Protein AF-0000000072253767 (afdb_homodimer)

Sequence (688 aa):
MPQKPRLGKHSSRTRRFRGLLLLLAVACAGLCGRLLWPWPKAEHWDALCHHRPSVLLEPYAFANLAICIVTCTSDNRHYCDDPKRHVALVESQLRTWAADALRFGANVLIASDAPWPAWATPLPASVDYQWFSVPKPSCLRLGFERGRPREGVFRPESNRTRQVLGYAWKELPSTIQFFLKIDDDAYLRPHRIFPLLQHLDPARPLYLGSVRTFWGALDPVHAEAANASQDRRAAPSILEYAMGGAGYVLSRALVATLVSRFQSCRLYNGEDKDLAACVRACPDAEILNVAGFWYGPPETAPPQQRDSMISFHKLNRAADMVRIHKSFGMHANCARVDSGGDFVMPQKPRLGKHSSRTRRFRGLLLLLAVACAGLCGRLLWPWPKAEHWDALCHHRPSVLLEPYAFANLAICIVTCTSDNRHYCDDPKRHVALVESQLRTWAADALRFGANVLIASDAPWPAWATPLPASVDYQWFSVPKPSCLRLGFERGRPREGVFRPESNRTRQVLGYAWKELPSTIQFFLKIDDDAYLRPHRIFPLLQHLDPARPLYLGSVRTFWGALDPVHAEAANASQDRRAAPSILEYAMGGAGYVLSRALVATLVSRFQSCRLYNGEDKDLAACVRACPDAEILNVAGFWYGPPETAPPQQRDSMISFHKLNRAADMVRIHKSFGMHANCARVDSGGDFV

InterPro domains:
  IPR003378 Fringe-like, glycosyltransferase domain [PF02434] (174-330)
  IPR026050 C1GALT1/C1GALT1-specific chaperone 1 [PTHR23033] (156-316)

Foldseek 3Di:
DDPPDDPDPPDPPDDPPPPPPVPPPVPPVPPPDPPVPPPPDPPVLCVLPVPPLPDPQDALLQQQEEEEEEFEQDPPCLQHVDNVLLLLLLVLQCVFQVVVSVRSNYAYEYEYQDPDDPPGDDDDPSYHYYYHHDPDPPQCRCPPPDPPPPGRNDRCRLVRVLVVLLVCLVPPDPSHWKYKYAYSQKHFACVLCSVVVVVDDLLAWEKEAAKDKDWFFFQFNPDPCVVPPDDNGDPTDIFIWHQHHLIIMTTSNNSVQLNVCVVVQTATPDNGRRSRSSLVVRPRHDYYHDNQSEEAALVVDALQCSLSHRMHGPNSHSVSSVVVSCCRNPSCSVPPSVRPDPPD/DDDDDPPDDPPPPDPPDPPPPVPPPVPPVPPPDPPVPPPPDPPVLCVLVVPPLPDPQDALLQQQEEEEEEFEQDPPCLQHVDNVLLLLLQVLQCVFQVVVSVRSNYAYEYEYQDPDDPPGDDDDPSYHYDHHHDDDPPQCRCPPPDPPDPGRNDNCRLVRVLVVLLVCLVPPDPSHWKYKYAYSQKHFACVLCSVVVVVDDLLAWEKEAAKDKDWFFFAFRDDCVVVPPDDNGDPTDIFIWHQHHLIIMTTSNNSVQLNVCVVVQTATPDNGRSSRSSLVVRPRHDYYHDNQSEEAALVVDALQCSLSHRMHGPNSGSVSSVVVSCCRNPSCSSPPPPGPDPPD

Organism: Cyanidioschyzon merolae (strain NIES-3377 / 10D) (NCBI:txid280699)

Solvent-accessible surface area (backbone atoms only — not comparable to full-atom values): 38003 Å² total; per-residue (Å²): 131,86,76,78,80,81,81,76,87,71,88,73,76,79,78,69,72,75,68,66,68,68,64,64,66,68,64,66,71,73,68,64,83,68,74,69,73,73,68,79,72,76,66,70,63,51,66,76,47,63,63,74,59,89,72,72,73,51,87,41,67,34,47,34,33,33,38,37,34,45,54,37,45,26,88,48,60,56,76,14,85,50,27,70,58,41,48,43,20,43,53,34,36,54,70,33,48,49,39,54,40,44,70,24,36,27,39,43,34,38,31,26,42,30,68,82,59,85,90,48,82,81,75,60,89,80,48,46,78,45,56,46,72,70,71,84,57,89,37,44,36,48,75,79,53,86,87,56,75,78,78,51,44,25,49,67,58,30,56,45,54,53,51,44,52,41,47,46,66,73,71,47,62,85,66,43,34,34,39,32,43,30,32,42,37,36,49,59,32,63,83,46,47,49,65,46,56,74,52,46,61,35,79,43,25,34,41,36,13,20,30,36,56,43,69,41,53,59,47,62,48,65,71,79,49,80,82,46,83,56,82,73,51,48,71,71,37,83,42,66,27,36,45,41,53,29,13,34,37,32,16,38,39,29,50,56,54,43,56,76,36,54,86,75,37,77,57,27,38,52,40,30,55,22,52,27,55,46,46,68,69,38,88,72,51,42,75,29,54,37,32,17,34,26,73,38,44,70,85,76,41,54,59,70,50,41,69,27,40,26,15,27,6,76,43,88,45,38,66,51,49,56,57,47,37,62,58,62,29,85,79,14,77,62,44,74,63,56,46,55,54,81,79,118,135,85,80,79,78,79,82,75,81,81,80,75,72,81,76,70,72,75,68,67,68,67,64,65,68,67,65,69,70,72,69,64,79,70,72,67,71,74,68,79,73,76,63,70,62,50,66,78,42,64,65,73,56,88,72,72,72,51,85,40,67,34,47,34,33,34,37,37,32,45,56,35,45,26,89,48,60,58,76,15,85,48,26,69,57,42,48,42,20,44,53,36,36,53,71,35,47,50,40,55,39,45,71,24,36,27,40,41,33,37,30,26,41,30,68,84,60,86,90,48,83,81,75,61,88,81,48,47,77,43,56,46,73,69,74,82,62,86,33,43,32,48,73,80,55,87,86,56,77,82,75,49,43,22,46,66,59,29,55,46,55,54,50,44,52,41,48,47,66,72,69,48,62,85,66,44,34,34,40,33,42,28,31,43,37,35,48,60,34,63,82,46,46,47,65,45,56,74,52,45,62,36,79,43,25,35,40,35,14,18,29,33,53,42,69,42,54,62,48,62,42,69,64,78,60,79,80,48,82,57,82,76,54,49,69,72,37,83,40,69,26,34,46,40,54,30,13,34,38,31,17,37,37,29,49,56,54,42,56,76,36,54,86,78,38,76,57,26,37,51,40,31,54,23,52,28,54,46,46,68,70,38,88,72,52,40,76,30,53,37,30,17,33,25,76,38,44,70,86,75,40,55,55,70,50,44,69,26,39,26,18,26,6,75,41,88,44,38,67,52,50,56,58,47,36,65,64,62,28,85,76,14,76,59,47,76,68,52,48,45,56,78,78,117

Secondary structure (DSSP, 8-state):
------------GGGGGGGGGGGGGGSGGGGS---------TTHHHHH--S--SS-PPTTTTTTEEEEEE----S-TTT-S-HHHHHHHHHHHHHTHHHHHHHTT-EEEEEESSPPPTTSPPPPTTEEEEE-----STTB-----TTS--TTB--HHHHHHHHHHHHHHHHS-TT--EEEEEETT-EE-GGGTHHHHTTS-TTS-EEEESEEEEEE---B-SSS-TTTTS-SS---EEEEEE-SSS-EEEEHHHHHHHHHHTTTSPPBSSHHHHHHHHHHTSTT-EEEE-TTB-SS-GGGS-HHHHTT-SEE----SHHHHHHHHHHHSTTGGGS---------/----------TTGGGGGGGGGGGGGGSGGGGTT--------THHHHHH--S--SS-PPTTTTTTEEEEEE----S-TTT-S-HHHHHHHHHHHHHTHHHHHHHTT-EEEEEESSPPPTTSPPPPTTEEEEE-----STT------TTS---S---HHHHHHHHHHHHHHHHS-TT--EEEEEETT-EE-GGGTHHHHTTS-TTS-EEEESEEEEEE---B--S--TTTTS--S---EEEEEE-STT-EEEEHHHHHHHHHHTTTSPPBSSHHHHHHHHHHTSTT-EEEE-TTB-SS-GGGS-HHHHTT-SEE----SHHHHHHHHHHHSTTGGGS----SS---

Structure (mmCIF, N/CA/C/O backbone):
data_AF-0000000072253767-model_v1
#
loop_
_entity.id
_entity.type
_entity.pdbx_description
1 polymer 'N-acetylgalactosaminide beta-1,3-galactosyltransferase'
#
loop_
_atom_site.group_PDB
_atom_site.id
_atom_site.type_symbol
_atom_site.label_atom_id
_atom_site.label_alt_id
_atom_site.label_comp_id
_atom_site.label_asym_id
_atom_site.label_entity_id
_atom_site.label_seq_id
_atom_site.pdbx_PDB_ins_code
_atom_site.Cartn_x
_atom_site.Cartn_y
_atom_site.Cartn_z
_atom_site.occupancy
_atom_site.B_iso_or_equiv
_atom_site.auth_seq_id
_atom_site.auth_comp_id
_atom_site.auth_asym_id
_atom_site.auth_atom_id
_atom_site.pdbx_PDB_model_num
ATOM 1 N N . MET A 1 1 ? 52 -90.875 -47.719 1 23.22 1 MET A N 1
ATOM 2 C CA . MET A 1 1 ? 52.406 -91 -46.344 1 23.22 1 MET A CA 1
ATOM 3 C C . MET A 1 1 ? 52.344 -89.625 -45.625 1 23.22 1 MET A C 1
ATOM 5 O O . MET A 1 1 ? 52.25 -89.562 -44.406 1 23.22 1 MET A O 1
ATOM 9 N N . PRO A 1 2 ? 52.781 -88.562 -46.344 1 26.22 2 PRO A N 1
ATOM 10 C CA . PRO A 1 2 ? 53.438 -87.375 -45.719 1 26.22 2 PRO A CA 1
ATOM 11 C C . PRO A 1 2 ? 52.469 -86.562 -44.938 1 26.22 2 PRO A C 1
ATOM 13 O O . PRO A 1 2 ? 51.375 -86.25 -45.406 1 26.22 2 PRO A O 1
ATOM 16 N N . GLN A 1 3 ? 52.5 -86.625 -43.625 1 21.28 3 GLN A N 1
ATOM 17 C CA . GLN A 1 3 ? 51.656 -86.312 -42.469 1 21.28 3 GLN A CA 1
ATOM 18 C C . GLN A 1 3 ? 51.656 -84.812 -42.188 1 21.28 3 GLN A C 1
ATOM 20 O O . GLN A 1 3 ? 52.688 -84.25 -41.75 1 21.28 3 GLN A O 1
ATOM 25 N N . LYS A 1 4 ? 51.219 -83.938 -43.125 1 27.7 4 LYS A N 1
ATOM 26 C CA . LYS A 1 4 ? 51.469 -82.5 -43.125 1 27.7 4 LYS A CA 1
ATOM 27 C C . LYS A 1 4 ? 51.125 -81.875 -41.781 1 27.7 4 LYS A C 1
ATOM 29 O O . LYS A 1 4 ? 50.062 -82.188 -41.219 1 27.7 4 LYS A O 1
ATOM 34 N N . PRO A 1 5 ? 52.031 -81.188 -41.062 1 26.45 5 PRO A N 1
ATOM 35 C CA . PRO A 1 5 ? 52.094 -80.812 -39.688 1 26.45 5 PRO A CA 1
ATOM 36 C C . PRO A 1 5 ? 51 -79.812 -39.312 1 26.45 5 PRO A C 1
ATOM 38 O O . PRO A 1 5 ? 50.5 -79.062 -40.188 1 26.45 5 PRO A O 1
ATOM 41 N N . ARG A 1 6 ? 50.25 -79.938 -38.156 1 26.41 6 ARG A N 1
ATOM 42 C CA . ARG A 1 6 ? 49.062 -79.438 -37.469 1 26.41 6 ARG A CA 1
ATOM 43 C C . ARG A 1 6 ? 49.281 -78.062 -36.906 1 26.41 6 ARG A C 1
ATOM 45 O O . ARG A 1 6 ? 50.156 -77.875 -36.031 1 26.41 6 ARG A O 1
ATOM 52 N N . LEU A 1 7 ? 49.406 -77.062 -37.781 1 27.11 7 LEU A N 1
ATOM 53 C CA . LEU A 1 7 ? 49.812 -75.688 -37.469 1 27.11 7 LEU A CA 1
ATOM 54 C C . LEU A 1 7 ? 48.969 -75.125 -36.312 1 27.11 7 LEU A C 1
ATOM 56 O O . LEU A 1 7 ? 47.75 -75.125 -36.375 1 27.11 7 LEU A O 1
ATOM 60 N N . GLY A 1 8 ? 49.438 -75.062 -35.062 1 23.23 8 GLY A N 1
ATOM 61 C CA . GLY A 1 8 ? 49 -74.812 -33.719 1 23.23 8 GLY A CA 1
ATOM 62 C C . GLY A 1 8 ? 48.375 -73.375 -33.562 1 23.23 8 GLY A C 1
ATOM 63 O O . GLY A 1 8 ? 48.719 -72.5 -34.312 1 23.23 8 GLY A O 1
ATOM 64 N N . LYS A 1 9 ? 47.188 -73.188 -32.875 1 28.05 9 LYS A N 1
ATOM 65 C CA . LYS A 1 9 ? 46.094 -72.25 -32.625 1 28.05 9 LYS A CA 1
ATOM 66 C C . LYS A 1 9 ? 46.531 -71.062 -31.734 1 28.05 9 LYS A C 1
ATOM 68 O O . LYS A 1 9 ? 46.344 -71.125 -30.516 1 28.05 9 LYS A O 1
ATOM 73 N N . HIS A 1 10 ? 47.719 -70.5 -31.828 1 23.22 10 HIS A N 1
ATOM 74 C CA . HIS A 1 10 ? 48.25 -69.75 -30.703 1 23.22 10 HIS A CA 1
ATOM 75 C C . HIS A 1 10 ? 47.438 -68.5 -30.438 1 23.22 10 HIS A C 1
ATOM 77 O O . HIS A 1 10 ? 47.688 -67.812 -29.453 1 23.22 10 HIS A O 1
ATOM 83 N N . SER A 1 11 ? 46.562 -67.812 -31.281 1 24.38 11 SER A N 1
ATOM 84 C CA . SER A 1 11 ? 46.625 -66.375 -31.375 1 24.38 11 SER A CA 1
ATOM 85 C C . SER A 1 11 ? 45.875 -65.688 -30.219 1 24.38 11 SER A C 1
ATOM 87 O O . SER A 1 11 ? 44.781 -65.25 -30.391 1 24.38 11 SER A O 1
ATOM 89 N N . SER A 1 12 ? 45.688 -66.188 -28.953 1 23.44 12 SER A N 1
ATOM 90 C CA . SER A 1 12 ? 44.656 -65.812 -28 1 23.44 12 SER A CA 1
ATOM 91 C C . SER A 1 12 ? 44.969 -64.438 -27.406 1 23.44 12 SER A C 1
ATOM 93 O O . SER A 1 12 ? 44.188 -63.875 -26.609 1 23.44 12 SER A O 1
ATOM 95 N N . ARG A 1 13 ? 46.156 -63.844 -27.266 1 23.92 13 ARG A N 1
ATOM 96 C CA . ARG A 1 13 ? 46.594 -63.125 -26.078 1 23.92 13 ARG A CA 1
ATOM 97 C C . ARG A 1 13 ? 46.062 -61.688 -26.078 1 23.92 13 ARG A C 1
ATOM 99 O O . ARG A 1 13 ? 46.281 -60.938 -25.125 1 23.92 13 ARG A O 1
ATOM 106 N N . THR A 1 14 ? 45.75 -60.969 -27.156 1 25.81 14 THR A N 1
ATOM 107 C CA . THR A 1 14 ? 46.062 -59.562 -27.188 1 25.81 14 THR A CA 1
ATOM 108 C C . THR A 1 14 ? 45.031 -58.75 -26.391 1 25.81 14 THR A C 1
ATOM 110 O O . THR A 1 14 ? 45.094 -57.531 -26.359 1 25.81 14 THR A O 1
ATOM 113 N N . ARG A 1 15 ? 43.938 -59.281 -25.844 1 24.98 15 ARG A N 1
ATOM 114 C CA . ARG A 1 15 ? 42.781 -58.438 -25.625 1 24.98 15 ARG A CA 1
ATOM 115 C C . ARG A 1 15 ? 43 -57.562 -24.391 1 24.98 15 ARG A C 1
ATOM 117 O O . ARG A 1 15 ? 42.094 -56.812 -23.984 1 24.98 15 ARG A O 1
ATOM 124 N N . ARG A 1 16 ? 44.031 -57.812 -23.547 1 25.22 16 ARG A N 1
ATOM 125 C CA . ARG A 1 16 ? 43.906 -57.375 -22.156 1 25.22 16 ARG A CA 1
ATOM 126 C C . ARG A 1 16 ? 44.125 -55.875 -22.031 1 25.22 16 ARG A C 1
ATOM 128 O O . ARG A 1 16 ? 43.906 -55.312 -20.953 1 25.22 16 ARG A O 1
ATOM 135 N N . PHE A 1 17 ? 44.906 -55.219 -22.844 1 26.73 17 PHE A N 1
ATOM 136 C CA . PHE A 1 17 ? 45.594 -54.031 -22.375 1 26.73 17 PHE A CA 1
ATOM 137 C C . PHE A 1 17 ? 44.656 -52.844 -22.25 1 26.73 17 PHE A C 1
ATOM 139 O O . PHE A 1 17 ? 45.062 -51.719 -21.891 1 26.73 17 PHE A O 1
ATOM 146 N N . ARG A 1 18 ? 43.469 -52.875 -22.844 1 27.19 18 ARG A N 1
ATOM 147 C CA . ARG A 1 18 ? 42.875 -51.562 -23.109 1 27.19 18 ARG A CA 1
ATOM 148 C C . ARG A 1 18 ? 42.344 -50.938 -21.812 1 27.19 18 ARG A C 1
ATOM 150 O O . ARG A 1 18 ? 41.688 -49.875 -21.844 1 27.19 18 ARG A O 1
ATOM 157 N N . GLY A 1 19 ? 42.344 -51.688 -20.672 1 25.66 19 GLY A N 1
ATOM 158 C CA . GLY A 1 19 ? 41.562 -51.188 -19.562 1 25.66 19 GLY A CA 1
ATOM 159 C C . GLY A 1 19 ? 42.188 -49.938 -18.922 1 25.66 19 GLY A C 1
ATOM 160 O O . GLY A 1 19 ? 41.469 -49.188 -18.219 1 25.66 19 GLY A O 1
ATOM 161 N N . LEU A 1 20 ? 43.5 -49.969 -18.828 1 28.55 20 LEU A N 1
ATOM 162 C CA . LEU A 1 20 ? 44.156 -49.125 -17.844 1 28.55 20 LEU A CA 1
ATOM 163 C C . LEU A 1 20 ? 44.031 -47.656 -18.234 1 28.55 20 LEU A C 1
ATOM 165 O O . LEU A 1 20 ? 44.031 -46.781 -17.359 1 28.55 20 LEU A O 1
ATOM 169 N N . LEU A 1 21 ? 44.031 -47.406 -19.547 1 27.11 21 LEU A N 1
ATOM 170 C CA . LEU A 1 21 ? 44.312 -46.031 -19.875 1 27.11 21 LEU A CA 1
ATOM 171 C C . LEU A 1 21 ? 43.156 -45.125 -19.469 1 27.11 21 LEU A C 1
ATOM 173 O O . LEU A 1 21 ? 43.312 -43.875 -19.469 1 27.11 21 LEU A O 1
ATOM 177 N N . LEU A 1 22 ? 41.969 -45.719 -19.344 1 27.58 22 LEU A N 1
ATOM 178 C CA . LEU A 1 22 ? 40.875 -44.75 -19.297 1 27.58 22 LEU A CA 1
ATOM 179 C C . LEU A 1 22 ? 40.875 -44.031 -17.953 1 27.58 22 LEU A C 1
ATOM 181 O O . LEU A 1 22 ? 40.094 -43.094 -17.766 1 27.58 22 LEU A O 1
ATOM 185 N N . LEU A 1 23 ? 41.625 -44.594 -16.969 1 28.14 23 LEU A N 1
ATOM 186 C CA . LEU A 1 23 ? 41.469 -44.031 -15.633 1 28.14 23 LEU A CA 1
ATOM 187 C C . LEU A 1 23 ? 42.094 -42.625 -15.586 1 28.14 23 LEU A C 1
ATOM 189 O O . LEU A 1 23 ? 41.75 -41.812 -14.727 1 28.14 23 LEU A O 1
ATOM 193 N N . LEU A 1 24 ? 43.25 -42.531 -16.281 1 28.3 24 LEU A N 1
ATOM 194 C CA . LEU A 1 24 ? 44.031 -41.344 -15.969 1 28.3 24 LEU A CA 1
ATOM 195 C C . LEU A 1 24 ? 43.312 -40.062 -16.438 1 28.3 24 LEU A C 1
ATOM 197 O O . LEU A 1 24 ? 43.656 -38.969 -16.016 1 28.3 24 LEU A O 1
ATOM 201 N N . ALA A 1 25 ? 42.594 -40.188 -17.547 1 26.98 25 ALA A N 1
ATOM 202 C CA . ALA A 1 25 ? 42.25 -38.906 -18.156 1 26.98 25 ALA A CA 1
ATOM 203 C C . ALA A 1 25 ? 41.281 -38.125 -17.266 1 26.98 25 ALA A C 1
ATOM 205 O O . ALA A 1 25 ? 41.062 -36.938 -17.484 1 26.98 25 ALA A O 1
ATOM 206 N N . VAL A 1 26 ? 40.594 -38.844 -16.375 1 27.97 26 VAL A N 1
ATOM 207 C CA . VAL A 1 26 ? 39.5 -38.062 -15.75 1 27.97 26 VAL A CA 1
ATOM 208 C C . VAL A 1 26 ? 40.094 -37.062 -14.766 1 27.97 26 VAL A C 1
ATOM 210 O O . VAL A 1 26 ? 39.344 -36.25 -14.211 1 27.97 26 VAL A O 1
ATOM 213 N N . ALA A 1 27 ? 41.312 -37.25 -14.297 1 26.48 27 ALA A 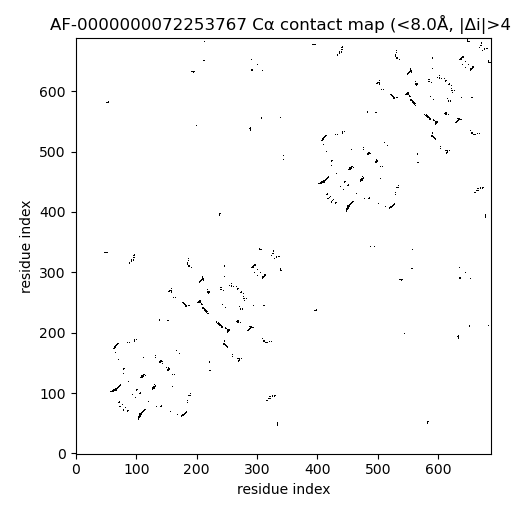N 1
ATOM 214 C CA . ALA A 1 27 ? 41.781 -36.438 -13.172 1 26.48 27 ALA A CA 1
ATOM 215 C C . ALA A 1 27 ? 41.812 -34.969 -13.562 1 26.48 27 ALA A C 1
ATOM 217 O O . ALA A 1 27 ? 41.562 -34.094 -12.742 1 26.48 27 ALA A O 1
ATOM 218 N N . CYS A 1 28 ? 42.438 -34.656 -14.688 1 25.25 28 CYS A N 1
ATOM 219 C CA . CYS A 1 28 ? 42.906 -33.312 -14.875 1 25.25 28 CYS A CA 1
ATOM 220 C C . CYS A 1 28 ? 41.75 -32.312 -15.016 1 25.25 28 CYS A C 1
ATOM 222 O O . CYS A 1 28 ? 41.969 -31.109 -15.102 1 25.25 28 CYS A O 1
ATOM 224 N N . ALA A 1 29 ? 40.688 -32.781 -15.57 1 26.69 29 ALA A N 1
ATOM 225 C CA . ALA A 1 29 ? 39.844 -31.703 -16.047 1 26.69 29 ALA A CA 1
ATOM 226 C C . ALA A 1 29 ? 39.281 -30.875 -14.883 1 26.69 29 ALA A C 1
ATOM 228 O O . ALA A 1 29 ? 38.5 -29.938 -15.094 1 26.69 29 ALA A O 1
ATOM 229 N N . GLY A 1 30 ? 39.5 -31.281 -13.625 1 25.75 30 GLY A N 1
ATOM 230 C CA . GLY A 1 30 ? 38.875 -30.547 -12.539 1 25.75 30 GLY A CA 1
ATOM 231 C C . GLY A 1 30 ? 39.375 -29.125 -12.406 1 25.75 30 GLY A C 1
ATOM 232 O O . GLY A 1 30 ? 38.969 -28.391 -11.516 1 25.75 30 GLY A O 1
ATOM 233 N N . LEU A 1 31 ? 40.594 -28.875 -12.836 1 27.17 31 LEU A N 1
ATOM 234 C CA . LEU A 1 31 ? 41.219 -27.625 -12.391 1 27.17 31 LEU A CA 1
ATOM 235 C C . LEU A 1 31 ? 40.5 -26.422 -13 1 27.17 31 LEU A C 1
ATOM 237 O O . LEU A 1 31 ? 40.906 -25.281 -12.781 1 27.17 31 LEU A O 1
ATOM 241 N N . CYS A 1 32 ? 39.938 -26.578 -14.18 1 22.97 32 CYS A N 1
ATOM 242 C CA . CYS A 1 32 ? 39.812 -25.297 -14.867 1 22.97 32 CYS A CA 1
ATOM 243 C C . CYS A 1 32 ? 39.094 -24.281 -14.008 1 22.97 32 CYS A C 1
ATOM 245 O O . CYS A 1 32 ? 39.562 -23.156 -13.836 1 22.97 32 CYS A O 1
ATOM 247 N N . GLY A 1 33 ? 37.719 -24.172 -14.188 1 23.38 33 GLY A N 1
ATOM 248 C CA . GLY A 1 33 ? 37 -22.922 -14.422 1 23.38 33 GLY A CA 1
ATOM 249 C C . GLY A 1 33 ? 36.688 -22.172 -13.141 1 23.38 33 GLY A C 1
ATOM 250 O O . GLY A 1 33 ? 35.594 -22.266 -12.602 1 23.38 33 GLY A O 1
ATOM 251 N N . ARG A 1 34 ? 37.5 -22.375 -12.109 1 23.72 34 ARG A N 1
ATOM 252 C CA . ARG A 1 34 ? 37.094 -21.547 -10.969 1 23.72 34 ARG A CA 1
ATOM 253 C C . ARG A 1 34 ? 37.188 -20.062 -11.32 1 23.72 34 ARG A C 1
ATOM 255 O O . ARG A 1 34 ? 38.125 -19.375 -10.906 1 23.72 34 ARG A O 1
ATOM 262 N N . LEU A 1 35 ? 37.281 -19.656 -12.531 1 25.58 35 LEU A N 1
ATOM 263 C CA . LEU A 1 35 ? 37.406 -18.203 -12.523 1 25.58 35 LEU A CA 1
ATOM 264 C C . LEU A 1 35 ? 36.281 -17.594 -11.68 1 25.58 35 LEU A C 1
ATOM 266 O O . LEU A 1 35 ? 35.094 -17.672 -12.039 1 25.58 35 LEU A O 1
ATOM 270 N N . LEU A 1 36 ? 36.531 -17.594 -10.422 1 25.2 36 LEU A N 1
ATOM 271 C CA . LEU A 1 36 ? 35.781 -16.781 -9.461 1 25.2 36 LEU A CA 1
ATOM 272 C C . LEU A 1 36 ? 35.625 -15.352 -9.953 1 25.2 36 LEU A C 1
ATOM 274 O O . LEU A 1 36 ? 36.625 -14.664 -10.195 1 25.2 36 LEU A O 1
ATOM 278 N N . TRP A 1 37 ? 34.906 -15.086 -10.906 1 23.64 37 TRP A N 1
ATOM 279 C CA . TRP A 1 37 ? 34.625 -13.672 -11.133 1 23.64 37 TRP A CA 1
ATOM 280 C C . TRP A 1 37 ? 34.5 -12.922 -9.812 1 23.64 37 TRP A C 1
ATOM 282 O O . TRP A 1 37 ? 33.688 -13.312 -8.953 1 23.64 37 TRP A O 1
ATOM 292 N N . PRO A 1 38 ? 35.562 -12.289 -9.312 1 28.77 38 PRO A N 1
ATOM 293 C CA . PRO A 1 38 ? 35.469 -11.531 -8.062 1 28.77 38 PRO A CA 1
ATOM 294 C C . PRO A 1 38 ? 34.25 -10.625 -8 1 28.77 38 PRO A C 1
ATOM 296 O O . PRO A 1 38 ? 33.938 -9.922 -8.969 1 28.77 38 PRO A O 1
ATOM 299 N N . TRP A 1 39 ? 33.312 -11.023 -7.398 1 25.98 39 TRP A N 1
ATOM 300 C CA . TRP A 1 39 ? 32.25 -10.086 -7.043 1 25.98 39 TRP A CA 1
ATOM 301 C C . TRP A 1 39 ? 32.844 -8.781 -6.512 1 25.98 39 TRP A C 1
ATOM 303 O O . TRP A 1 39 ? 33.75 -8.797 -5.688 1 25.98 39 TRP A O 1
ATOM 313 N N . PRO A 1 40 ? 33 -7.785 -7.348 1 27.88 40 PRO A N 1
ATOM 314 C CA . PRO A 1 40 ? 33.594 -6.574 -6.77 1 27.88 40 PRO A CA 1
ATOM 315 C C . PRO A 1 40 ? 33.219 -6.375 -5.305 1 27.88 40 PRO A C 1
ATOM 317 O O . PRO A 1 40 ? 32.125 -6.754 -4.887 1 27.88 40 PRO A O 1
ATOM 320 N N . LYS A 1 41 ? 34.125 -6.23 -4.387 1 28.08 41 LYS A N 1
ATOM 321 C CA . LYS A 1 41 ? 34.094 -5.98 -2.949 1 28.08 41 LYS A CA 1
ATOM 322 C C . LYS A 1 41 ? 33.125 -4.84 -2.623 1 28.08 41 LYS A C 1
ATOM 324 O O . LYS A 1 41 ? 33.062 -3.857 -3.363 1 28.08 41 LYS A O 1
ATOM 329 N N . ALA A 1 42 ? 32.25 -4.879 -1.66 1 30.28 42 ALA A N 1
ATOM 330 C CA . ALA A 1 42 ? 31.312 -4.012 -0.941 1 30.28 42 ALA A CA 1
ATOM 331 C C . ALA A 1 42 ? 31.984 -2.703 -0.532 1 30.28 42 ALA A C 1
ATOM 333 O O . ALA A 1 42 ? 31.359 -1.856 0.115 1 30.28 42 ALA A O 1
ATOM 334 N N . GLU A 1 43 ? 33.25 -2.467 -0.792 1 29.53 43 GLU A N 1
ATOM 335 C CA . GLU A 1 43 ? 34 -1.38 -0.146 1 29.53 43 GLU A CA 1
ATOM 336 C C . GLU A 1 43 ? 33.531 -0.021 -0.659 1 29.53 43 GLU A C 1
ATOM 338 O O . GLU A 1 43 ? 33.531 0.966 0.08 1 29.53 43 GLU A O 1
ATOM 343 N N . HIS A 1 44 ? 33.375 0.057 -1.913 1 29.19 44 HIS A N 1
ATOM 344 C CA . HIS A 1 44 ? 33.188 1.423 -2.391 1 29.19 44 HIS A CA 1
ATOM 345 C C . HIS A 1 44 ? 31.766 1.901 -2.15 1 29.19 44 HIS A C 1
ATOM 347 O O . HIS A 1 44 ? 31.438 3.049 -2.453 1 29.19 44 HIS A O 1
ATOM 353 N N . TRP A 1 45 ? 30.938 0.961 -1.906 1 30.09 45 TRP A N 1
ATOM 354 C CA . TRP A 1 45 ? 29.562 1.383 -1.632 1 30.09 45 TRP A CA 1
ATOM 355 C C . TRP A 1 45 ? 29.484 2.166 -0.326 1 30.09 45 TRP A C 1
ATOM 357 O O . TRP A 1 45 ? 28.531 2.898 -0.09 1 30.09 45 TRP A O 1
ATOM 367 N N . ASP A 1 46 ? 30.516 2.006 0.504 1 31.33 46 ASP A N 1
ATOM 368 C CA . ASP A 1 46 ? 30.5 2.627 1.824 1 31.33 46 ASP A CA 1
ATOM 369 C C . ASP A 1 46 ? 30.656 4.141 1.722 1 31.33 46 ASP A C 1
ATOM 371 O O . ASP A 1 46 ? 30.094 4.891 2.523 1 31.33 46 ASP A O 1
ATOM 375 N N . ALA A 1 47 ? 31.5 4.57 0.81 1 30.61 47 ALA A N 1
ATOM 376 C CA . ALA A 1 47 ? 31.891 5.977 0.88 1 30.61 47 ALA A CA 1
ATOM 377 C C . ALA A 1 47 ? 30.75 6.895 0.476 1 30.61 47 ALA A C 1
ATOM 379 O O . ALA A 1 47 ? 30.609 8 1 1 30.61 47 ALA A O 1
ATOM 380 N N . LEU A 1 48 ? 30.094 6.539 -0.595 1 31.64 48 LEU A N 1
ATOM 381 C CA . LEU A 1 48 ? 29.125 7.539 -1.014 1 31.64 48 LEU A CA 1
ATOM 382 C C . LEU A 1 48 ? 27.922 7.547 -0.079 1 31.64 48 LEU A C 1
ATOM 384 O O . LEU A 1 48 ? 27.172 8.523 -0.034 1 31.64 48 LEU A O 1
ATOM 388 N N . CYS A 1 49 ? 27.484 6.332 0.353 1 35.25 49 CYS A N 1
ATOM 389 C CA . CYS A 1 49 ? 26.344 6.289 1.259 1 35.25 49 CYS A CA 1
ATOM 390 C C . CYS A 1 49 ? 26.734 6.793 2.645 1 35.25 49 CYS A C 1
ATOM 392 O O . CYS A 1 49 ? 26.703 6.035 3.615 1 35.25 49 CYS A O 1
ATOM 394 N N . HIS A 1 50 ? 27.562 7.559 2.785 1 32.09 50 HIS A N 1
ATOM 395 C CA . HIS A 1 50 ? 27.859 8.008 4.141 1 32.09 50 HIS A CA 1
ATOM 396 C C . HIS A 1 50 ? 26.578 8.398 4.879 1 32.09 50 HIS A C 1
ATOM 398 O O . HIS A 1 50 ? 26.625 8.742 6.062 1 32.09 50 HIS A O 1
ATOM 404 N N . HIS A 1 51 ? 25.562 8.852 4.148 1 33.75 51 HIS A N 1
ATOM 405 C CA . HIS A 1 51 ? 24.438 9.242 4.988 1 33.75 51 HIS A CA 1
ATOM 406 C C . HIS A 1 51 ? 23.578 8.031 5.363 1 33.75 51 HIS A C 1
ATOM 408 O O . HIS A 1 51 ? 23.359 7.141 4.539 1 33.75 51 HIS A O 1
ATOM 414 N N . ARG A 1 52 ? 23.438 7.656 6.629 1 36.03 52 ARG A N 1
ATOM 415 C CA . ARG A 1 52 ? 22.766 6.539 7.277 1 36.03 52 ARG A CA 1
ATOM 416 C C . ARG A 1 52 ? 21.422 6.234 6.598 1 36.03 52 ARG A C 1
ATOM 418 O O . ARG A 1 52 ? 20.562 7.109 6.496 1 36.03 52 ARG A O 1
ATOM 425 N N . PRO A 1 53 ? 21.359 5.32 5.727 1 40.28 53 PRO A N 1
ATOM 426 C CA . PRO A 1 53 ? 20 4.945 5.309 1 40.28 53 PRO A CA 1
ATOM 427 C C . PRO A 1 53 ? 19.016 4.867 6.477 1 40.28 53 PRO A C 1
ATOM 429 O O . PRO A 1 53 ? 19.422 4.578 7.605 1 40.28 53 PRO A O 1
ATOM 432 N N . SER A 1 54 ? 18.031 5.727 6.48 1 40.38 54 SER A N 1
ATOM 433 C CA . SER A 1 54 ? 17.062 5.699 7.57 1 40.38 54 SER A CA 1
ATOM 434 C C . SER A 1 54 ? 16.891 4.289 8.125 1 40.38 54 SER A C 1
ATOM 436 O O . SER A 1 54 ? 16.703 4.109 9.328 1 40.38 54 SER A O 1
ATOM 438 N N . VAL A 1 55 ? 16.672 3.234 7.195 1 46.75 55 VAL A N 1
ATOM 439 C CA . VAL A 1 55 ? 16.422 1.953 7.844 1 46.75 55 VAL A CA 1
ATOM 440 C C . VAL A 1 55 ? 17.672 1.09 7.801 1 46.75 55 VAL A C 1
ATOM 442 O O . VAL A 1 55 ? 18.094 0.645 6.727 1 46.75 55 VAL A O 1
ATOM 445 N N . LEU A 1 56 ? 18.594 1.329 8.57 1 56.22 56 LEU A N 1
ATOM 446 C CA . LEU A 1 56 ? 19.672 0.345 8.703 1 56.22 56 LEU A CA 1
ATOM 447 C C . LEU A 1 56 ? 19.094 -1.054 8.898 1 56.22 56 LEU A C 1
ATOM 449 O O . LEU A 1 56 ? 18.531 -1.355 9.961 1 56.22 56 LEU A O 1
ATOM 453 N N . LEU A 1 57 ? 18.969 -1.667 7.75 1 68.19 57 LEU A N 1
ATOM 454 C CA . LEU A 1 57 ? 18.5 -3.045 7.867 1 68.19 57 LEU A CA 1
ATOM 455 C C . LEU A 1 57 ? 19.547 -3.912 8.57 1 68.19 57 LEU A C 1
ATOM 457 O O . LEU A 1 57 ? 20.734 -3.807 8.281 1 68.19 57 LEU A O 1
ATOM 461 N N . GLU A 1 58 ? 19.141 -4.492 9.562 1 74.62 58 GLU A N 1
ATOM 462 C CA . GLU A 1 58 ? 19.984 -5.469 10.242 1 74.62 58 GLU A CA 1
ATOM 463 C C . GLU A 1 58 ? 20.344 -6.625 9.32 1 74.62 58 GLU A C 1
ATOM 465 O O . GLU A 1 58 ? 19.594 -6.953 8.398 1 74.62 58 GLU A O 1
ATOM 470 N N . PRO A 1 59 ? 21.5 -7.082 9.648 1 75.06 59 PRO A N 1
ATOM 471 C CA . PRO A 1 59 ? 21.812 -8.312 8.922 1 75.06 59 PRO A CA 1
ATOM 472 C C . PRO A 1 59 ? 20.719 -9.375 9.07 1 75.06 59 PRO A C 1
ATOM 474 O O . PRO A 1 59 ? 20.125 -9.516 10.141 1 75.06 59 PRO A O 1
ATOM 477 N N . TYR A 1 60 ? 20.266 -10.031 8.062 1 79.31 60 TYR A N 1
ATOM 478 C CA . TYR A 1 60 ? 19.281 -11.109 7.988 1 79.31 60 TYR A CA 1
ATOM 479 C C . TYR A 1 60 ? 17.875 -10.586 8.273 1 79.31 60 TYR A C 1
ATOM 481 O O . TYR A 1 60 ? 17.031 -11.312 8.797 1 79.31 60 TYR A O 1
ATOM 489 N N . ALA A 1 61 ? 17.734 -9.32 7.98 1 84.06 61 ALA A N 1
ATOM 490 C CA . ALA A 1 61 ? 16.438 -8.695 8.195 1 84.06 61 ALA A CA 1
ATOM 491 C C . ALA A 1 61 ? 15.328 -9.484 7.496 1 84.06 61 ALA A C 1
ATOM 493 O O . ALA A 1 61 ? 14.195 -9.547 7.988 1 84.06 61 ALA A O 1
ATOM 494 N N . PHE A 1 62 ? 15.719 -10.148 6.434 1 91.5 62 PHE A N 1
ATOM 495 C CA . PHE A 1 62 ? 14.703 -10.805 5.625 1 91.5 62 PHE A CA 1
ATOM 496 C C . PHE A 1 62 ? 14.719 -12.312 5.859 1 91.5 62 PHE A C 1
ATOM 498 O O . PHE A 1 62 ? 14.195 -13.078 5.047 1 91.5 62 PHE A O 1
ATOM 505 N N . ALA A 1 63 ? 15.273 -12.812 6.965 1 93.19 63 ALA A N 1
ATOM 506 C CA . ALA A 1 63 ? 15.547 -14.234 7.176 1 93.19 63 ALA A CA 1
ATOM 507 C C . ALA A 1 63 ? 14.25 -15.031 7.27 1 93.19 63 ALA A C 1
ATOM 509 O O . ALA A 1 63 ? 14.242 -16.25 7.047 1 93.19 63 ALA A O 1
ATOM 510 N N . ASN A 1 64 ? 13.164 -14.398 7.59 1 96.81 64 ASN A N 1
ATOM 511 C CA . ASN A 1 64 ? 11.914 -15.133 7.738 1 96.81 64 ASN A CA 1
ATOM 512 C C . ASN A 1 64 ? 11.047 -15.016 6.488 1 96.81 64 ASN A C 1
ATOM 514 O O . ASN A 1 64 ? 9.852 -15.328 6.523 1 96.81 64 ASN A O 1
ATOM 518 N N . LEU A 1 65 ? 11.578 -14.539 5.426 1 97.69 65 LEU A N 1
ATOM 519 C CA . LEU A 1 65 ? 10.867 -14.336 4.168 1 97.69 65 LEU A CA 1
ATOM 520 C C . LEU A 1 65 ? 11.367 -15.312 3.105 1 97.69 65 LEU A C 1
ATOM 522 O O . LEU A 1 65 ? 12.578 -15.414 2.865 1 97.69 65 LEU A O 1
ATOM 526 N N . ALA A 1 66 ? 10.539 -16.094 2.516 1 98.5 66 ALA A N 1
ATOM 527 C CA . ALA A 1 66 ? 10.82 -16.859 1.309 1 98.5 66 ALA A CA 1
ATOM 528 C C . ALA A 1 66 ? 10.219 -16.188 0.076 1 98.5 66 ALA A C 1
ATOM 530 O O . ALA A 1 66 ? 9.023 -15.883 0.045 1 98.5 66 ALA A O 1
ATOM 531 N N . ILE A 1 67 ? 11.031 -15.898 -0.875 1 98.62 67 ILE A N 1
ATOM 532 C CA . ILE A 1 67 ? 10.594 -15.312 -2.139 1 98.62 67 ILE A CA 1
ATOM 533 C C . ILE A 1 67 ? 10.562 -16.391 -3.221 1 98.62 67 ILE A C 1
ATOM 535 O O . ILE A 1 67 ? 11.586 -17 -3.521 1 98.62 67 ILE A O 1
ATOM 539 N N . CYS A 1 68 ? 9.391 -16.594 -3.773 1 97.94 68 CYS A N 1
ATOM 540 C CA . CYS A 1 68 ? 9.164 -17.625 -4.785 1 97.94 68 CYS A CA 1
ATOM 541 C C . CYS A 1 68 ? 8.992 -17 -6.164 1 97.94 68 CYS A C 1
ATOM 543 O O . CYS A 1 68 ? 7.938 -16.438 -6.469 1 97.94 68 CYS A O 1
ATOM 545 N N . ILE A 1 69 ? 10.008 -17.156 -6.969 1 98.19 69 ILE A N 1
ATOM 546 C CA . ILE A 1 69 ? 9.961 -16.703 -8.352 1 98.19 69 ILE A CA 1
ATOM 547 C C . ILE A 1 69 ? 9.352 -17.781 -9.242 1 98.19 69 ILE A C 1
ATOM 549 O O . ILE A 1 69 ? 9.812 -18.922 -9.242 1 98.19 69 ILE A O 1
ATOM 553 N N . VAL A 1 70 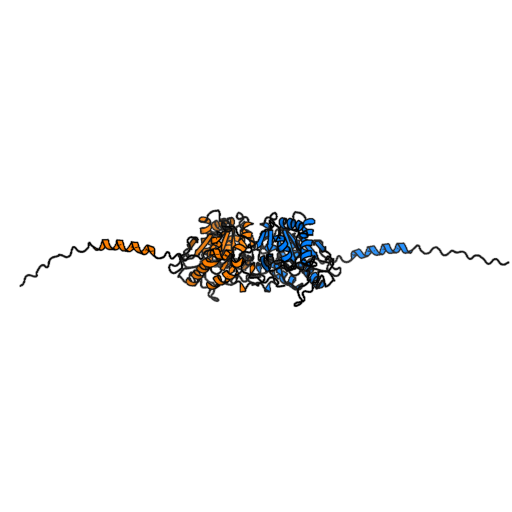? 8.312 -17.453 -9.977 1 95.94 70 VAL A N 1
ATOM 554 C CA . VAL A 1 70 ? 7.68 -18.391 -10.898 1 95.94 70 VAL A CA 1
ATOM 555 C C . VAL A 1 70 ? 8.086 -18.062 -12.328 1 95.94 70 VAL A C 1
ATOM 557 O O . VAL A 1 70 ? 7.934 -16.922 -12.781 1 95.94 70 VAL A O 1
ATOM 560 N N . THR A 1 71 ? 8.633 -19.031 -13.023 1 95.12 71 THR A N 1
ATOM 561 C CA . THR A 1 71 ? 9.133 -18.859 -14.383 1 95.12 71 THR A CA 1
ATOM 562 C C . THR A 1 71 ? 8.891 -20.125 -15.211 1 95.12 71 THR A C 1
ATOM 564 O O . THR A 1 71 ? 8.078 -20.969 -14.836 1 95.12 71 THR A O 1
ATOM 567 N N . CYS A 1 72 ? 9.336 -20.156 -16.453 1 92.19 72 CYS A N 1
ATOM 568 C CA . CYS A 1 72 ? 9.336 -21.344 -17.297 1 92.19 72 CYS A CA 1
ATOM 569 C C . CYS A 1 72 ? 10.633 -21.438 -18.094 1 92.19 72 CYS A C 1
ATOM 571 O O . CYS A 1 72 ? 11.227 -20.422 -18.453 1 92.19 72 CYS A O 1
ATOM 573 N N . THR A 1 73 ? 11.117 -22.688 -18.281 1 93.38 73 THR A N 1
ATOM 574 C CA . THR A 1 73 ? 12.383 -22.875 -18.969 1 93.38 73 THR A CA 1
ATOM 575 C C . THR A 1 73 ? 12.289 -24.031 -19.969 1 93.38 73 THR A C 1
ATOM 577 O O . THR A 1 73 ? 13.289 -24.391 -20.594 1 93.38 73 THR A O 1
ATOM 580 N N . SER A 1 74 ? 11.117 -24.547 -20.141 1 87.94 74 SER A N 1
ATOM 581 C CA . SER A 1 74 ? 10.922 -25.672 -21.047 1 87.94 74 SER A CA 1
ATOM 582 C C . SER A 1 74 ? 11.141 -25.266 -22.5 1 87.94 74 SER A C 1
ATOM 584 O O . SER A 1 74 ? 10.734 -24.172 -22.906 1 87.94 74 SER A O 1
ATOM 586 N N . ASP A 1 75 ? 11.711 -26.188 -23.328 1 86.38 75 ASP A N 1
ATOM 587 C CA . ASP A 1 75 ? 11.875 -25.953 -24.75 1 86.38 75 ASP A CA 1
ATOM 588 C C . ASP A 1 75 ? 10.578 -26.234 -25.5 1 86.38 75 ASP A C 1
ATOM 590 O O . ASP A 1 75 ? 10.477 -25.953 -26.703 1 86.38 75 ASP A O 1
ATOM 594 N N . ASN A 1 76 ? 9.68 -26.812 -24.797 1 78 76 ASN A N 1
ATOM 595 C CA . ASN A 1 76 ? 8.367 -27.016 -25.391 1 78 76 ASN A CA 1
ATOM 596 C C . ASN A 1 76 ? 7.566 -25.719 -25.422 1 78 76 ASN A C 1
ATOM 598 O O . ASN A 1 76 ? 7.156 -25.203 -24.391 1 78 76 ASN A O 1
ATOM 602 N N . ARG A 1 77 ? 7.32 -25.172 -26.578 1 76.75 77 ARG A N 1
ATOM 603 C CA . ARG A 1 77 ? 6.699 -23.875 -26.797 1 76.75 77 ARG A CA 1
ATOM 604 C C . ARG A 1 77 ? 5.277 -23.844 -26.234 1 76.75 77 ARG A C 1
ATOM 606 O O . ARG A 1 77 ? 4.719 -22.781 -26 1 76.75 77 ARG A O 1
ATOM 613 N N . HIS A 1 78 ? 4.75 -25.062 -26.031 1 69.38 78 HIS A N 1
ATOM 614 C CA . HIS A 1 78 ? 3.408 -25.141 -25.453 1 69.38 78 HIS A CA 1
ATOM 615 C C . HIS A 1 78 ? 3.432 -24.828 -23.969 1 69.38 78 HIS A C 1
ATOM 617 O O . HIS A 1 78 ? 2.41 -24.438 -23.391 1 69.38 78 HIS A O 1
ATOM 623 N N . TYR A 1 79 ? 4.605 -24.969 -23.359 1 74.06 79 TYR A N 1
ATOM 624 C CA . TYR A 1 79 ? 4.707 -24.797 -21.922 1 74.06 79 TYR A CA 1
ATOM 625 C C . TYR A 1 79 ? 5.414 -23.5 -21.578 1 74.06 79 TYR A C 1
ATOM 627 O O . TYR A 1 79 ? 5.156 -22.906 -20.531 1 74.06 79 TYR A O 1
ATOM 635 N N . CYS A 1 80 ? 6.23 -23.109 -22.484 1 84.44 80 CYS A N 1
ATOM 636 C CA . CYS A 1 80 ? 7.012 -21.891 -22.281 1 84.44 80 CYS A CA 1
ATOM 637 C C . CYS A 1 80 ? 7.203 -21.156 -23.594 1 84.44 80 CYS A C 1
ATOM 639 O O . CYS A 1 80 ? 7.75 -21.703 -24.562 1 84.44 80 CYS A O 1
ATOM 641 N N . ASP A 1 81 ? 6.73 -19.938 -23.594 1 82.94 81 ASP A N 1
ATOM 642 C CA . ASP A 1 81 ? 6.695 -19.188 -24.844 1 82.94 81 ASP A CA 1
ATOM 643 C C . ASP A 1 81 ? 8.102 -18.844 -25.312 1 82.94 81 ASP A C 1
ATOM 645 O O . ASP A 1 81 ? 8.398 -18.891 -26.5 1 82.94 81 ASP A O 1
ATOM 649 N N . ASP A 1 82 ? 9 -18.453 -24.469 1 90.31 82 ASP A N 1
ATOM 650 C CA . ASP A 1 82 ? 10.359 -18.031 -24.812 1 90.31 82 ASP A CA 1
ATOM 651 C C . ASP A 1 82 ? 11.328 -18.344 -23.672 1 90.31 82 ASP A C 1
ATOM 653 O O . ASP A 1 82 ? 11.688 -17.453 -22.891 1 90.31 82 ASP A O 1
ATOM 657 N N . PRO A 1 83 ? 11.781 -19.609 -23.641 1 92.56 83 PRO A N 1
ATOM 658 C CA . PRO A 1 83 ? 12.633 -20.016 -22.516 1 92.56 83 PRO A CA 1
ATOM 659 C C . PRO A 1 83 ? 13.898 -19.156 -22.406 1 92.56 83 PRO A C 1
ATOM 661 O O . PRO A 1 83 ? 14.383 -18.906 -21.297 1 92.56 83 PRO A O 1
ATOM 664 N N . LYS A 1 84 ? 14.516 -18.719 -23.516 1 95.56 84 LYS A N 1
ATOM 665 C CA . LYS A 1 84 ? 15.711 -17.875 -23.469 1 95.56 84 LYS A CA 1
ATOM 666 C C . LYS A 1 84 ? 15.422 -16.547 -22.781 1 95.56 84 LYS A C 1
ATOM 668 O O . LYS A 1 84 ? 16.234 -16.078 -21.969 1 95.56 84 LYS A O 1
ATOM 673 N N . ARG A 1 85 ? 14.281 -16.016 -23.094 1 95.69 85 ARG A N 1
ATOM 674 C CA . ARG A 1 85 ? 13.883 -14.766 -22.453 1 95.69 85 ARG A CA 1
ATOM 675 C C . ARG A 1 85 ? 13.664 -14.961 -20.953 1 95.69 85 ARG A C 1
ATOM 677 O O . ARG A 1 85 ? 14.148 -14.164 -20.141 1 95.69 85 ARG A O 1
ATOM 684 N N . HIS A 1 86 ? 12.992 -15.984 -20.594 1 95.94 86 HIS A N 1
ATOM 685 C CA . HIS A 1 86 ? 12.68 -16.234 -19.203 1 95.94 86 HIS A CA 1
ATOM 686 C C . HIS A 1 86 ? 13.945 -16.5 -18.391 1 95.94 86 HIS A C 1
ATOM 688 O O . HIS A 1 86 ? 14.086 -16 -17.266 1 95.94 86 HIS A O 1
ATOM 694 N N . VAL A 1 87 ? 14.812 -17.219 -18.953 1 97.62 87 VAL A N 1
ATOM 695 C CA . VAL A 1 87 ? 16.094 -17.484 -18.281 1 97.62 87 VAL A CA 1
ATOM 696 C C . VAL A 1 87 ? 16.844 -16.188 -18.078 1 97.62 87 VAL A C 1
ATOM 698 O O . VAL A 1 87 ? 17.375 -15.922 -16.984 1 97.62 87 VAL A O 1
ATOM 701 N N . ALA A 1 88 ? 16.875 -15.375 -19.078 1 97.94 88 ALA A N 1
ATOM 702 C CA . ALA A 1 88 ? 17.562 -14.094 -18.969 1 97.94 88 ALA A CA 1
ATOM 703 C C . ALA A 1 88 ? 16.953 -13.219 -17.875 1 97.94 88 ALA A C 1
ATOM 705 O O . ALA A 1 88 ? 17.672 -12.508 -17.172 1 97.94 88 ALA A O 1
ATOM 706 N N . LEU A 1 89 ? 15.672 -13.25 -17.781 1 98.19 89 LEU A N 1
ATOM 707 C CA . LEU A 1 89 ? 14.969 -12.477 -16.766 1 98.19 89 LEU A CA 1
ATOM 708 C C . LEU A 1 89 ? 15.336 -12.953 -15.367 1 98.19 89 LEU A C 1
ATOM 710 O O . LEU A 1 89 ? 15.664 -12.148 -14.492 1 98.19 89 LEU A O 1
ATOM 714 N N . VAL A 1 90 ? 15.312 -14.227 -15.164 1 98.38 90 VAL A N 1
ATOM 715 C CA . VAL A 1 90 ? 15.656 -14.789 -13.859 1 98.38 90 VAL A CA 1
ATOM 716 C C . VAL A 1 90 ? 17.109 -14.445 -13.516 1 98.38 90 VAL A C 1
ATOM 718 O O . VAL A 1 90 ? 17.406 -14.039 -12.391 1 98.38 90 VAL A O 1
ATOM 721 N N . GLU A 1 91 ? 17.969 -14.57 -14.5 1 98.06 91 GLU A N 1
ATOM 722 C CA . GLU A 1 91 ? 19.359 -14.219 -14.273 1 98.06 91 GLU A CA 1
ATOM 723 C C . GLU A 1 91 ? 19.5 -12.758 -13.867 1 98.06 91 GLU A C 1
ATOM 725 O O . GLU A 1 91 ? 20.297 -12.43 -12.984 1 98.06 91 GLU A O 1
ATOM 730 N N . SER A 1 92 ? 18.797 -11.938 -14.531 1 97.62 92 SER A N 1
ATOM 731 C CA . SER A 1 92 ? 18.828 -10.523 -14.188 1 97.62 92 SER A CA 1
ATOM 732 C C . SER A 1 92 ? 18.312 -10.273 -12.781 1 97.62 92 SER A C 1
ATOM 734 O O . SER A 1 92 ? 18.859 -9.461 -12.039 1 97.62 92 SER A O 1
ATOM 736 N N . GLN A 1 93 ? 17.203 -10.93 -12.367 1 97.81 93 GLN A N 1
ATOM 737 C CA . GLN A 1 93 ? 16.703 -10.828 -11 1 97.81 93 GLN A CA 1
ATOM 738 C C . GLN A 1 93 ? 17.766 -11.227 -9.984 1 97.81 93 GLN A C 1
ATOM 740 O O . GLN A 1 93 ? 17.969 -10.539 -8.984 1 97.81 93 GLN A O 1
ATOM 745 N N . LEU A 1 94 ? 18.469 -12.297 -10.305 1 97.25 94 LEU A N 1
ATOM 746 C CA . LEU A 1 94 ? 19.469 -12.844 -9.391 1 97.25 94 LEU A CA 1
ATOM 747 C C . LEU A 1 94 ? 20.672 -11.906 -9.281 1 97.25 94 LEU A C 1
ATOM 749 O O . LEU A 1 94 ? 21.422 -11.961 -8.297 1 97.25 94 LEU A O 1
ATOM 753 N N . ARG A 1 95 ? 20.828 -11.016 -10.242 1 94.56 95 ARG A N 1
ATOM 754 C CA . ARG A 1 95 ? 21.938 -10.07 -10.219 1 94.56 95 ARG A CA 1
ATOM 755 C C . ARG A 1 95 ? 21.516 -8.734 -9.625 1 94.56 95 ARG A C 1
ATOM 757 O O . ARG A 1 95 ? 22.344 -7.852 -9.406 1 94.56 95 ARG A O 1
ATOM 764 N N . THR A 1 96 ? 20.281 -8.562 -9.398 1 94.12 96 THR A N 1
ATOM 765 C CA . THR A 1 96 ? 19.766 -7.277 -8.938 1 94.12 96 THR A CA 1
ATOM 766 C C . THR A 1 96 ? 19.047 -7.426 -7.602 1 94.12 96 THR A C 1
ATOM 768 O O . THR A 1 96 ? 19.688 -7.621 -6.566 1 94.12 96 THR A O 1
ATOM 771 N N . TRP A 1 97 ? 17.719 -7.371 -7.609 1 94.88 97 TRP A N 1
ATOM 772 C CA . TRP A 1 97 ? 17 -7.281 -6.348 1 94.88 97 TRP A CA 1
ATOM 773 C C . TRP A 1 97 ? 17.109 -8.578 -5.559 1 94.88 97 TRP A C 1
ATOM 775 O O . TRP A 1 97 ? 17.094 -8.57 -4.324 1 94.88 97 TRP A O 1
ATOM 785 N N . ALA A 1 98 ? 17.156 -9.75 -6.254 1 96.38 98 ALA A N 1
ATOM 786 C CA . ALA A 1 98 ? 17.25 -11.016 -5.539 1 96.38 98 ALA A CA 1
ATOM 787 C C . ALA A 1 98 ? 18.609 -11.141 -4.844 1 96.38 98 ALA A C 1
ATOM 789 O O . ALA A 1 98 ? 18.703 -11.758 -3.779 1 96.38 98 ALA A O 1
ATOM 790 N N . ALA A 1 99 ? 19.641 -10.562 -5.449 1 92.38 99 ALA A N 1
ATOM 791 C CA . ALA A 1 99 ? 20.938 -10.523 -4.781 1 92.38 99 ALA A CA 1
ATOM 792 C C . ALA A 1 99 ? 20.859 -9.742 -3.477 1 92.38 99 ALA A C 1
ATOM 794 O O . ALA A 1 99 ? 21.406 -10.172 -2.453 1 92.38 99 ALA A O 1
ATOM 795 N N . ASP A 1 100 ? 20.203 -8.609 -3.539 1 86.69 100 ASP A N 1
ATOM 796 C CA . ASP A 1 100 ? 20 -7.797 -2.344 1 86.69 100 ASP A CA 1
ATOM 797 C C . ASP A 1 100 ? 19.234 -8.57 -1.276 1 86.69 100 ASP A C 1
ATOM 799 O O . ASP A 1 100 ? 19.594 -8.555 -0.1 1 86.69 100 ASP A O 1
ATOM 803 N N . ALA A 1 101 ? 18.172 -9.234 -1.686 1 93.19 101 ALA A N 1
ATOM 804 C CA . ALA A 1 101 ? 17.344 -10 -0.755 1 93.19 101 ALA A CA 1
ATOM 805 C C . ALA A 1 101 ? 18.156 -11.109 -0.085 1 93.19 101 ALA A C 1
ATOM 807 O O . ALA A 1 101 ? 18.062 -11.305 1.129 1 93.19 101 ALA A O 1
ATOM 808 N N . LEU A 1 102 ? 18.953 -11.805 -0.884 1 93.12 102 LEU A N 1
ATOM 809 C CA . LEU A 1 102 ? 19.797 -12.883 -0.371 1 93.12 102 LEU A CA 1
ATOM 810 C C . LEU A 1 102 ? 20.828 -12.344 0.623 1 93.12 102 LEU A C 1
ATOM 812 O O . LEU A 1 102 ? 21.094 -12.969 1.651 1 93.12 102 LEU A O 1
ATOM 816 N N . ARG A 1 103 ? 21.344 -11.195 0.35 1 88 103 ARG A N 1
ATOM 817 C CA . ARG A 1 103 ? 22.328 -10.578 1.22 1 88 103 ARG A CA 1
ATOM 818 C C . ARG A 1 103 ? 21.75 -10.297 2.604 1 88 103 ARG A C 1
ATOM 820 O O . ARG A 1 103 ? 22.453 -10.375 3.607 1 88 103 ARG A O 1
ATOM 827 N N . PHE A 1 104 ? 20.516 -10.039 2.588 1 90.5 104 PHE A N 1
ATOM 828 C CA . PHE A 1 104 ? 19.891 -9.719 3.865 1 90.5 104 PHE A CA 1
ATOM 829 C C . PHE A 1 104 ? 19.141 -10.93 4.418 1 90.5 104 PHE A C 1
ATOM 831 O O . PHE A 1 104 ? 18.266 -10.781 5.277 1 90.5 104 PHE A O 1
ATOM 838 N N . GLY A 1 105 ? 19.406 -12.125 3.824 1 91.5 105 GLY A N 1
ATOM 839 C CA . GLY A 1 105 ? 19.031 -13.375 4.473 1 91.5 105 GLY A CA 1
ATOM 840 C C . GLY A 1 105 ? 17.734 -13.969 3.949 1 91.5 105 GLY A C 1
ATOM 841 O O . GLY A 1 105 ? 17.25 -14.961 4.477 1 91.5 105 GLY A O 1
ATOM 842 N N . ALA A 1 106 ? 17.156 -13.375 2.93 1 95.81 106 ALA A N 1
ATOM 843 C CA . ALA A 1 106 ? 15.938 -13.953 2.379 1 95.81 106 ALA A CA 1
ATOM 844 C C . ALA A 1 106 ? 16.219 -15.305 1.723 1 95.81 106 ALA A C 1
ATOM 846 O O . ALA A 1 106 ? 17.344 -15.578 1.324 1 95.81 106 ALA A O 1
ATOM 847 N N . ASN A 1 107 ? 15.242 -16.172 1.719 1 97 107 ASN A N 1
ATOM 848 C CA . ASN A 1 107 ? 15.273 -17.391 0.925 1 97 107 ASN A CA 1
ATOM 849 C C . ASN A 1 107 ? 14.656 -17.188 -0.453 1 97 107 ASN A C 1
ATOM 851 O O . ASN A 1 107 ? 13.531 -16.688 -0.564 1 97 107 ASN A O 1
ATOM 855 N N . VAL A 1 108 ? 15.414 -17.516 -1.445 1 98.19 108 VAL A N 1
ATOM 856 C CA . VAL A 1 108 ? 14.922 -17.344 -2.807 1 98.19 108 VAL A CA 1
ATOM 857 C C . VAL A 1 108 ? 14.727 -18.703 -3.467 1 98.19 108 VAL A C 1
ATOM 859 O O . VAL A 1 108 ? 15.664 -19.5 -3.562 1 98.19 108 VAL A O 1
ATOM 862 N N . LEU A 1 109 ? 13.531 -18.953 -3.846 1 97.81 109 LEU A N 1
ATOM 863 C CA . LEU A 1 109 ? 13.141 -20.141 -4.598 1 97.81 109 LEU A CA 1
ATOM 864 C C . LEU A 1 109 ? 12.734 -19.781 -6.023 1 97.81 109 LEU A C 1
ATOM 866 O O . LEU A 1 109 ? 12.07 -18.766 -6.242 1 97.81 109 LEU A O 1
ATOM 870 N N . ILE A 1 110 ? 13.125 -20.609 -6.938 1 97.75 110 ILE A N 1
ATOM 871 C CA . ILE A 1 110 ? 12.695 -20.469 -8.328 1 97.75 110 ILE A CA 1
ATOM 872 C C . ILE A 1 110 ? 11.945 -21.719 -8.758 1 97.75 110 ILE A C 1
ATOM 874 O O . ILE A 1 110 ? 12.438 -22.844 -8.594 1 97.75 110 ILE A O 1
ATOM 878 N N . ALA A 1 111 ? 10.773 -21.531 -9.219 1 94.62 111 ALA A N 1
ATOM 879 C CA . ALA A 1 111 ? 9.953 -22.641 -9.711 1 94.62 111 ALA A CA 1
ATOM 880 C C . ALA A 1 111 ? 9.805 -22.562 -11.234 1 94.62 111 ALA A C 1
ATOM 882 O O . ALA A 1 111 ? 9.414 -21.531 -11.773 1 94.62 111 ALA A O 1
ATOM 883 N N . SER A 1 112 ? 10.07 -23.641 -11.875 1 94.06 112 SER A N 1
ATOM 884 C CA . SER A 1 112 ? 10 -23.703 -13.336 1 94.06 112 SER A CA 1
ATOM 885 C C . SER A 1 112 ? 9.352 -25.016 -13.797 1 94.06 112 SER A C 1
ATOM 887 O O . SER A 1 112 ? 8.836 -25.781 -12.984 1 94.06 112 SER A O 1
ATOM 889 N N . ASP A 1 113 ? 9.172 -25.141 -15.094 1 88.94 113 ASP A N 1
ATOM 890 C CA . ASP A 1 113 ? 8.516 -26.312 -15.664 1 88.94 113 ASP A CA 1
ATOM 891 C C . ASP A 1 113 ? 9.539 -27.297 -16.219 1 88.94 113 ASP A C 1
ATOM 893 O O . ASP A 1 113 ? 9.172 -28.375 -16.703 1 88.94 113 ASP A O 1
ATOM 897 N N . ALA A 1 114 ? 10.758 -27 -16.188 1 91.25 114 ALA A N 1
ATOM 898 C CA . ALA A 1 114 ? 11.828 -27.844 -16.703 1 91.25 114 ALA A CA 1
ATOM 899 C C . ALA A 1 114 ? 13.133 -27.578 -15.961 1 91.25 114 ALA A C 1
ATOM 901 O O . ALA A 1 114 ? 13.258 -26.594 -15.242 1 91.25 114 ALA A O 1
ATOM 902 N N . PRO A 1 115 ? 14.086 -28.531 -16.047 1 94.19 115 PRO A N 1
ATOM 903 C CA . PRO A 1 115 ? 15.383 -28.281 -15.406 1 94.19 115 PRO A CA 1
ATOM 904 C C . PRO A 1 115 ? 16.031 -26.984 -15.906 1 94.19 115 PRO A C 1
ATOM 906 O O . PRO A 1 115 ? 15.805 -26.578 -17.047 1 94.19 115 PRO A O 1
ATOM 909 N N . TRP A 1 116 ? 16.797 -26.344 -15.039 1 96.88 116 TRP A N 1
ATOM 910 C CA . TRP A 1 116 ? 17.562 -25.172 -15.461 1 96.88 116 TRP A CA 1
ATOM 911 C C . TRP A 1 116 ? 18.469 -25.531 -16.641 1 96.88 116 TRP A C 1
ATOM 913 O O . TRP A 1 116 ? 19.188 -26.516 -16.609 1 96.88 116 TRP A O 1
ATOM 923 N N . PRO A 1 117 ? 18.391 -24.75 -17.734 1 96.62 117 PRO A N 1
ATOM 924 C CA . PRO A 1 117 ? 19.125 -25.141 -18.938 1 96.62 117 PRO A CA 1
ATOM 925 C C . PRO A 1 117 ? 20.641 -25.156 -18.75 1 96.62 117 PRO A C 1
ATOM 927 O O . PRO A 1 117 ? 21.188 -24.281 -18.078 1 96.62 117 PRO A O 1
ATOM 930 N N . ALA A 1 118 ? 21.312 -26.094 -19.375 1 95.81 118 ALA A N 1
ATOM 931 C CA . ALA A 1 118 ? 22.766 -26.234 -19.266 1 95.81 118 ALA A CA 1
ATOM 932 C C . ALA A 1 118 ? 23.484 -25.031 -19.891 1 95.81 118 ALA A C 1
ATOM 934 O O . ALA A 1 118 ? 24.594 -24.703 -19.484 1 95.81 118 ALA A O 1
ATOM 935 N N . TRP A 1 119 ? 22.828 -24.406 -20.906 1 96.06 119 TRP A N 1
ATOM 936 C CA . TRP A 1 119 ? 23.438 -23.281 -21.609 1 96.06 119 TRP A CA 1
ATOM 937 C C . TRP A 1 119 ? 23.406 -22.016 -20.766 1 96.06 119 TRP A C 1
ATOM 939 O O . TRP A 1 119 ? 24.094 -21.031 -21.078 1 96.06 119 TRP A O 1
ATOM 949 N N . ALA A 1 120 ? 22.578 -22 -19.766 1 97.12 120 ALA A N 1
ATOM 950 C CA . ALA A 1 120 ? 22.406 -20.812 -18.938 1 97.12 120 ALA A CA 1
ATOM 951 C C . ALA A 1 120 ? 23.516 -20.703 -17.891 1 97.12 120 ALA A C 1
ATOM 953 O O . ALA A 1 120 ? 24.234 -21.688 -17.641 1 97.12 120 ALA A O 1
ATOM 954 N N . THR A 1 121 ? 23.656 -19.469 -17.312 1 96.12 121 THR A N 1
ATOM 955 C CA . THR A 1 121 ? 24.562 -19.297 -16.188 1 96.12 121 THR A CA 1
ATOM 956 C C . THR A 1 121 ? 24.156 -20.172 -15.008 1 96.12 121 THR A C 1
ATOM 958 O O . THR A 1 121 ? 22.984 -20.219 -14.633 1 96.12 121 THR A O 1
ATOM 961 N N . PRO A 1 122 ? 25.109 -20.938 -14.453 1 96.12 122 PRO A N 1
ATOM 962 C CA . PRO A 1 122 ? 24.75 -21.766 -13.297 1 96.12 122 PRO A CA 1
ATOM 963 C C . PRO A 1 122 ? 24.125 -20.953 -12.164 1 96.12 122 PRO A C 1
ATOM 965 O O . PRO A 1 122 ? 24.562 -19.828 -11.898 1 96.12 122 PRO A O 1
ATOM 968 N N . LEU A 1 123 ? 23.172 -21.469 -11.5 1 96.56 123 LEU A N 1
ATOM 969 C CA . LEU A 1 123 ? 22.5 -20.797 -10.391 1 96.56 123 LEU A CA 1
ATOM 970 C C . LEU A 1 123 ? 23.391 -20.781 -9.156 1 96.56 123 LEU A C 1
ATOM 972 O O . LEU A 1 123 ? 24.125 -21.734 -8.891 1 96.56 123 LEU A O 1
ATOM 976 N N . PRO A 1 124 ? 23.312 -19.672 -8.43 1 94.5 124 PRO A N 1
ATOM 977 C CA . PRO A 1 124 ? 24.031 -19.672 -7.156 1 94.5 124 PRO A CA 1
ATOM 978 C C . PRO A 1 124 ? 23.531 -20.75 -6.195 1 94.5 124 PRO A C 1
ATOM 980 O O . PRO A 1 124 ? 22.344 -21.094 -6.207 1 94.5 124 PRO A O 1
ATOM 983 N N . ALA A 1 125 ? 24.406 -21.234 -5.297 1 93.31 125 ALA A N 1
ATOM 984 C CA . ALA A 1 125 ? 24.078 -22.281 -4.336 1 93.31 125 ALA A CA 1
ATOM 985 C C . ALA A 1 125 ? 23 -21.797 -3.354 1 93.31 125 ALA A C 1
ATOM 987 O O . ALA A 1 125 ? 22.281 -22.609 -2.779 1 93.31 125 ALA A O 1
ATOM 988 N N . SER A 1 126 ? 22.906 -20.484 -3.191 1 94.25 126 SER A N 1
ATOM 989 C CA . SER A 1 126 ? 21.984 -19.906 -2.215 1 94.25 126 SER A CA 1
ATOM 990 C C . SER A 1 126 ? 20.547 -19.891 -2.736 1 94.25 126 SER A C 1
ATOM 992 O O . SER A 1 126 ? 19.625 -19.562 -2 1 94.25 126 SER A O 1
ATOM 994 N N . VAL A 1 127 ? 20.406 -20.25 -3.973 1 97.06 127 VAL A N 1
ATOM 995 C CA . VAL A 1 127 ? 19.078 -20.234 -4.594 1 97.06 127 VAL A CA 1
ATOM 996 C C . VAL A 1 127 ? 18.547 -21.672 -4.703 1 97.06 127 VAL A C 1
ATOM 998 O O . VAL A 1 127 ? 19.281 -22.578 -5.066 1 97.06 127 VAL A O 1
ATOM 1001 N N . ASP A 1 128 ? 17.359 -21.859 -4.336 1 96.94 128 ASP A N 1
ATOM 1002 C CA . ASP A 1 128 ? 16.688 -23.156 -4.48 1 96.94 128 ASP A CA 1
ATOM 1003 C C . ASP A 1 128 ? 15.859 -23.203 -5.766 1 96.94 128 ASP A C 1
ATOM 1005 O O . ASP A 1 128 ? 14.867 -22.484 -5.902 1 96.94 128 ASP A O 1
ATOM 1009 N N . TYR A 1 129 ? 16.297 -23.984 -6.703 1 97.12 129 TYR A N 1
ATOM 1010 C CA . TYR A 1 129 ? 15.609 -24.156 -7.973 1 97.12 129 TYR A CA 1
ATOM 1011 C C . TYR A 1 129 ? 14.852 -25.484 -8.008 1 97.12 129 TYR A C 1
ATOM 1013 O O . TYR A 1 129 ? 15.438 -26.547 -7.785 1 97.12 129 TYR A O 1
ATOM 1021 N N . GLN A 1 130 ? 13.562 -25.328 -8.234 1 92.94 130 GLN A N 1
ATOM 1022 C CA . GLN A 1 130 ? 12.695 -26.484 -8.375 1 92.94 130 GLN A CA 1
ATOM 1023 C C . GLN A 1 130 ? 11.945 -26.469 -9.703 1 92.94 130 GLN A C 1
ATOM 1025 O O . GLN A 1 130 ? 11.484 -25.406 -10.141 1 92.94 130 GLN A O 1
ATOM 1030 N N . TRP A 1 131 ? 11.945 -27.625 -10.305 1 91.25 131 TRP A N 1
ATOM 1031 C CA . TRP A 1 131 ? 11.133 -27.703 -11.508 1 91.25 131 TRP A CA 1
ATOM 1032 C C . TRP A 1 131 ? 10.102 -28.828 -11.391 1 91.25 131 TRP A C 1
ATOM 1034 O O . TRP A 1 131 ? 10.359 -29.844 -10.742 1 91.25 131 TRP A O 1
ATOM 1044 N N . PHE A 1 132 ? 8.938 -28.516 -11.898 1 81.25 132 PHE A N 1
ATOM 1045 C CA . PHE A 1 132 ? 7.793 -29.422 -11.844 1 81.25 132 PHE A CA 1
ATOM 1046 C C . PHE A 1 132 ? 7.277 -29.719 -13.25 1 81.25 132 PHE A C 1
ATOM 1048 O O . PHE A 1 132 ? 6.977 -28.797 -14.016 1 81.25 132 PHE A O 1
ATOM 1055 N N . SER A 1 133 ? 7.379 -30.969 -13.609 1 69.62 133 SER A N 1
ATOM 1056 C CA . SER A 1 133 ? 6.895 -31.344 -14.938 1 69.62 133 SER A CA 1
ATOM 1057 C C . SER A 1 133 ? 5.414 -31.016 -15.094 1 69.62 133 SER A C 1
ATOM 1059 O O . SER A 1 133 ? 4.645 -31.109 -14.141 1 69.62 133 SER A O 1
ATOM 1061 N N . VAL A 1 134 ? 5.199 -30.25 -16.25 1 60.22 134 VAL A N 1
ATOM 1062 C CA . VAL A 1 134 ? 3.801 -29.953 -16.547 1 60.22 134 VAL A CA 1
ATOM 1063 C C . VAL A 1 134 ? 3.02 -31.25 -16.719 1 60.22 134 VAL A C 1
ATOM 1065 O O . VAL A 1 134 ? 3.469 -32.156 -17.422 1 60.22 134 VAL A O 1
ATOM 1068 N N . PRO A 1 135 ? 2.195 -31.484 -15.789 1 53.56 135 PRO A N 1
ATOM 1069 C CA . PRO A 1 135 ? 1.45 -32.719 -16.062 1 53.56 135 PRO A CA 1
ATOM 1070 C C . PRO A 1 135 ? 0.943 -32.812 -17.5 1 53.56 135 PRO A C 1
ATOM 1072 O O . PRO A 1 135 ? 0.775 -31.766 -18.156 1 53.56 135 PRO A O 1
ATOM 1075 N N . LYS A 1 136 ? 0.963 -33.906 -18.266 1 43.97 136 LYS A N 1
ATOM 1076 C CA . LYS A 1 136 ? 0.514 -34.219 -19.625 1 43.97 136 LYS A CA 1
ATOM 1077 C C . LYS A 1 136 ? -0.589 -33.25 -20.047 1 43.97 136 LYS A C 1
ATOM 1079 O O . LYS A 1 136 ? -1.372 -32.781 -19.219 1 43.97 136 LYS A O 1
ATOM 1084 N N . PRO A 1 137 ? -0.307 -32.656 -21.391 1 41.28 137 PRO A N 1
ATOM 1085 C CA . PRO A 1 137 ? -0.851 -31.594 -22.219 1 41.28 137 PRO A CA 1
ATOM 1086 C C . PRO A 1 137 ? -2.377 -31.531 -22.188 1 41.28 137 PRO A C 1
ATOM 1088 O O . PRO A 1 137 ? -2.98 -30.703 -22.875 1 41.28 137 PRO A O 1
ATOM 1091 N N . SER A 1 138 ? -3.113 -32.5 -22.016 1 36.72 138 SER A N 1
ATOM 1092 C CA . SER A 1 138 ? -4.281 -32.156 -22.828 1 36.72 138 SER A CA 1
ATOM 1093 C C . SER A 1 138 ? -4.625 -30.688 -22.766 1 36.72 138 SER A C 1
ATOM 1095 O O . SER A 1 138 ? -5.285 -30.156 -23.656 1 36.72 138 SER A O 1
ATOM 1097 N N . CYS A 1 139 ? -4.664 -30.031 -21.719 1 36.06 139 CYS A N 1
ATOM 1098 C CA . CYS A 1 139 ? -5.352 -28.75 -21.672 1 36.06 139 CYS A CA 1
ATOM 1099 C C . CYS A 1 139 ? -4.352 -27.594 -21.703 1 36.06 139 CYS A C 1
ATOM 1101 O O . CYS A 1 139 ? -4.707 -26.453 -21.422 1 36.06 139 CYS A O 1
ATOM 1103 N N . LEU A 1 140 ? -3.051 -27.812 -21.984 1 36.81 140 LEU A N 1
ATOM 1104 C CA . LEU A 1 140 ? -2.127 -26.688 -21.812 1 36.81 140 LEU A CA 1
ATOM 1105 C C . LEU A 1 140 ? -2.092 -25.812 -23.062 1 36.81 140 LEU A C 1
ATOM 1107 O O . LEU A 1 140 ? -1.594 -26.25 -24.109 1 36.81 140 LEU A O 1
ATOM 1111 N N . ARG A 1 141 ? -3.078 -25.312 -23.719 1 35.69 141 ARG A N 1
ATOM 1112 C CA . ARG A 1 141 ? -2.797 -24.438 -24.844 1 35.69 141 ARG A CA 1
ATOM 1113 C C . ARG A 1 141 ? -2.279 -23.094 -24.375 1 35.69 141 ARG A C 1
ATOM 1115 O O . ARG A 1 141 ? -2.998 -22.344 -23.703 1 35.69 141 ARG A O 1
ATOM 1122 N N . LEU A 1 142 ? -1.106 -22.875 -24.219 1 33.62 142 LEU A N 1
ATOM 1123 C CA . LEU A 1 142 ? -0.465 -21.625 -23.844 1 33.62 142 LEU A CA 1
ATOM 1124 C C . LEU A 1 142 ? -0.784 -20.531 -24.859 1 33.62 142 LEU A C 1
ATOM 1126 O O . LEU A 1 142 ? -0.286 -19.406 -24.734 1 33.62 142 LEU A O 1
ATOM 1130 N N . GLY A 1 143 ? -1.206 -20.844 -26.156 1 31.81 143 GLY A N 1
ATOM 1131 C CA . GLY A 1 143 ? -1.035 -19.781 -27.125 1 31.81 143 GLY A CA 1
ATOM 1132 C C . GLY A 1 143 ? -1.943 -18.594 -26.891 1 31.81 143 GLY A C 1
ATOM 1133 O O . GLY A 1 143 ? -3.164 -18.75 -26.797 1 31.81 143 GLY A O 1
ATOM 1134 N N . PHE A 1 144 ? -1.54 -17.609 -26.109 1 32.62 144 PHE A N 1
ATOM 1135 C CA . PHE A 1 144 ? -2.242 -16.328 -26.016 1 32.62 144 PHE A CA 1
ATOM 1136 C C . PHE A 1 144 ? -2.512 -15.758 -27.391 1 32.62 144 PHE A C 1
ATOM 1138 O O . PHE A 1 144 ? -1.7 -14.992 -27.922 1 32.62 144 PHE A O 1
ATOM 1145 N N . GLU A 1 145 ? -2.824 -16.547 -28.453 1 32.03 145 GLU A N 1
ATOM 1146 C CA . GLU A 1 145 ? -3.15 -15.742 -29.625 1 32.03 145 GLU A CA 1
ATOM 1147 C C . GLU A 1 145 ? -4.359 -14.852 -29.375 1 32.03 145 GLU A C 1
ATOM 1149 O O . GLU A 1 145 ? -5.395 -15.32 -28.906 1 32.03 145 GLU A O 1
ATOM 1154 N N . ARG A 1 146 ? -4.227 -13.625 -29.344 1 32.66 146 ARG A N 1
ATOM 1155 C CA . ARG A 1 146 ? -5.254 -12.602 -29.484 1 32.66 146 ARG A CA 1
ATOM 1156 C C . ARG A 1 146 ? -6.262 -12.969 -30.562 1 32.66 146 ARG A C 1
ATOM 1158 O O . ARG A 1 146 ? -5.879 -13.305 -31.688 1 32.66 146 ARG A O 1
ATOM 1165 N N . GLY A 1 147 ? -7.617 -13.148 -30.25 1 36.72 147 GLY A N 1
ATOM 1166 C CA . GLY A 1 147 ? -8.719 -13.398 -31.156 1 36.72 147 GLY A CA 1
ATOM 1167 C C . GLY A 1 147 ? -9.227 -14.828 -31.094 1 36.72 147 GLY A C 1
ATOM 1168 O O . GLY A 1 147 ? -10.219 -15.164 -31.75 1 36.72 147 GLY A O 1
ATOM 1169 N N . ARG A 1 148 ? -8.344 -15.797 -30.906 1 37.34 148 ARG A N 1
ATOM 1170 C CA . ARG A 1 148 ? -8.93 -17.125 -30.875 1 37.34 148 ARG A CA 1
ATOM 1171 C C . ARG A 1 148 ? -9.547 -17.422 -29.516 1 37.34 148 ARG A C 1
ATOM 1173 O O . ARG A 1 148 ? -9.117 -16.859 -28.5 1 37.34 148 ARG A O 1
ATOM 1180 N N . PRO A 1 149 ? -10.773 -17.984 -29.562 1 37.78 149 PRO A N 1
ATOM 1181 C CA . PRO A 1 149 ? -11.508 -18.328 -28.328 1 37.78 149 PRO A CA 1
ATOM 1182 C C . PRO A 1 149 ? -10.625 -18.984 -27.281 1 37.78 149 PRO A C 1
ATOM 1184 O O . PRO A 1 149 ? -9.703 -19.734 -27.625 1 37.78 149 PRO A O 1
ATOM 1187 N N . ARG A 1 150 ? -10.438 -18.312 -26.094 1 40.94 150 ARG A N 1
ATOM 1188 C CA . ARG A 1 150 ? -9.766 -18.766 -24.875 1 40.94 150 ARG A CA 1
ATOM 1189 C C . ARG A 1 150 ? -10.031 -20.25 -24.625 1 40.94 150 ARG A C 1
ATOM 1191 O O . ARG A 1 150 ? -9.836 -20.734 -23.5 1 40.94 150 ARG A O 1
ATOM 1198 N N . GLU A 1 151 ? -10.625 -20.984 -25.422 1 37.22 151 GLU A N 1
ATOM 1199 C CA . GLU A 1 151 ? -10.828 -22.422 -25.203 1 37.22 151 GLU A CA 1
ATOM 1200 C C . GLU A 1 151 ? -9.5 -23.156 -25.078 1 37.22 151 GLU A C 1
ATOM 1202 O O . GLU A 1 151 ? -8.609 -22.969 -25.906 1 37.22 151 GLU A O 1
ATOM 1207 N N . GLY A 1 152 ? -9.094 -23.781 -23.891 1 40.25 152 GLY A N 1
ATOM 1208 C CA . GLY A 1 152 ? -8.062 -24.75 -23.547 1 40.25 152 GLY A CA 1
ATOM 1209 C C . GLY A 1 152 ? -6.789 -24.109 -23.031 1 40.25 152 GLY A C 1
ATOM 1210 O O . GLY A 1 152 ? -5.711 -24.703 -23.094 1 40.25 152 GLY A O 1
ATOM 1211 N N . VAL A 1 153 ? -6.691 -22.766 -22.922 1 44.41 153 VAL A N 1
ATOM 1212 C CA . VAL A 1 153 ? -5.391 -22.219 -22.562 1 44.41 153 VAL A CA 1
ATOM 1213 C C . VAL A 1 153 ? -5.113 -22.484 -21.078 1 44.41 153 VAL A C 1
ATOM 1215 O O . VAL A 1 153 ? -5.793 -21.938 -20.203 1 44.41 153 VAL A O 1
ATOM 1218 N N . PHE A 1 154 ? -4.594 -23.688 -20.75 1 47.53 154 PHE A N 1
ATOM 1219 C CA . PHE A 1 154 ? -4.059 -23.938 -19.422 1 47.53 154 PHE A CA 1
ATOM 1220 C C . PHE A 1 154 ? -2.789 -23.125 -19.188 1 47.53 154 PHE A C 1
ATOM 1222 O O . PHE A 1 154 ? -1.864 -23.156 -20 1 47.53 154 PHE A O 1
ATOM 1229 N N . ARG A 1 155 ? -2.797 -22.109 -18.328 1 60.59 155 ARG A N 1
ATOM 1230 C CA . ARG A 1 155 ? -1.587 -21.422 -17.891 1 60.59 155 ARG A CA 1
ATOM 1231 C C . ARG A 1 155 ? -0.891 -22.203 -16.781 1 60.59 155 ARG A C 1
ATOM 1233 O O . ARG A 1 155 ? -1.382 -22.25 -15.648 1 60.59 155 ARG A O 1
ATOM 1240 N N . PRO A 1 156 ? 0.215 -22.906 -17.156 1 70.31 156 PRO A N 1
ATOM 1241 C CA . PRO A 1 156 ? 0.909 -23.75 -16.188 1 70.31 156 PRO A CA 1
ATOM 1242 C C . PRO A 1 156 ? 1.361 -22.969 -14.953 1 70.31 156 PRO A C 1
ATOM 1244 O O . PRO A 1 156 ? 1.729 -23.562 -13.938 1 70.31 156 PRO A O 1
ATOM 1247 N N . GLU A 1 157 ? 1.171 -21.609 -15.047 1 75.56 157 GLU A N 1
ATOM 1248 C CA . GLU A 1 157 ? 1.659 -20.766 -13.953 1 75.56 157 GLU A CA 1
ATOM 1249 C C . GLU A 1 157 ? 0.856 -21 -12.672 1 75.56 157 GLU A C 1
ATOM 1251 O O . GLU A 1 157 ? 1.406 -20.969 -11.57 1 75.56 157 GLU A O 1
ATOM 1256 N N . SER A 1 158 ? -0.471 -21.297 -12.867 1 76.38 158 SER A N 1
ATOM 1257 C CA . SER A 1 158 ? -1.304 -21.562 -11.695 1 76.38 158 SER A CA 1
ATOM 1258 C C . SER A 1 158 ? -0.837 -22.812 -10.961 1 76.38 158 SER A C 1
ATOM 1260 O O . SER A 1 158 ? -0.713 -22.797 -9.734 1 76.38 158 SER A O 1
ATOM 1262 N N . ASN A 1 159 ? -0.519 -23.781 -11.734 1 75.75 159 ASN A N 1
ATOM 1263 C CA . ASN A 1 159 ? -0.015 -25.016 -11.148 1 75.75 159 ASN A CA 1
ATOM 1264 C C . ASN A 1 159 ? 1.344 -24.812 -10.484 1 75.75 159 ASN A C 1
ATOM 1266 O O . ASN A 1 159 ? 1.581 -25.297 -9.383 1 75.75 159 ASN A O 1
ATOM 1270 N N . ARG A 1 160 ? 2.156 -24.109 -11.117 1 86.81 160 ARG A N 1
ATOM 1271 C CA . ARG A 1 160 ? 3.51 -23.891 -10.617 1 86.81 160 ARG A CA 1
ATOM 1272 C C . ARG A 1 160 ? 3.492 -23.125 -9.297 1 86.81 160 ARG A C 1
ATOM 1274 O O . ARG A 1 160 ? 4.285 -23.422 -8.398 1 86.81 160 ARG A O 1
ATOM 1281 N N . THR A 1 161 ? 2.621 -22.125 -9.18 1 91.5 161 THR A N 1
ATOM 1282 C CA . THR A 1 161 ? 2.479 -21.391 -7.934 1 91.5 161 THR A CA 1
ATOM 1283 C C . THR A 1 161 ? 2.066 -22.312 -6.793 1 91.5 161 THR A C 1
ATOM 1285 O O . THR A 1 161 ? 2.65 -22.266 -5.711 1 91.5 161 THR A O 1
ATOM 1288 N N . ARG A 1 162 ? 1.102 -23.219 -7.043 1 88.94 162 ARG A N 1
ATOM 1289 C CA . ARG A 1 162 ? 0.68 -24.172 -6.02 1 88.94 162 ARG A CA 1
ATOM 1290 C C . ARG A 1 162 ? 1.812 -25.125 -5.66 1 88.94 162 ARG A C 1
ATOM 1292 O O . ARG A 1 162 ? 2.031 -25.422 -4.484 1 88.94 162 ARG A O 1
ATOM 1299 N N . GLN A 1 163 ? 2.52 -25.562 -6.68 1 88.5 163 GLN A N 1
ATOM 1300 C CA . GLN A 1 163 ? 3.598 -26.516 -6.473 1 88.5 163 GLN A CA 1
ATOM 1301 C C . GLN A 1 163 ? 4.734 -25.906 -5.66 1 88.5 163 GLN A C 1
ATOM 1303 O O . GLN A 1 163 ? 5.254 -26.531 -4.738 1 88.5 163 GLN A O 1
ATOM 1308 N N . VAL A 1 164 ? 5.117 -24.688 -5.973 1 92.75 164 VAL A N 1
ATOM 1309 C CA . VAL A 1 164 ? 6.242 -24.078 -5.27 1 92.75 164 VAL A CA 1
ATOM 1310 C C . VAL A 1 164 ? 5.844 -23.75 -3.832 1 92.75 164 VAL A C 1
ATOM 1312 O O . VAL A 1 164 ? 6.664 -23.844 -2.916 1 92.75 164 VAL A O 1
ATOM 1315 N N . LEU A 1 165 ? 4.625 -23.312 -3.596 1 94 165 LEU A N 1
ATOM 1316 C CA . LEU A 1 165 ? 4.164 -23.078 -2.232 1 94 165 LEU A CA 1
ATOM 1317 C C . LEU A 1 165 ? 4.137 -24.375 -1.436 1 94 165 LEU A C 1
ATOM 1319 O O . LEU A 1 165 ? 4.512 -24.406 -0.26 1 94 165 LEU A O 1
ATOM 1323 N N . GLY A 1 166 ? 3.676 -25.469 -2.121 1 92.38 166 GLY A N 1
ATOM 1324 C CA . GLY A 1 166 ? 3.736 -26.781 -1.483 1 92.38 166 GLY A CA 1
ATOM 1325 C C . GLY A 1 166 ? 5.148 -27.203 -1.115 1 92.38 166 GLY A C 1
ATOM 1326 O O . GLY A 1 166 ? 5.395 -27.641 0.005 1 92.38 166 GLY A O 1
ATOM 1327 N N . TYR A 1 167 ? 6.027 -27.047 -2.033 1 91.56 167 TYR A N 1
ATOM 1328 C CA . TYR A 1 167 ? 7.43 -27.375 -1.794 1 91.56 167 TYR A CA 1
ATOM 1329 C C . TYR A 1 167 ? 7.992 -26.531 -0.65 1 91.56 167 TYR A C 1
ATOM 1331 O O . TYR A 1 167 ? 8.656 -27.062 0.246 1 91.56 167 TYR A O 1
ATOM 1339 N N . ALA A 1 168 ? 7.766 -25.172 -0.727 1 94.44 168 ALA A N 1
ATOM 1340 C CA . ALA A 1 168 ? 8.281 -24.25 0.286 1 94.44 168 ALA A CA 1
ATOM 1341 C C . ALA A 1 168 ? 7.785 -24.641 1.677 1 94.44 168 ALA A C 1
ATOM 1343 O O . ALA A 1 168 ? 8.562 -24.641 2.639 1 94.44 168 ALA A O 1
ATOM 1344 N N . TRP A 1 169 ? 6.547 -24.953 1.778 1 92.69 169 TRP A N 1
ATOM 1345 C CA . TRP A 1 169 ? 5.961 -25.359 3.051 1 92.69 169 TRP A CA 1
ATOM 1346 C C . TRP A 1 169 ? 6.633 -26.625 3.584 1 92.69 169 TRP A C 1
ATOM 1348 O O . TRP A 1 169 ? 6.953 -26.703 4.773 1 92.69 169 TRP A O 1
ATOM 1358 N N . LYS A 1 170 ? 6.867 -27.562 2.746 1 91.75 170 LYS A N 1
ATOM 1359 C CA . LYS A 1 170 ? 7.391 -28.875 3.137 1 91.75 170 LYS A CA 1
ATOM 1360 C C . LYS A 1 170 ? 8.883 -28.797 3.443 1 91.75 170 LYS A C 1
ATOM 1362 O O . LYS A 1 170 ? 9.359 -29.406 4.402 1 91.75 170 LYS A O 1
ATOM 1367 N N . GLU A 1 171 ? 9.664 -28.016 2.674 1 94 171 GLU A N 1
ATOM 1368 C CA . GLU A 1 171 ? 11.117 -28.156 2.672 1 94 171 GLU A CA 1
ATOM 1369 C C . GLU A 1 171 ? 11.781 -27.031 3.447 1 94 171 GLU A C 1
ATOM 1371 O O . GLU A 1 171 ? 12.898 -27.188 3.949 1 94 171 GLU A O 1
ATOM 1376 N N . LEU A 1 172 ? 11.195 -25.828 3.498 1 95.62 172 LEU A N 1
ATOM 1377 C CA . LEU A 1 172 ? 11.844 -24.703 4.176 1 95.62 172 LEU A CA 1
ATOM 1378 C C . LEU A 1 172 ? 11.648 -24.797 5.688 1 95.62 172 LEU A C 1
ATOM 1380 O O . LEU A 1 172 ? 10.672 -25.375 6.156 1 95.62 172 LEU A O 1
ATOM 1384 N N . PRO A 1 173 ? 12.586 -24.266 6.441 1 95.5 173 PRO A N 1
ATOM 1385 C CA . PRO A 1 173 ? 12.477 -24.344 7.902 1 95.5 173 PRO A CA 1
ATOM 1386 C C . PRO A 1 173 ? 11.281 -23.562 8.445 1 95.5 173 PRO A C 1
ATOM 1388 O O . PRO A 1 173 ? 10.742 -22.688 7.75 1 95.5 173 PRO A O 1
ATOM 1391 N N . SER A 1 174 ? 10.922 -23.828 9.656 1 95.94 174 SER A N 1
ATOM 1392 C CA . SER A 1 174 ? 9.773 -23.203 10.305 1 95.94 174 SER A CA 1
ATOM 1393 C C . SER A 1 174 ? 10.047 -21.734 10.625 1 95.94 174 SER A C 1
ATOM 1395 O O . SER A 1 174 ? 9.133 -21 10.977 1 95.94 174 SER A O 1
ATOM 1397 N N . THR A 1 175 ? 11.297 -21.297 10.453 1 96.69 175 THR A N 1
ATOM 1398 C CA . THR A 1 175 ? 11.641 -19.891 10.68 1 96.69 175 THR A CA 1
ATOM 1399 C C . THR A 1 175 ? 11.062 -19.016 9.578 1 96.69 175 THR A C 1
ATOM 1401 O O . THR A 1 175 ? 10.984 -17.797 9.734 1 96.69 175 THR A O 1
ATOM 1404 N N . ILE A 1 176 ? 10.727 -19.641 8.406 1 97.81 176 ILE A N 1
ATOM 1405 C CA . ILE A 1 176 ? 10.078 -18.875 7.336 1 97.81 176 ILE A CA 1
ATOM 1406 C C . ILE A 1 176 ? 8.641 -18.562 7.727 1 97.81 176 ILE A C 1
ATOM 1408 O O . ILE A 1 176 ? 7.84 -19.469 7.969 1 97.81 176 ILE A O 1
ATOM 1412 N N . GLN A 1 177 ? 8.344 -17.297 7.781 1 98.31 177 GLN A N 1
ATOM 1413 C CA . GLN A 1 177 ? 7.059 -16.859 8.32 1 98.31 177 GLN A CA 1
ATOM 1414 C C . GLN A 1 177 ? 6.184 -16.25 7.227 1 98.31 177 GLN A C 1
ATOM 1416 O O . GLN A 1 177 ? 4.965 -16.172 7.375 1 98.31 177 GLN A O 1
ATOM 1421 N N . PHE A 1 178 ? 6.789 -15.789 6.188 1 98.75 178 PHE A N 1
ATOM 1422 C CA . PHE A 1 178 ? 6.066 -15.195 5.066 1 98.75 178 PHE A CA 1
ATOM 1423 C C . PHE A 1 178 ? 6.613 -15.711 3.742 1 98.75 178 PHE A C 1
ATOM 1425 O O . PHE A 1 178 ? 7.809 -16 3.625 1 98.75 178 PHE A O 1
ATOM 1432 N N . PHE A 1 179 ? 5.75 -15.875 2.773 1 98.69 179 PHE A N 1
ATOM 1433 C CA . PHE A 1 179 ? 6.043 -16.328 1.416 1 98.69 179 PHE A CA 1
ATOM 1434 C C . PHE A 1 179 ? 5.598 -15.281 0.396 1 98.69 179 PHE A C 1
ATOM 1436 O O . PHE A 1 179 ? 4.438 -14.867 0.387 1 98.69 179 PHE A O 1
ATOM 1443 N N . LEU A 1 180 ? 6.52 -14.828 -0.347 1 98.69 180 LEU A N 1
ATOM 1444 C CA . LEU A 1 180 ? 6.215 -13.859 -1.396 1 98.69 180 LEU A CA 1
ATOM 1445 C C . LEU A 1 180 ? 6.324 -14.5 -2.775 1 98.69 180 LEU A C 1
ATOM 1447 O O . LEU A 1 180 ? 7.387 -15 -3.148 1 98.69 180 LEU A O 1
ATOM 1451 N N . LYS A 1 181 ? 5.223 -14.586 -3.494 1 98.12 181 LYS A N 1
ATOM 1452 C CA . LYS A 1 181 ? 5.219 -15.023 -4.887 1 98.12 181 LYS A CA 1
ATOM 1453 C C . LYS A 1 181 ? 5.445 -13.852 -5.836 1 98.12 181 LYS A C 1
ATOM 1455 O O . LYS A 1 181 ? 4.871 -12.773 -5.648 1 98.12 181 LYS A O 1
ATOM 1460 N N . ILE A 1 182 ? 6.258 -14.023 -6.852 1 98.19 182 ILE A N 1
ATOM 1461 C CA . ILE A 1 182 ? 6.512 -12.977 -7.836 1 98.19 182 ILE A CA 1
ATOM 1462 C C . ILE A 1 182 ? 6.895 -13.617 -9.172 1 98.19 182 ILE A C 1
ATOM 1464 O O . ILE A 1 182 ? 7.5 -14.688 -9.203 1 98.19 182 ILE A O 1
ATOM 1468 N N . ASP A 1 183 ? 6.547 -12.992 -10.32 1 96.75 183 ASP A N 1
ATOM 1469 C CA . ASP A 1 183 ? 6.883 -13.5 -11.648 1 96.75 183 ASP A CA 1
ATOM 1470 C C . ASP A 1 183 ? 8.312 -13.125 -12.039 1 96.75 183 ASP A C 1
ATOM 1472 O O . ASP A 1 183 ? 8.922 -12.266 -11.398 1 96.75 183 ASP A O 1
ATOM 1476 N N . ASP A 1 184 ? 8.805 -13.734 -13.078 1 97.31 184 ASP A N 1
ATOM 1477 C CA . ASP A 1 184 ? 10.188 -13.516 -13.492 1 97.31 184 ASP A CA 1
ATOM 1478 C C . ASP A 1 184 ? 10.336 -12.18 -14.227 1 97.31 184 ASP A C 1
ATOM 1480 O O . ASP A 1 184 ? 11.445 -11.695 -14.422 1 97.31 184 ASP A O 1
ATOM 1484 N N . ASP A 1 185 ? 9.25 -11.531 -14.648 1 97.19 185 ASP A N 1
ATOM 1485 C CA . ASP A 1 185 ? 9.336 -10.234 -15.32 1 97.19 185 ASP A CA 1
ATOM 1486 C C . ASP A 1 185 ? 8.984 -9.094 -14.367 1 97.19 185 ASP A C 1
ATOM 1488 O O . ASP A 1 185 ? 8.391 -8.102 -14.781 1 97.19 185 ASP A O 1
ATOM 1492 N N . ALA A 1 186 ? 9.32 -9.281 -13.094 1 97.56 186 ALA A N 1
ATOM 1493 C CA . ALA A 1 186 ? 9.031 -8.273 -12.078 1 97.56 186 ALA A CA 1
ATOM 1494 C C . ALA A 1 186 ? 10.289 -7.918 -11.289 1 97.56 186 ALA A C 1
ATOM 1496 O O . ALA A 1 186 ? 11.234 -8.711 -11.219 1 97.56 186 ALA A O 1
ATOM 1497 N N . TYR A 1 187 ? 10.406 -6.742 -10.773 1 97 187 TYR A N 1
ATOM 1498 C CA . TYR A 1 187 ? 11.461 -6.227 -9.906 1 97 187 TYR A CA 1
ATOM 1499 C C . TYR A 1 187 ? 10.93 -5.953 -8.508 1 97 187 TYR A C 1
ATOM 1501 O O . TYR A 1 187 ? 10.031 -5.125 -8.328 1 97 187 TYR A O 1
ATOM 1509 N N . LEU A 1 188 ? 11.492 -6.57 -7.527 1 96.69 188 LEU A N 1
ATOM 1510 C CA . LEU A 1 188 ? 11.023 -6.473 -6.148 1 96.69 188 LEU A CA 1
ATOM 1511 C C . LEU A 1 188 ? 11.922 -5.551 -5.336 1 96.69 188 LEU A C 1
ATOM 1513 O O . LEU A 1 188 ? 13.148 -5.594 -5.473 1 96.69 188 LEU A O 1
ATOM 1517 N N . ARG A 1 189 ? 11.336 -4.734 -4.551 1 93 189 ARG A N 1
ATOM 1518 C CA . ARG A 1 189 ? 12.008 -3.932 -3.529 1 93 189 ARG A CA 1
ATOM 1519 C C . ARG A 1 189 ? 11.633 -4.402 -2.129 1 93 189 ARG A C 1
ATOM 1521 O O . ARG A 1 189 ? 10.758 -3.816 -1.482 1 93 189 ARG A O 1
ATOM 1528 N N . PRO A 1 190 ? 12.305 -5.422 -1.635 1 91.75 190 PRO A N 1
ATOM 1529 C CA . PRO A 1 190 ? 11.867 -6.07 -0.396 1 91.75 190 PRO A CA 1
ATOM 1530 C C . PRO A 1 190 ? 11.867 -5.121 0.798 1 91.75 190 PRO A C 1
ATOM 1532 O O . PRO A 1 190 ? 11.047 -5.273 1.712 1 91.75 190 PRO A O 1
ATOM 1535 N N . HIS A 1 191 ? 12.703 -4.113 0.833 1 88.38 191 HIS A N 1
ATOM 1536 C CA . HIS A 1 191 ? 12.781 -3.182 1.953 1 88.38 191 HIS A CA 1
ATOM 1537 C C . HIS A 1 191 ? 11.516 -2.342 2.068 1 88.38 191 HIS A C 1
ATOM 1539 O O . HIS A 1 191 ? 11.273 -1.718 3.104 1 88.38 191 HIS A O 1
ATOM 1545 N N . ARG A 1 192 ? 10.719 -2.355 1.025 1 91.75 192 ARG A N 1
ATOM 1546 C CA . ARG A 1 192 ? 9.508 -1.547 1.027 1 91.75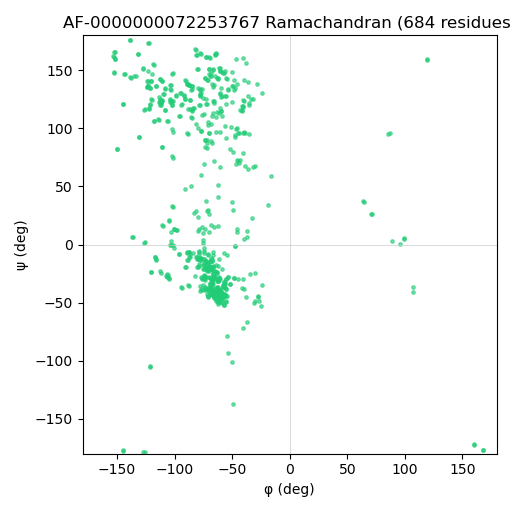 192 ARG A CA 1
ATOM 1547 C C . ARG A 1 192 ? 8.336 -2.318 1.627 1 91.75 192 ARG A C 1
ATOM 1549 O O . ARG A 1 192 ? 7.297 -1.734 1.946 1 91.75 192 ARG A O 1
ATOM 1556 N N . ILE A 1 193 ? 8.484 -3.617 1.796 1 94 193 ILE A N 1
ATOM 1557 C CA . ILE A 1 193 ? 7.348 -4.363 2.332 1 94 193 ILE A CA 1
ATOM 1558 C C . ILE A 1 193 ? 7.754 -5.051 3.635 1 94 193 ILE A C 1
ATOM 1560 O O . ILE A 1 193 ? 6.91 -5.301 4.5 1 94 193 ILE A O 1
ATOM 1564 N N . PHE A 1 194 ? 9 -5.301 3.848 1 92.38 194 PHE A N 1
ATOM 1565 C CA . PHE A 1 194 ? 9.461 -6.156 4.938 1 92.38 194 PHE A CA 1
ATOM 1566 C C . PHE A 1 194 ? 9.141 -5.531 6.289 1 92.38 194 PHE A C 1
ATOM 1568 O O . PHE A 1 194 ? 8.68 -6.219 7.203 1 92.38 194 PHE A O 1
ATOM 1575 N N . PRO A 1 195 ? 9.344 -4.184 6.512 1 92.94 195 PRO A N 1
ATOM 1576 C CA . PRO A 1 195 ? 9 -3.598 7.812 1 92.94 195 PRO A CA 1
ATOM 1577 C C . PRO A 1 195 ? 7.543 -3.836 8.195 1 92.94 195 PRO A C 1
ATOM 1579 O O . PRO A 1 195 ? 7.242 -4.066 9.367 1 92.94 195 PRO A O 1
ATOM 1582 N N . LEU A 1 196 ? 6.66 -3.797 7.227 1 96.81 196 LEU A N 1
ATOM 1583 C CA . LEU A 1 196 ? 5.25 -4.059 7.504 1 96.81 196 LEU A CA 1
ATOM 1584 C C . LEU A 1 196 ? 5.043 -5.508 7.938 1 96.81 196 LEU A C 1
ATOM 1586 O O . LEU A 1 196 ? 4.309 -5.77 8.891 1 96.81 196 LEU A O 1
ATOM 1590 N N . LEU A 1 197 ? 5.688 -6.441 7.281 1 97.25 197 LEU A N 1
ATOM 1591 C CA . LEU A 1 197 ? 5.523 -7.863 7.578 1 97.25 197 LEU A CA 1
ATOM 1592 C C . LEU A 1 197 ? 5.949 -8.172 9.008 1 97.25 197 LEU A C 1
ATOM 1594 O O . LEU A 1 197 ? 5.379 -9.055 9.656 1 97.25 197 LEU A O 1
ATOM 1598 N N . GLN A 1 198 ? 6.902 -7.406 9.523 1 94.75 198 GLN A N 1
ATOM 1599 C CA . GLN A 1 198 ? 7.406 -7.633 10.875 1 94.75 198 GLN A CA 1
ATOM 1600 C C . GLN A 1 198 ? 6.352 -7.289 11.922 1 94.75 198 GLN A C 1
ATOM 1602 O O . GLN A 1 198 ? 6.469 -7.688 13.078 1 94.75 198 GLN A O 1
ATOM 1607 N N . HIS A 1 199 ? 5.336 -6.602 11.5 1 97.19 199 HIS A N 1
ATOM 1608 C CA . HIS A 1 199 ? 4.297 -6.195 12.445 1 97.19 199 HIS A CA 1
ATOM 1609 C C . HIS A 1 199 ? 3.053 -7.066 12.297 1 97.19 199 HIS A C 1
ATOM 1611 O O . HIS A 1 199 ? 2.068 -6.875 13.016 1 97.19 199 HIS A O 1
ATOM 1617 N N . LEU A 1 200 ? 3.047 -8.008 11.391 1 98.12 200 LEU A N 1
ATOM 1618 C CA . LEU A 1 200 ? 1.912 -8.898 11.172 1 98.12 200 LEU A CA 1
ATOM 1619 C C . LEU A 1 200 ? 2.154 -10.258 11.812 1 98.12 200 LEU A C 1
ATOM 1621 O O . LEU A 1 200 ? 3.297 -10.719 11.898 1 98.12 200 LEU A O 1
ATOM 1625 N N . ASP A 1 201 ? 1.134 -10.867 12.266 1 98.19 201 ASP A N 1
ATOM 1626 C CA . ASP A 1 201 ? 1.201 -12.18 12.898 1 98.19 201 ASP A CA 1
ATOM 1627 C C . ASP A 1 201 ? 1.145 -13.289 11.859 1 98.19 201 ASP A C 1
ATOM 1629 O O . ASP A 1 201 ? 0.086 -13.562 11.289 1 98.19 201 ASP A O 1
ATOM 1633 N N . PRO A 1 202 ? 2.266 -13.977 11.664 1 98 202 PRO A N 1
ATOM 1634 C CA . PRO A 1 202 ? 2.283 -15.023 10.633 1 98 202 PRO A CA 1
ATOM 1635 C C . PRO A 1 202 ? 1.406 -16.219 10.992 1 98 202 PRO A C 1
ATOM 1637 O O . PRO A 1 202 ? 1.157 -17.078 10.148 1 98 202 PRO A O 1
ATOM 1640 N N . ALA A 1 203 ? 0.966 -16.281 12.219 1 98.06 203 ALA A N 1
ATOM 1641 C CA . ALA A 1 203 ? 0.086 -17.375 12.648 1 98.06 203 ALA A CA 1
ATOM 1642 C C . ALA A 1 203 ? -1.354 -17.109 12.219 1 98.06 203 ALA A C 1
ATOM 1644 O O . ALA A 1 203 ? -2.211 -17.984 12.328 1 98.06 203 ALA A O 1
ATOM 1645 N N . ARG A 1 204 ? -1.638 -15.922 11.797 1 97.62 204 ARG A N 1
ATOM 1646 C CA . ARG A 1 204 ? -2.918 -15.617 11.164 1 97.62 204 ARG A CA 1
ATOM 1647 C C . ARG A 1 204 ? -2.861 -15.875 9.656 1 97.62 204 ARG A C 1
ATOM 1649 O O . ARG A 1 204 ? -1.868 -15.547 9.008 1 97.62 204 ARG A O 1
ATOM 1656 N N . PRO A 1 205 ? -3.91 -16.484 9.062 1 98 205 PRO A N 1
ATOM 1657 C CA . PRO A 1 205 ? -3.908 -16.75 7.621 1 98 205 PRO A CA 1
ATOM 1658 C C . PRO A 1 205 ? -4.121 -15.484 6.793 1 98 205 PRO A C 1
ATOM 1660 O O . PRO A 1 205 ? -5.258 -15.141 6.453 1 98 205 PRO A O 1
ATOM 1663 N N . LEU A 1 206 ? -3.037 -14.805 6.445 1 98.44 206 LEU A N 1
ATOM 1664 C CA . LEU A 1 206 ? -3.068 -13.492 5.809 1 98.44 206 LEU A CA 1
ATOM 1665 C C . LEU A 1 206 ? -2.654 -13.586 4.344 1 98.44 206 LEU A C 1
ATOM 1667 O O . LEU A 1 206 ? -1.712 -14.305 4.008 1 98.44 206 LEU A O 1
ATOM 1671 N N . TYR A 1 207 ? -3.396 -12.945 3.477 1 98.06 207 TYR A N 1
ATOM 1672 C CA . TYR A 1 207 ? -3.164 -12.766 2.049 1 98.06 207 TYR A CA 1
ATOM 1673 C C . TYR A 1 207 ? -3.008 -11.289 1.708 1 98.06 207 TYR A C 1
ATOM 1675 O O . TYR A 1 207 ? -3.979 -10.523 1.753 1 98.06 207 TYR A O 1
ATOM 1683 N N . LEU A 1 208 ? -1.744 -10.883 1.419 1 98.25 208 LEU A N 1
ATOM 1684 C CA . LEU A 1 208 ? -1.449 -9.469 1.223 1 98.25 208 LEU A CA 1
ATOM 1685 C C . LEU A 1 208 ? -1.074 -9.188 -0.229 1 98.25 208 LEU A C 1
ATOM 1687 O O . LEU A 1 208 ? -0.346 -9.961 -0.848 1 98.25 208 LEU A O 1
ATOM 1691 N N . GLY A 1 209 ? -1.475 -8.086 -0.785 1 97.56 209 GLY A N 1
ATOM 1692 C CA . GLY A 1 209 ? -1.086 -7.605 -2.1 1 97.56 209 GLY A CA 1
ATOM 1693 C C . GLY A 1 209 ? -1.945 -6.453 -2.59 1 97.56 209 GLY A C 1
ATOM 1694 O O . GLY A 1 209 ? -2.672 -5.84 -1.808 1 97.56 209 GLY A O 1
ATOM 1695 N N . SER A 1 210 ? -1.678 -6.035 -3.795 1 95.94 210 SER A N 1
ATOM 1696 C CA . SER A 1 210 ? -2.561 -5.059 -4.422 1 95.94 210 SER A CA 1
ATOM 1697 C C . SER A 1 210 ? -3.908 -5.676 -4.781 1 95.94 210 SER A C 1
ATOM 1699 O O . SER A 1 210 ? -4.051 -6.297 -5.836 1 95.94 210 SER A O 1
ATOM 1701 N N . VAL A 1 211 ? -4.863 -5.484 -3.891 1 92.5 211 VAL A N 1
ATOM 1702 C CA . VAL A 1 211 ? -6.121 -6.223 -3.959 1 92.5 211 VAL A CA 1
ATOM 1703 C C . VAL A 1 211 ? -7.082 -5.52 -4.914 1 92.5 211 VAL A C 1
ATOM 1705 O O . VAL A 1 211 ? -7.23 -4.297 -4.863 1 92.5 211 VAL A O 1
ATOM 1708 N N . ARG A 1 212 ? -7.676 -6.352 -5.68 1 87 212 ARG A N 1
ATOM 1709 C CA . ARG A 1 212 ? -8.703 -5.938 -6.629 1 87 212 ARG A CA 1
ATOM 1710 C C . ARG A 1 212 ? -9.93 -6.836 -6.527 1 87 212 ARG A C 1
ATOM 1712 O O . ARG A 1 212 ? -9.867 -7.922 -5.949 1 87 212 ARG A O 1
ATOM 1719 N N . THR A 1 213 ? -10.961 -6.316 -7.102 1 81.94 213 THR A N 1
ATOM 1720 C CA . THR A 1 213 ? -12.195 -7.09 -7.125 1 81.94 213 THR A CA 1
ATOM 1721 C C . THR A 1 213 ? -12.531 -7.527 -8.547 1 81.94 213 THR A C 1
ATOM 1723 O O . THR A 1 213 ? -12.641 -6.695 -9.445 1 81.94 213 THR A O 1
ATOM 1726 N N . PHE A 1 214 ? -12.656 -8.797 -8.695 1 81.81 214 PHE A N 1
ATOM 1727 C CA . PHE A 1 214 ? -13.055 -9.398 -9.969 1 81.81 21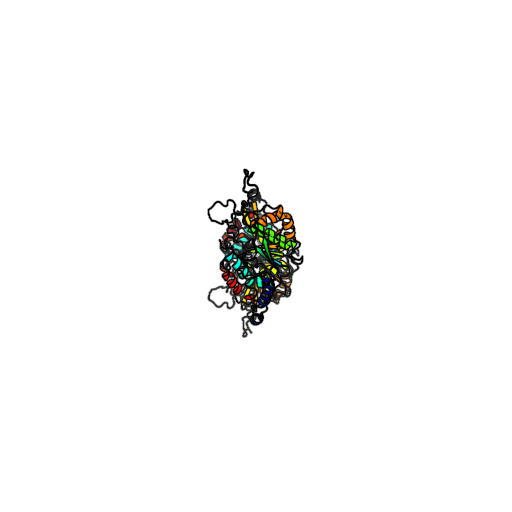4 PHE A CA 1
ATOM 1728 C C . PHE A 1 214 ? -14.539 -9.727 -9.969 1 81.81 214 PHE A C 1
ATOM 1730 O O . PHE A 1 214 ? -15.055 -10.297 -9.008 1 81.81 214 PHE A O 1
ATOM 1737 N N . TRP A 1 215 ? -15.172 -9.234 -11.031 1 76.5 215 TRP A N 1
ATOM 1738 C CA . TRP A 1 215 ? -16.562 -9.578 -11.281 1 76.5 215 TRP A CA 1
ATOM 1739 C C . TRP A 1 215 ? -16.703 -10.398 -12.562 1 76.5 215 TRP A C 1
ATOM 1741 O O . TRP A 1 215 ? -16.484 -9.875 -13.664 1 76.5 215 TRP A O 1
ATOM 1751 N N . GLY A 1 216 ? -16.984 -11.641 -12.391 1 75.44 216 GLY A N 1
ATOM 1752 C CA . GLY A 1 216 ? -17.125 -12.477 -13.57 1 75.44 216 GLY A CA 1
ATOM 1753 C C . GLY A 1 216 ? -16.969 -13.953 -13.281 1 75.44 216 GLY A C 1
ATOM 1754 O O . GLY A 1 216 ? -16.984 -14.367 -12.117 1 75.44 216 GLY A O 1
ATOM 1755 N N . ALA A 1 217 ? -16.938 -14.664 -14.328 1 75.62 217 ALA A N 1
ATOM 1756 C CA . ALA A 1 217 ? -16.766 -16.109 -14.203 1 75.62 217 ALA A CA 1
ATOM 1757 C C . ALA A 1 217 ? -15.297 -16.5 -14.344 1 75.62 217 ALA A C 1
ATOM 1759 O O . ALA A 1 217 ? -14.586 -15.977 -15.203 1 75.62 217 ALA A O 1
ATOM 1760 N N . LEU A 1 218 ? -14.875 -17.281 -13.406 1 79.5 218 LEU A N 1
ATOM 1761 C CA . LEU A 1 218 ? -13.531 -17.859 -13.523 1 79.5 218 LEU A CA 1
ATOM 1762 C C . LEU A 1 218 ? -13.477 -18.891 -14.633 1 79.5 218 LEU A C 1
ATOM 1764 O O . LEU A 1 218 ? -14.484 -19.531 -14.938 1 79.5 218 LEU A O 1
ATOM 1768 N N . ASP A 1 219 ? -12.297 -19.031 -15.227 1 76.19 219 ASP A N 1
ATOM 1769 C CA . ASP A 1 219 ? -12.07 -20 -16.297 1 76.19 219 ASP A CA 1
ATOM 1770 C C . ASP A 1 219 ? -11.344 -21.234 -15.789 1 76.19 219 ASP A C 1
ATOM 1772 O O . ASP A 1 219 ? -10.125 -21.234 -15.617 1 76.19 219 ASP A O 1
ATOM 1776 N N . PRO A 1 220 ? -12.117 -22.359 -15.516 1 75.62 220 PRO A N 1
ATOM 1777 C CA . PRO A 1 220 ? -11.469 -23.562 -14.977 1 75.62 220 PRO A CA 1
ATOM 1778 C C . PRO A 1 220 ? -10.531 -24.234 -15.984 1 75.62 220 PRO A C 1
ATOM 1780 O O . PRO A 1 220 ? -10.805 -24.203 -17.188 1 75.62 220 PRO A O 1
ATOM 1783 N N . VAL A 1 221 ? -9.367 -24.672 -15.484 1 68.38 221 VAL A N 1
ATOM 1784 C CA . VAL A 1 221 ? -8.445 -25.438 -16.312 1 68.38 221 VAL A CA 1
ATOM 1785 C C . VAL A 1 221 ? -9.047 -26.812 -16.625 1 68.38 221 VAL A C 1
ATOM 1787 O O . VAL A 1 221 ? -9.75 -27.391 -15.789 1 68.38 221 VAL A O 1
ATOM 1790 N N . HIS A 1 222 ? -9.664 -27.234 -17.922 1 53.5 222 HIS A N 1
ATOM 1791 C CA . HIS A 1 222 ? -10.359 -28.391 -18.484 1 53.5 222 HIS A CA 1
ATOM 1792 C C . HIS A 1 222 ? -10.102 -29.656 -17.656 1 53.5 222 HIS A C 1
ATOM 1794 O O . HIS A 1 222 ? -9.258 -30.469 -18.016 1 53.5 222 HIS A O 1
ATOM 1800 N N . ALA A 1 223 ? -9.953 -29.875 -16.641 1 46.72 223 ALA A N 1
ATOM 1801 C CA . ALA A 1 223 ? -10.094 -31.312 -16.469 1 46.72 223 ALA A CA 1
ATOM 1802 C C . ALA A 1 223 ? -11.383 -31.812 -17.109 1 46.72 223 ALA A C 1
ATOM 1804 O O . ALA A 1 223 ? -11.352 -32.5 -18.125 1 46.72 223 ALA A O 1
ATOM 1805 N N . GLU A 1 224 ? -12.578 -32.094 -16.156 1 42.03 224 GLU A N 1
ATOM 1806 C CA . GLU A 1 224 ? -13.758 -32.906 -16.453 1 42.03 224 GLU A CA 1
ATOM 1807 C C . GLU A 1 224 ? -14.664 -32.219 -17.469 1 42.03 224 GLU A C 1
ATOM 1809 O O . GLU A 1 224 ? -15.586 -31.5 -17.094 1 42.03 224 GLU A O 1
ATOM 1814 N N . ALA A 1 225 ? -14.359 -31.453 -18.266 1 38.38 225 ALA A N 1
ATOM 1815 C CA . ALA A 1 225 ? -15.289 -30.938 -19.281 1 38.38 225 ALA A CA 1
ATOM 1816 C C . ALA A 1 225 ? -16.109 -32.062 -19.891 1 38.38 225 ALA A C 1
ATOM 1818 O O . ALA A 1 225 ? -16.938 -31.828 -20.766 1 38.38 225 ALA A O 1
ATOM 1819 N N . ALA A 1 226 ? -15.586 -33.281 -19.969 1 37.62 226 ALA A N 1
ATOM 1820 C CA . ALA A 1 226 ? -16.5 -34.219 -20.609 1 37.62 226 ALA A CA 1
ATOM 1821 C C . ALA A 1 226 ? -17.953 -33.938 -20.203 1 37.62 226 ALA A C 1
ATOM 1823 O O . ALA A 1 226 ? -18.859 -34.031 -21.031 1 37.62 226 ALA A O 1
ATOM 1824 N N . ASN A 1 227 ? -18.359 -34.125 -18.953 1 37.25 227 ASN A N 1
ATOM 1825 C CA . ASN A 1 227 ? -19.781 -34 -18.672 1 37.25 227 ASN A CA 1
ATOM 1826 C C . ASN A 1 227 ? -20.219 -32.531 -18.641 1 37.25 227 ASN A C 1
ATOM 1828 O O . ASN A 1 227 ? -21.172 -32.156 -17.953 1 37.25 227 ASN A O 1
ATOM 1832 N N . ALA A 1 228 ? -19.469 -31.641 -19.109 1 37.56 228 ALA A N 1
ATOM 1833 C CA . ALA A 1 228 ? -19.75 -30.203 -19.031 1 37.56 228 ALA A CA 1
ATOM 1834 C C . ALA A 1 228 ? -20.906 -29.828 -19.938 1 37.56 228 ALA A C 1
ATOM 1836 O O . ALA A 1 228 ? -20.719 -29.172 -20.969 1 37.56 228 ALA A O 1
ATOM 1837 N N . SER A 1 229 ? -21.594 -30.547 -20.453 1 38.19 229 SER A N 1
ATOM 1838 C CA . SER A 1 229 ? -22.797 -29.969 -21.031 1 38.19 229 SER A CA 1
ATOM 1839 C C . SER A 1 229 ? -23.219 -28.703 -20.266 1 38.19 229 SER A C 1
ATOM 1841 O O . SER A 1 229 ? -24.016 -27.906 -20.766 1 38.19 229 SER A O 1
ATOM 1843 N N . GLN A 1 230 ? -23.203 -28.766 -18.891 1 36.34 230 GLN A N 1
ATOM 1844 C CA . GLN A 1 230 ? -23.844 -27.688 -18.125 1 36.34 230 GLN A CA 1
ATOM 1845 C C . GLN A 1 230 ? -22.953 -26.453 -18.078 1 36.34 230 GLN A C 1
ATOM 1847 O O . GLN A 1 230 ? -21.734 -26.547 -18.234 1 36.34 230 GLN A O 1
ATOM 1852 N N . ASP A 1 231 ? -23.328 -25.172 -17.719 1 42 231 ASP A N 1
ATOM 1853 C CA . ASP A 1 231 ? -22.922 -23.766 -17.672 1 42 231 ASP A CA 1
ATOM 1854 C C . ASP A 1 231 ? -21.484 -23.625 -17.188 1 42 231 ASP A C 1
ATOM 1856 O O . ASP A 1 231 ? -21.172 -23.875 -16.031 1 42 231 ASP A O 1
ATOM 1860 N N . ARG A 1 232 ? -20.359 -24.031 -18.109 1 45.28 232 ARG A N 1
ATOM 1861 C CA . ARG A 1 232 ? -18.906 -23.938 -18.047 1 45.28 232 ARG A CA 1
ATOM 1862 C C . ARG A 1 232 ? -18.453 -22.781 -17.172 1 45.28 232 ARG A C 1
ATOM 1864 O O . ARG A 1 232 ? -17.328 -22.781 -16.688 1 45.28 232 ARG A O 1
ATOM 1871 N N . ARG A 1 233 ? -18.969 -21.75 -17.375 1 51.16 233 ARG A N 1
ATOM 1872 C CA . ARG A 1 233 ? -18.672 -20.578 -16.547 1 51.16 233 ARG A CA 1
ATOM 1873 C C . ARG A 1 233 ? -19.266 -20.734 -15.148 1 51.16 233 ARG A C 1
ATOM 1875 O O . ARG A 1 233 ? -20.453 -21.016 -15 1 51.16 233 ARG A O 1
ATOM 1882 N N . ALA A 1 234 ? -18.25 -21.078 -14.242 1 52.28 234 ALA A N 1
ATOM 1883 C CA . ALA A 1 234 ? -18.781 -20.969 -12.883 1 52.28 234 ALA A CA 1
ATOM 1884 C C . ALA A 1 234 ? -19.688 -19.75 -12.742 1 52.28 234 ALA A C 1
ATOM 1886 O O . ALA A 1 234 ? -19.609 -18.812 -13.531 1 52.28 234 ALA A O 1
ATOM 1887 N N . ALA A 1 235 ? -20.734 -19.75 -12.07 1 52.28 235 ALA A N 1
ATOM 1888 C CA . ALA A 1 235 ? -21.609 -18.609 -11.75 1 52.28 235 ALA A CA 1
ATOM 1889 C C . ALA A 1 235 ? -20.781 -17.375 -11.422 1 52.28 235 ALA A C 1
ATOM 1891 O O . ALA A 1 235 ? -19.703 -17.469 -10.828 1 52.28 235 ALA A O 1
ATOM 1892 N N . PRO A 1 236 ? -21.047 -16.297 -12.164 1 57.72 236 PRO A N 1
ATOM 1893 C CA . PRO A 1 236 ? -20.375 -15.047 -11.812 1 57.72 236 PRO A CA 1
ATOM 1894 C C . PRO A 1 236 ? -20.188 -14.875 -10.305 1 57.72 236 PRO A C 1
ATOM 1896 O O . PRO A 1 236 ? -21.062 -15.266 -9.531 1 57.72 236 PRO A O 1
ATOM 1899 N N . SER A 1 237 ? -18.891 -14.742 -10.102 1 67.19 237 SER A N 1
ATOM 1900 C CA . SER A 1 237 ? -18.562 -14.539 -8.695 1 67.19 237 SER A CA 1
ATOM 1901 C C . SER A 1 237 ? -17.781 -13.242 -8.484 1 67.19 237 SER A C 1
ATOM 1903 O O . SER A 1 237 ? -17.281 -12.656 -9.445 1 67.19 237 SER A O 1
ATOM 1905 N N . ILE A 1 238 ? -18 -12.703 -7.32 1 77.56 238 ILE A N 1
ATOM 1906 C CA . ILE A 1 238 ? -17.172 -11.602 -6.844 1 77.56 238 ILE A CA 1
ATOM 1907 C C . ILE A 1 238 ? -15.953 -12.156 -6.113 1 77.56 238 ILE A C 1
ATOM 1909 O O . ILE A 1 238 ? -16.094 -12.953 -5.176 1 77.56 238 ILE A O 1
ATOM 1913 N N . LEU A 1 239 ? -14.773 -11.852 -6.719 1 85.56 239 LEU A N 1
ATOM 1914 C CA . LEU A 1 239 ? -13.547 -12.391 -6.152 1 85.56 239 LEU A CA 1
ATOM 1915 C C . LEU A 1 239 ? -12.539 -11.281 -5.879 1 85.56 239 LEU A C 1
ATOM 1917 O O . LEU A 1 239 ? -12.125 -10.57 -6.801 1 85.56 239 LEU A O 1
ATOM 1921 N N . GLU A 1 240 ? -12.227 -11.094 -4.598 1 87.94 240 GLU A N 1
ATOM 1922 C CA . GLU A 1 240 ? -11.062 -10.258 -4.289 1 87.94 240 GLU A CA 1
ATOM 1923 C C . GLU A 1 240 ? -9.766 -11.031 -4.5 1 87.94 240 GLU A C 1
ATOM 1925 O O . GLU A 1 240 ? -9.625 -12.172 -4.055 1 87.94 240 GLU A O 1
ATOM 1930 N N . TYR A 1 241 ? -8.914 -10.414 -5.25 1 91.94 241 TYR A N 1
ATOM 1931 C CA . TYR A 1 241 ? -7.648 -11.086 -5.52 1 91.94 241 TYR A CA 1
ATOM 1932 C C . TYR A 1 241 ? -6.504 -10.078 -5.578 1 91.94 241 TYR A C 1
ATOM 1934 O O . TYR A 1 241 ? -6.715 -8.906 -5.887 1 91.94 241 TYR A O 1
ATOM 1942 N N . ALA A 1 242 ? -5.312 -10.461 -5.148 1 93.88 242 ALA A N 1
ATOM 1943 C CA . ALA A 1 242 ? -4.098 -9.664 -5.297 1 93.88 242 ALA A CA 1
ATOM 1944 C C . ALA A 1 242 ? -3.445 -9.906 -6.652 1 93.88 242 ALA A C 1
ATOM 1946 O O . ALA A 1 242 ? -3.316 -11.047 -7.098 1 93.88 242 ALA A O 1
ATOM 1947 N N . MET A 1 243 ? -3.084 -8.82 -7.293 1 86.69 243 MET A N 1
ATOM 1948 C CA . MET A 1 243 ? -2.357 -8.961 -8.555 1 86.69 243 MET A CA 1
ATOM 1949 C C . MET A 1 243 ? -1.185 -9.922 -8.398 1 86.69 243 MET A C 1
ATOM 1951 O O . MET A 1 243 ? -0.403 -9.812 -7.453 1 86.69 243 MET A O 1
ATOM 1955 N N . GLY A 1 244 ? -1.055 -10.812 -9.43 1 87.44 244 GLY A N 1
ATOM 1956 C CA . GLY A 1 244 ? -0.115 -11.906 -9.25 1 87.44 244 GLY A CA 1
ATOM 1957 C C . GLY A 1 244 ? 1.263 -11.609 -9.812 1 87.44 244 GLY A C 1
ATOM 1958 O O . GLY A 1 244 ? 2.275 -11.93 -9.188 1 87.44 244 GLY A O 1
ATOM 1959 N N . GLY A 1 245 ? 1.301 -10.93 -10.906 1 92.5 245 GLY A N 1
ATOM 1960 C CA . GLY A 1 245 ? 2.568 -10.766 -11.602 1 92.5 245 GLY A CA 1
ATOM 1961 C C . GLY A 1 245 ? 3.574 -9.945 -10.828 1 92.5 245 GLY A C 1
ATOM 1962 O O . GLY A 1 245 ? 4.754 -10.297 -10.758 1 92.5 245 GLY A O 1
ATOM 1963 N N . ALA A 1 246 ? 3.088 -8.898 -10.195 1 95.62 246 ALA A N 1
ATOM 1964 C CA . ALA A 1 246 ? 3.957 -8.016 -9.422 1 95.62 246 ALA A CA 1
ATOM 1965 C C . ALA A 1 246 ? 4.254 -8.602 -8.047 1 95.62 246 ALA A C 1
ATOM 1967 O O . ALA A 1 246 ? 5.16 -8.141 -7.352 1 95.62 246 ALA A O 1
ATOM 1968 N N . GLY A 1 247 ? 3.391 -9.555 -7.645 1 97.25 247 GLY A N 1
ATOM 1969 C CA . GLY A 1 247 ? 3.668 -10.273 -6.414 1 97.25 247 GLY A CA 1
ATOM 1970 C C . GLY A 1 247 ? 2.582 -10.109 -5.367 1 97.25 247 GLY A C 1
ATOM 1971 O O . GLY A 1 247 ? 1.74 -9.219 -5.477 1 97.25 247 GLY A O 1
ATOM 1972 N N . TYR A 1 248 ? 2.535 -11 -4.469 1 98.25 248 TYR A N 1
ATOM 1973 C CA . TYR A 1 248 ? 1.729 -10.977 -3.254 1 98.25 248 TYR A CA 1
ATOM 1974 C C . TYR A 1 248 ? 2.391 -11.781 -2.143 1 98.25 248 TYR A C 1
ATOM 1976 O O . TYR A 1 248 ? 3.367 -12.5 -2.383 1 98.25 248 TYR A O 1
ATOM 1984 N N . VAL A 1 249 ? 1.922 -11.594 -0.93 1 98.75 249 VAL A N 1
ATOM 1985 C CA . VAL A 1 249 ? 2.539 -12.219 0.232 1 98.75 249 VAL A CA 1
ATOM 1986 C C . VAL A 1 249 ? 1.512 -13.086 0.962 1 98.75 249 VAL A C 1
ATOM 1988 O O . VAL A 1 249 ? 0.359 -12.68 1.127 1 98.75 249 VAL A O 1
ATOM 1991 N N . LEU A 1 250 ? 1.894 -14.258 1.324 1 98.62 250 LEU A N 1
ATOM 1992 C CA . LEU A 1 250 ? 1.104 -15.164 2.145 1 98.62 250 LEU A CA 1
ATOM 1993 C C . LEU A 1 250 ? 1.797 -15.438 3.477 1 98.62 250 LEU A C 1
ATOM 1995 O O . LEU A 1 250 ? 3.016 -15.617 3.521 1 98.62 250 LEU A O 1
ATOM 1999 N N . SER A 1 251 ? 1.051 -15.422 4.555 1 98.62 251 SER A N 1
ATOM 2000 C CA . SER A 1 251 ? 1.601 -15.82 5.848 1 98.62 251 SER A CA 1
ATOM 2001 C C . SER A 1 251 ? 1.804 -17.328 5.922 1 98.62 251 SER A C 1
ATOM 2003 O O . SER A 1 251 ? 1.245 -18.078 5.113 1 98.62 251 SER A O 1
ATOM 2005 N N . ARG A 1 252 ? 2.602 -17.703 6.84 1 98.19 252 ARG A N 1
ATOM 2006 C CA . ARG A 1 252 ? 2.871 -19.125 7.031 1 98.19 252 ARG A CA 1
ATOM 2007 C C . ARG A 1 252 ? 1.584 -19.891 7.305 1 98.19 252 ARG A C 1
ATOM 2009 O O . ARG A 1 252 ? 1.361 -20.969 6.738 1 98.19 252 ARG A O 1
ATOM 2016 N N . ALA A 1 253 ? 0.715 -19.406 8.172 1 97.94 253 ALA A N 1
ATOM 2017 C CA . ALA A 1 253 ? -0.544 -20.062 8.5 1 97.94 253 ALA A CA 1
ATOM 2018 C C . ALA A 1 253 ? -1.408 -20.25 7.254 1 97.94 253 ALA A C 1
ATOM 2020 O O . ALA A 1 253 ? -2.055 -21.281 7.082 1 97.94 253 ALA A O 1
ATOM 2021 N N . LEU A 1 254 ? -1.456 -19.234 6.379 1 98.12 254 LEU A N 1
ATOM 2022 C CA . LEU A 1 254 ? -2.264 -19.359 5.172 1 98.12 254 LEU A CA 1
ATOM 2023 C C . LEU A 1 254 ? -1.693 -20.422 4.238 1 98.12 254 LEU A C 1
ATOM 2025 O O . LEU A 1 254 ? -2.441 -21.219 3.678 1 98.12 254 LEU A O 1
ATOM 2029 N N . VAL A 1 255 ? -0.357 -20.422 4.062 1 96.94 255 VAL A N 1
ATOM 2030 C CA . VAL A 1 255 ? 0.272 -21.406 3.189 1 96.94 255 VAL A CA 1
ATOM 2031 C C . VAL A 1 255 ? -0.013 -22.812 3.709 1 96.94 255 VAL A C 1
ATOM 2033 O O . VAL A 1 255 ? -0.329 -23.719 2.932 1 96.94 255 VAL A O 1
ATOM 2036 N N . ALA A 1 256 ? 0.095 -22.984 4.965 1 95.31 256 ALA A N 1
ATOM 2037 C CA . ALA A 1 256 ? -0.212 -24.281 5.562 1 95.31 256 ALA A CA 1
ATOM 2038 C C . ALA A 1 256 ? -1.623 -24.734 5.199 1 95.31 256 ALA A C 1
ATOM 2040 O O . ALA A 1 256 ? -1.83 -25.875 4.797 1 95.31 256 ALA A O 1
ATOM 2041 N N . THR A 1 257 ? -2.553 -23.844 5.371 1 95.5 257 THR A N 1
ATOM 2042 C CA . THR A 1 257 ? -3.943 -24.156 5.062 1 95.5 257 THR A CA 1
ATOM 2043 C C . THR A 1 257 ? -4.121 -24.438 3.572 1 95.5 257 THR A C 1
ATOM 2045 O O . THR A 1 257 ? -4.805 -25.391 3.189 1 95.5 257 THR A O 1
ATOM 2048 N N . LEU A 1 258 ? -3.553 -23.656 2.736 1 94.12 258 LEU A N 1
ATOM 2049 C CA . LEU A 1 258 ? -3.682 -23.781 1.29 1 94.12 258 LEU A CA 1
ATOM 2050 C C . LEU A 1 258 ? -3.115 -25.125 0.815 1 94.12 258 LEU A C 1
ATOM 2052 O O . LEU A 1 258 ? -3.752 -25.828 0.027 1 94.12 258 LEU A O 1
ATOM 2056 N N . VAL A 1 259 ? -1.933 -25.406 1.268 1 91.44 259 VAL A N 1
ATOM 2057 C CA . VAL A 1 259 ? -1.254 -26.609 0.831 1 91.44 259 VAL A CA 1
ATOM 2058 C C . VAL A 1 259 ? -2.113 -27.828 1.162 1 91.44 259 VAL A C 1
ATOM 2060 O O . VAL A 1 259 ? -2.184 -28.781 0.377 1 91.44 259 VAL A O 1
ATOM 2063 N N . SER A 1 260 ? -2.781 -27.797 2.221 1 88.75 260 SER A N 1
ATOM 2064 C CA . SER A 1 260 ? -3.656 -28.906 2.611 1 88.75 260 SER A CA 1
ATOM 2065 C C . SER A 1 260 ? -4.902 -28.953 1.737 1 88.75 260 SER A C 1
ATOM 2067 O O . SER A 1 260 ? -5.574 -29.984 1.664 1 88.75 260 SER A O 1
ATOM 2069 N N . ARG A 1 261 ? -5.172 -27.891 0.991 1 87.69 261 ARG A N 1
ATOM 2070 C CA . ARG A 1 261 ? -6.434 -27.797 0.267 1 87.69 261 ARG A CA 1
ATOM 2071 C C . ARG A 1 261 ? -6.199 -27.75 -1.239 1 87.69 261 ARG A C 1
ATOM 2073 O O . ARG A 1 261 ? -7.148 -27.828 -2.023 1 87.69 261 ARG A O 1
ATOM 2080 N N . PHE A 1 262 ? -4.992 -27.578 -1.65 1 85.75 262 PHE A N 1
ATOM 2081 C CA . PHE A 1 262 ? -4.684 -27.359 -3.059 1 85.75 262 PHE A CA 1
ATOM 2082 C C . PHE A 1 262 ? -5.312 -28.438 -3.926 1 85.75 262 PHE A C 1
ATOM 2084 O O . PHE A 1 262 ? -5.785 -28.172 -5.031 1 85.75 262 PHE A O 1
ATOM 2091 N N . GLN A 1 263 ? -5.41 -29.672 -3.422 1 80.62 263 GLN A N 1
ATOM 2092 C CA . GLN A 1 263 ? -5.957 -30.781 -4.211 1 80.62 263 GLN A CA 1
ATOM 2093 C C . GLN A 1 263 ? -7.477 -30.656 -4.332 1 80.62 263 GLN A C 1
ATOM 2095 O O . GLN A 1 263 ? -8.062 -31.141 -5.309 1 80.62 263 GLN A O 1
ATOM 2100 N N . SER A 1 264 ? -8.094 -30.016 -3.373 1 82.06 264 SER A N 1
ATOM 2101 C CA . SER A 1 264 ? -9.547 -29.891 -3.383 1 82.06 264 SER A CA 1
ATOM 2102 C C . SER A 1 264 ? -9.984 -28.625 -4.094 1 82.06 264 SER A C 1
ATOM 2104 O O . SER A 1 264 ? -11.148 -28.484 -4.484 1 82.06 264 SER A O 1
ATOM 2106 N N . CYS A 1 265 ? -9.07 -27.688 -4.223 1 83.81 265 CYS A N 1
ATOM 2107 C CA . CYS A 1 265 ? -9.398 -26.453 -4.926 1 83.81 265 CYS A CA 1
ATOM 2108 C C . CYS A 1 265 ? -9.391 -26.672 -6.434 1 83.81 265 CYS A C 1
ATOM 2110 O O . CYS A 1 265 ? -8.445 -27.25 -6.977 1 83.81 265 CYS A O 1
ATOM 2112 N N . ARG A 1 266 ? -10.445 -26.234 -7.016 1 80.81 266 ARG A N 1
ATOM 2113 C CA . ARG A 1 266 ? -10.461 -26.25 -8.477 1 80.81 266 ARG A CA 1
ATOM 2114 C C . ARG A 1 266 ? -9.367 -25.359 -9.047 1 80.81 266 ARG A C 1
ATOM 2116 O O . ARG A 1 266 ? -9.086 -24.297 -8.508 1 80.81 266 ARG A O 1
ATOM 2123 N N . LEU A 1 267 ? -8.773 -25.812 -10.133 1 80.19 267 LEU A N 1
ATOM 2124 C CA . LEU A 1 267 ? -7.719 -25.047 -10.797 1 80.19 267 LEU A CA 1
ATOM 2125 C C . LEU A 1 267 ? -8.297 -24.141 -11.875 1 80.19 267 LEU A C 1
ATOM 2127 O O . LEU A 1 267 ? -9.117 -24.578 -12.68 1 80.19 267 LEU A O 1
ATOM 2131 N N . TYR A 1 268 ? -7.961 -22.844 -11.844 1 81.25 268 TYR A N 1
ATOM 2132 C CA . TYR A 1 268 ? -8.453 -21.875 -12.805 1 81.25 268 TYR A CA 1
ATOM 2133 C C . TYR A 1 268 ? -7.309 -21.266 -13.602 1 81.25 268 TYR A C 1
ATOM 2135 O O . TYR A 1 268 ? -6.16 -21.25 -13.148 1 81.25 268 TYR A O 1
ATOM 2143 N N . ASN A 1 269 ? -7.719 -20.812 -14.836 1 77.5 269 ASN A N 1
ATOM 2144 C CA . ASN A 1 269 ? -6.781 -19.984 -15.586 1 77.5 269 ASN A CA 1
ATOM 2145 C C . ASN A 1 269 ? -6.582 -18.625 -14.93 1 77.5 269 ASN A C 1
ATOM 2147 O O . ASN A 1 269 ? -7.5 -18.094 -14.297 1 77.5 269 ASN A O 1
ATOM 2151 N N . GLY A 1 270 ? -5.395 -18 -15.016 1 84.62 270 GLY A N 1
ATOM 2152 C CA . GLY A 1 270 ? -5.051 -16.797 -14.258 1 84.62 270 GLY A CA 1
ATOM 2153 C C . GLY A 1 270 ? -4.527 -17.094 -12.867 1 84.62 270 GLY A C 1
ATOM 2154 O O . GLY A 1 270 ? -5.309 -17.312 -11.938 1 84.62 270 GLY A O 1
ATOM 2155 N N . GLU A 1 271 ? -3.355 -17.141 -12.797 1 88.94 271 GLU A N 1
ATOM 2156 C CA . GLU A 1 271 ? -2.662 -17.625 -11.609 1 88.94 271 GLU A CA 1
ATOM 2157 C C . GLU A 1 271 ? -3.1 -16.875 -10.359 1 88.94 271 GLU A C 1
ATOM 2159 O O . GLU A 1 271 ? -3.305 -17.484 -9.305 1 88.94 271 GLU A O 1
ATOM 2164 N N . ASP A 1 272 ? -3.209 -15.531 -10.43 1 92.25 272 ASP A N 1
ATOM 2165 C CA . ASP A 1 272 ? -3.576 -14.727 -9.266 1 92.25 272 ASP A CA 1
ATOM 2166 C C . ASP A 1 272 ? -5.023 -14.984 -8.859 1 92.25 272 ASP A C 1
ATOM 2168 O O . ASP A 1 272 ? -5.316 -15.156 -7.672 1 92.25 272 ASP A O 1
ATOM 2172 N N . LYS A 1 273 ? -5.949 -15.164 -9.844 1 90 273 LYS A N 1
ATOM 2173 C CA . LYS A 1 273 ? -7.344 -15.469 -9.539 1 90 273 LYS A CA 1
ATOM 2174 C C . LYS A 1 273 ? -7.5 -16.906 -9.055 1 90 273 LYS A C 1
ATOM 2176 O O . LYS A 1 273 ? -8.336 -17.188 -8.195 1 90 273 LYS A O 1
ATOM 2181 N N . ASP A 1 274 ? -6.707 -17.812 -9.664 1 87.06 274 ASP A N 1
ATOM 2182 C CA . ASP A 1 274 ? -6.715 -19.203 -9.227 1 87.06 274 ASP A CA 1
ATOM 2183 C C . ASP A 1 274 ? -6.371 -19.312 -7.742 1 87.06 274 ASP A C 1
ATOM 2185 O O . ASP A 1 274 ? -7.102 -19.938 -6.973 1 87.06 274 ASP A O 1
ATOM 2189 N N . LEU A 1 275 ? -5.266 -18.703 -7.34 1 92.88 275 LEU A N 1
ATOM 2190 C CA . LEU A 1 275 ? -4.844 -18.734 -5.941 1 92.88 275 LEU A CA 1
ATOM 2191 C C . LEU A 1 275 ? -5.887 -18.078 -5.043 1 92.88 275 LEU A C 1
ATOM 2193 O O . LEU A 1 275 ? -6.219 -18.609 -3.982 1 92.88 275 LEU A O 1
ATOM 2197 N N . ALA A 1 276 ? -6.391 -16.906 -5.461 1 93.5 276 ALA A N 1
ATOM 2198 C CA . ALA A 1 276 ? -7.367 -16.172 -4.668 1 93.5 276 ALA A CA 1
ATOM 2199 C C . ALA A 1 276 ? -8.641 -16.984 -4.461 1 93.5 276 ALA A C 1
ATOM 2201 O O . ALA A 1 276 ? -9.25 -16.938 -3.391 1 93.5 276 ALA A O 1
ATOM 2202 N N . ALA A 1 277 ? -9.07 -17.719 -5.508 1 89.62 277 ALA A N 1
ATOM 2203 C CA . ALA A 1 277 ? -10.25 -18.562 -5.383 1 89.62 277 ALA A CA 1
ATOM 2204 C C . ALA A 1 277 ? -10.047 -19.609 -4.289 1 89.62 277 ALA A C 1
ATOM 2206 O O . ALA A 1 277 ? -10.961 -19.891 -3.504 1 89.62 277 ALA A O 1
ATOM 2207 N N . CYS A 1 278 ? -8.898 -20.172 -4.258 1 90.88 278 CYS A N 1
ATOM 2208 C CA . CYS A 1 278 ? -8.602 -21.156 -3.225 1 90.88 278 CYS A CA 1
ATOM 2209 C C . CYS A 1 278 ? -8.484 -20.5 -1.856 1 90.88 278 CYS A C 1
ATOM 2211 O O . CYS A 1 278 ? -8.914 -21.062 -0.85 1 90.88 278 CYS A O 1
ATOM 2213 N N . VAL A 1 279 ? -7.867 -19.266 -1.802 1 94.88 279 VAL A N 1
ATOM 2214 C CA . VAL A 1 279 ? -7.773 -18.5 -0.561 1 94.88 279 VAL A CA 1
ATOM 2215 C C . VAL A 1 279 ? -9.172 -18.25 0.002 1 94.88 279 VAL A C 1
ATOM 2217 O O . VAL A 1 279 ? -9.406 -18.438 1.2 1 94.88 279 VAL A O 1
ATOM 2220 N N . ARG A 1 280 ? -10.07 -17.875 -0.848 1 89.38 280 ARG A N 1
ATOM 2221 C CA . ARG A 1 280 ? -11.422 -17.547 -0.418 1 89.38 280 ARG A CA 1
ATOM 2222 C C . ARG A 1 280 ? -12.141 -18.781 0.113 1 89.38 280 ARG A C 1
ATOM 2224 O O . ARG A 1 280 ? -13.047 -18.672 0.943 1 89.38 280 ARG A O 1
ATOM 2231 N N . ALA A 1 281 ? -11.727 -19.906 -0.339 1 86.31 281 ALA A N 1
ATOM 2232 C CA . ALA A 1 281 ? -12.32 -21.156 0.134 1 86.31 281 ALA A CA 1
ATOM 2233 C C . ALA A 1 281 ? -11.781 -21.531 1.51 1 86.31 281 ALA A C 1
ATOM 2235 O O . ALA A 1 281 ? -12.305 -22.438 2.164 1 86.31 281 ALA A O 1
ATOM 2236 N N . CYS A 1 282 ? -10.758 -20.859 1.945 1 89.62 282 CYS A N 1
ATOM 2237 C CA . CYS A 1 282 ? -10.203 -21.062 3.281 1 89.62 282 CYS A CA 1
ATOM 2238 C C . CYS A 1 282 ? -10.961 -20.234 4.312 1 89.62 282 CYS A C 1
ATOM 2240 O O . CYS A 1 282 ? -11.008 -19 4.211 1 89.62 282 CYS A O 1
ATOM 2242 N N . PRO A 1 283 ? -11.656 -20.812 5.246 1 82.56 283 PRO A N 1
ATOM 2243 C CA . PRO A 1 283 ? -12.57 -20.109 6.152 1 82.56 283 PRO A CA 1
ATOM 2244 C C . PRO A 1 283 ? -11.891 -18.984 6.922 1 82.56 283 PRO A C 1
ATOM 2246 O O . PRO A 1 283 ? -12.492 -17.938 7.137 1 82.56 283 PRO A O 1
ATOM 2249 N N . ASP A 1 284 ? -10.641 -19.016 7.301 1 90.19 284 ASP A N 1
ATOM 2250 C CA . ASP A 1 284 ? -10.062 -18.031 8.211 1 90.19 284 ASP A CA 1
ATOM 2251 C C . ASP A 1 284 ? -9.078 -17.125 7.477 1 90.19 284 ASP A C 1
ATOM 2253 O O . ASP A 1 284 ? -8.367 -16.328 8.102 1 90.19 284 ASP A O 1
ATOM 2257 N N . ALA A 1 285 ? -9.188 -17.172 6.176 1 95.25 285 ALA A N 1
ATOM 2258 C CA . ALA A 1 285 ? -8.227 -16.375 5.434 1 95.25 285 ALA A CA 1
ATOM 2259 C C . ALA A 1 285 ? -8.617 -14.891 5.449 1 95.25 285 ALA A C 1
ATOM 2261 O O . ALA A 1 285 ? -9.797 -14.562 5.309 1 95.25 285 ALA A O 1
ATOM 2262 N N . GLU A 1 286 ? -7.762 -14.023 5.707 1 94.69 286 GLU A N 1
ATOM 2263 C CA . GLU A 1 286 ? -7.977 -12.586 5.699 1 94.69 286 GLU A CA 1
ATOM 2264 C C . GLU A 1 286 ? -7.188 -11.914 4.578 1 94.69 286 GLU A C 1
ATOM 2266 O O . GLU A 1 286 ? -5.98 -12.133 4.449 1 94.69 286 GLU A O 1
ATOM 2271 N N . ILE A 1 287 ? -7.875 -11.188 3.785 1 94 287 ILE A N 1
ATOM 2272 C CA . ILE A 1 287 ? -7.262 -10.469 2.668 1 94 287 ILE A CA 1
ATOM 2273 C C . ILE A 1 287 ? -6.91 -9.047 3.096 1 94 287 ILE A C 1
ATOM 2275 O O . ILE A 1 287 ? -7.777 -8.297 3.557 1 94 287 ILE A O 1
ATOM 2279 N N . LEU A 1 288 ? -5.668 -8.688 3.018 1 96.38 288 LEU A N 1
ATOM 2280 C CA . LEU A 1 288 ? -5.18 -7.371 3.393 1 96.38 288 LEU A CA 1
ATOM 2281 C C . LEU A 1 288 ? -4.672 -6.609 2.172 1 96.38 288 LEU A C 1
ATOM 2283 O O . LEU A 1 288 ? -3.777 -7.082 1.467 1 96.38 288 LEU A O 1
ATOM 2287 N N . ASN A 1 289 ? -5.238 -5.449 1.949 1 95.31 289 ASN A N 1
ATOM 2288 C CA . ASN A 1 289 ? -4.836 -4.613 0.822 1 95.31 289 ASN A CA 1
ATOM 2289 C C . ASN A 1 289 ? -3.533 -3.873 1.108 1 95.31 289 ASN A C 1
ATOM 2291 O O . ASN A 1 289 ? -3.455 -3.092 2.059 1 95.31 289 ASN A O 1
ATOM 2295 N N . VAL A 1 290 ? -2.518 -4.121 0.286 1 96.62 290 VAL A N 1
ATOM 2296 C CA . VAL A 1 290 ? -1.234 -3.43 0.242 1 96.62 290 VAL A CA 1
ATOM 2297 C C . VAL A 1 290 ? -0.908 -3.037 -1.197 1 96.62 290 VAL A C 1
ATOM 2299 O O . VAL A 1 290 ? -0.251 -3.791 -1.919 1 96.62 290 VAL A O 1
ATOM 2302 N N . ALA A 1 291 ? -1.219 -1.888 -1.716 1 94.31 291 ALA A N 1
ATOM 2303 C CA . ALA A 1 291 ? -1.354 -1.46 -3.105 1 94.31 291 ALA A CA 1
ATOM 2304 C C . ALA A 1 291 ? 0.012 -1.289 -3.764 1 94.31 291 ALA A C 1
ATOM 2306 O O . ALA A 1 291 ? 0.102 -1.025 -4.965 1 94.31 291 ALA A O 1
ATOM 2307 N N . GLY A 1 292 ? 1.092 -1.495 -3.236 1 94.56 292 GLY A N 1
ATOM 2308 C CA . GLY A 1 292 ? 2.41 -1.143 -3.738 1 94.56 292 GLY A CA 1
ATOM 2309 C C . GLY A 1 292 ? 2.971 -2.16 -4.711 1 94.56 292 GLY A C 1
ATOM 2310 O O . GLY A 1 292 ? 4 -1.921 -5.344 1 94.56 292 GLY A O 1
ATOM 2311 N N . PHE A 1 293 ? 2.326 -3.357 -4.926 1 97.12 293 PHE A N 1
ATOM 2312 C CA . PHE A 1 293 ? 2.688 -4.301 -5.98 1 97.12 293 PHE A CA 1
ATOM 2313 C C . PHE A 1 293 ? 2.176 -3.82 -7.332 1 97.12 293 PHE A C 1
ATOM 2315 O O . PHE A 1 293 ? 1.03 -4.09 -7.699 1 97.12 293 PHE A O 1
ATOM 2322 N N . TRP A 1 294 ? 3.055 -3.189 -8.07 1 94.56 294 TRP A N 1
ATOM 2323 C CA . TRP A 1 294 ? 2.678 -2.328 -9.188 1 94.56 294 TRP A CA 1
ATOM 2324 C C . TRP A 1 294 ? 2.611 -3.123 -10.492 1 94.56 294 TRP A C 1
ATOM 2326 O O . TRP A 1 294 ? 3.508 -3.916 -10.789 1 94.56 294 TRP A O 1
ATOM 2336 N N . TYR A 1 295 ? 1.654 -2.844 -11.328 1 90.56 295 TYR A N 1
ATOM 2337 C CA . TYR A 1 295 ? 1.328 -3.623 -12.523 1 90.56 295 TYR A CA 1
ATOM 2338 C C . TYR A 1 295 ? 2.363 -3.4 -13.617 1 90.56 295 TYR A C 1
ATOM 2340 O O . TYR A 1 295 ? 2.656 -4.312 -14.398 1 90.56 295 TYR A O 1
ATOM 2348 N N . GLY A 1 296 ? 2.947 -2.281 -13.688 1 91.56 296 GLY A N 1
ATOM 2349 C CA . GLY A 1 296 ? 3.787 -1.93 -14.82 1 91.56 296 GLY A CA 1
ATOM 2350 C C . GLY A 1 296 ? 5.18 -1.488 -14.414 1 91.56 296 GLY A C 1
ATOM 2351 O O . GLY A 1 296 ? 5.547 -1.575 -13.242 1 91.56 296 GLY A O 1
ATOM 2352 N N . PRO A 1 297 ? 5.965 -1.129 -15.477 1 92.88 297 PRO A N 1
ATOM 2353 C CA . PRO A 1 297 ? 7.297 -0.596 -15.172 1 92.88 297 PRO A CA 1
ATOM 2354 C C . PRO A 1 297 ? 7.242 0.723 -14.406 1 92.88 297 PRO A C 1
ATOM 2356 O O . PRO A 1 297 ? 6.176 1.33 -14.289 1 92.88 297 PRO A O 1
ATOM 2359 N N . PRO A 1 298 ? 8.391 1.121 -13.805 1 89.88 298 PRO A N 1
ATOM 2360 C CA . PRO A 1 298 ? 8.414 2.314 -12.953 1 89.88 298 PRO A CA 1
ATOM 2361 C C . PRO A 1 298 ? 7.895 3.559 -13.672 1 89.88 298 PRO A C 1
ATOM 2363 O O . PRO A 1 298 ? 7.281 4.426 -13.039 1 89.88 298 PRO A O 1
ATOM 2366 N N . GLU A 1 299 ? 8.055 3.658 -14.977 1 86.81 299 GLU A N 1
ATOM 2367 C CA . GLU A 1 299 ? 7.695 4.855 -15.734 1 86.81 299 GLU A CA 1
ATOM 2368 C C . GLU A 1 299 ? 6.18 5.031 -15.805 1 86.81 299 GLU A C 1
ATOM 2370 O O . GLU A 1 299 ? 5.691 6.113 -16.125 1 86.81 299 GLU A O 1
ATOM 2375 N N . THR A 1 300 ? 5.461 3.953 -15.523 1 87.62 300 THR A N 1
ATOM 2376 C CA . THR A 1 300 ? 4.008 4.031 -15.594 1 87.62 300 THR A CA 1
ATOM 2377 C C . THR A 1 300 ? 3.432 4.508 -14.258 1 87.62 300 THR A C 1
ATOM 2379 O O . THR A 1 300 ? 2.236 4.793 -14.156 1 87.62 300 THR A O 1
ATOM 2382 N N . ALA A 1 301 ? 4.207 4.57 -13.219 1 85.06 301 ALA A N 1
ATOM 2383 C CA . ALA A 1 301 ? 3.801 5.168 -11.953 1 85.06 301 ALA A CA 1
ATOM 2384 C C . ALA A 1 301 ? 4.121 6.66 -11.922 1 85.06 301 ALA A C 1
ATOM 2386 O O . ALA A 1 301 ? 5.18 7.082 -12.398 1 85.06 301 ALA A O 1
ATOM 2387 N N . PRO A 1 302 ? 3.203 7.445 -11.406 1 82.12 302 PRO A N 1
ATOM 2388 C CA . PRO A 1 302 ? 3.559 8.859 -11.258 1 82.12 302 PRO A CA 1
ATOM 2389 C C . PRO A 1 302 ? 4.793 9.062 -10.383 1 82.12 302 PRO A C 1
ATOM 2391 O O . PRO A 1 302 ? 4.992 8.336 -9.406 1 82.12 302 PRO A O 1
ATOM 2394 N N . PRO A 1 303 ? 5.527 10.094 -10.703 1 80.88 303 PRO A N 1
ATOM 2395 C CA . PRO A 1 303 ? 6.762 10.344 -9.953 1 80.88 303 PRO A CA 1
ATOM 2396 C C . PRO A 1 303 ? 6.523 10.484 -8.453 1 80.88 303 PRO A C 1
ATOM 2398 O O . PRO A 1 303 ? 7.348 10.039 -7.648 1 80.88 303 PRO A O 1
ATOM 2401 N N . GLN A 1 304 ? 5.336 11.023 -8.117 1 81.12 304 GLN A N 1
ATOM 2402 C CA . GLN A 1 304 ? 5.039 11.297 -6.715 1 81.12 304 GLN A CA 1
ATOM 2403 C C . GLN A 1 304 ? 4.742 10.008 -5.953 1 81.12 304 GLN A C 1
ATOM 2405 O O . GLN A 1 304 ? 4.738 9.992 -4.719 1 81.12 304 GLN A O 1
ATOM 2410 N N . GLN A 1 305 ? 4.539 8.883 -6.742 1 86.75 305 GLN A N 1
ATOM 2411 C CA . GLN A 1 305 ? 4.121 7.641 -6.105 1 86.75 305 GLN A CA 1
ATOM 2412 C C . GLN A 1 305 ? 5.184 6.555 -6.27 1 86.75 305 GLN A C 1
ATOM 2414 O O . GLN A 1 305 ? 5.148 5.539 -5.574 1 86.75 305 GLN A O 1
ATOM 2419 N N . ARG A 1 306 ? 6.07 6.766 -7.074 1 86.69 306 ARG A N 1
ATOM 2420 C CA . ARG A 1 306 ? 6.977 5.734 -7.566 1 86.69 306 ARG A CA 1
ATOM 2421 C C . ARG A 1 306 ? 7.816 5.156 -6.43 1 86.69 306 ARG A C 1
ATOM 2423 O O . ARG A 1 306 ? 8.023 3.943 -6.359 1 86.69 306 ARG A O 1
ATOM 2430 N N . ASP A 1 307 ? 8.25 5.996 -5.562 1 87.56 307 ASP A N 1
ATOM 2431 C CA . ASP A 1 307 ? 9.156 5.57 -4.504 1 87.56 307 ASP A CA 1
ATOM 2432 C C . ASP A 1 307 ? 8.445 4.66 -3.506 1 87.56 307 ASP A C 1
ATOM 2434 O O . ASP A 1 307 ? 9.086 3.904 -2.775 1 87.56 307 ASP A O 1
ATOM 2438 N N . SER A 1 308 ? 7.148 4.715 -3.457 1 92.31 308 SER A N 1
ATOM 2439 C CA . SER A 1 308 ? 6.406 3.912 -2.49 1 92.31 308 SER A CA 1
ATOM 2440 C C . SER A 1 308 ? 6.094 2.525 -3.045 1 92.31 308 SER A C 1
ATOM 2442 O O . SER A 1 308 ? 5.648 1.644 -2.309 1 92.31 308 SER A O 1
ATOM 2444 N N . MET A 1 309 ? 6.395 2.27 -4.301 1 94 309 MET A N 1
ATOM 2445 C CA . MET A 1 309 ? 6.039 0.991 -4.91 1 94 309 MET A CA 1
ATOM 2446 C C . MET A 1 309 ? 6.918 -0.132 -4.371 1 94 309 MET A C 1
ATOM 2448 O O . MET A 1 309 ? 8.117 0.064 -4.145 1 94 309 MET A O 1
ATOM 2452 N N . ILE A 1 310 ? 6.336 -1.254 -4.168 1 95.75 310 ILE A N 1
ATOM 2453 C CA . ILE A 1 310 ? 6.98 -2.436 -3.605 1 95.75 310 ILE A CA 1
ATOM 2454 C C . ILE A 1 310 ? 7.621 -3.256 -4.727 1 95.75 310 ILE A C 1
ATOM 2456 O O . ILE A 1 310 ? 8.656 -3.898 -4.52 1 95.75 310 ILE A O 1
ATOM 2460 N N . SER A 1 311 ? 7 -3.279 -5.832 1 96.69 311 SER A N 1
ATOM 2461 C CA . SER A 1 311 ? 7.52 -3.986 -7 1 96.69 311 SER A CA 1
ATOM 2462 C C . SER A 1 311 ? 7.043 -3.344 -8.297 1 96.69 311 SER A C 1
ATOM 2464 O O . SER A 1 311 ? 6.113 -2.531 -8.289 1 96.69 311 SER A O 1
ATOM 2466 N N . PHE A 1 312 ? 7.77 -3.643 -9.328 1 95.69 312 PHE A N 1
ATOM 2467 C CA . PHE A 1 312 ? 7.414 -3.271 -10.695 1 95.69 312 PHE A CA 1
ATOM 2468 C C . PHE A 1 312 ? 7.277 -4.508 -11.57 1 95.69 312 PHE A C 1
ATOM 2470 O O . PHE A 1 312 ? 8.062 -5.453 -11.445 1 95.69 312 PHE A O 1
ATOM 2477 N N . HIS A 1 313 ? 6.289 -4.512 -12.453 1 96.19 313 HIS A N 1
ATOM 2478 C CA . HIS A 1 313 ? 5.984 -5.672 -13.281 1 96.19 313 HIS A CA 1
ATOM 2479 C C . HIS A 1 313 ? 6.047 -5.32 -14.766 1 96.19 313 HIS A C 1
ATOM 2481 O O . HIS A 1 313 ? 6.293 -4.168 -15.125 1 96.19 313 HIS A O 1
ATOM 2487 N N . LYS A 1 314 ? 5.918 -6.316 -15.656 1 94.38 314 LYS A N 1
ATOM 2488 C CA . LYS A 1 314 ? 5.941 -6.191 -17.109 1 94.38 314 LYS A CA 1
ATOM 2489 C C . LYS A 1 314 ? 7.301 -5.699 -17.594 1 94.38 314 LYS A C 1
ATOM 2491 O O . LYS A 1 314 ? 7.375 -4.824 -18.469 1 94.38 314 LYS A O 1
ATOM 2496 N N . LEU A 1 315 ? 8.297 -6.16 -16.922 1 96 315 LEU A N 1
ATOM 2497 C CA . LEU A 1 315 ? 9.656 -5.938 -17.375 1 96 315 LEU A CA 1
ATOM 2498 C C . LEU A 1 315 ? 10.102 -7.047 -18.328 1 96 315 LEU A C 1
ATOM 2500 O O . LEU A 1 315 ? 10.633 -8.07 -17.891 1 96 315 LEU A O 1
ATOM 2504 N N . ASN A 1 316 ? 9.961 -6.785 -19.578 1 90.25 316 ASN A N 1
ATOM 2505 C CA . ASN A 1 316 ? 10.078 -7.863 -20.562 1 90.25 316 ASN A CA 1
ATOM 2506 C C . ASN A 1 316 ? 11.523 -8.039 -21.031 1 90.25 316 ASN A C 1
ATOM 2508 O O . ASN A 1 316 ? 11.828 -8.969 -21.781 1 90.25 316 ASN A O 1
ATOM 2512 N N . ARG A 1 317 ? 12.414 -7.203 -20.656 1 93.62 317 ARG A N 1
ATOM 2513 C CA . ARG A 1 317 ? 13.82 -7.328 -21.016 1 93.62 317 ARG A CA 1
ATOM 2514 C C . ARG A 1 317 ? 14.703 -7.363 -19.781 1 93.62 317 ARG A C 1
ATOM 2516 O O . ARG A 1 317 ? 14.523 -6.566 -18.859 1 93.62 317 ARG A O 1
ATOM 2523 N N . ALA A 1 318 ? 15.633 -8.227 -19.797 1 93.38 318 ALA A N 1
ATOM 2524 C CA . ALA A 1 318 ? 16.594 -8.367 -18.703 1 93.38 318 ALA A CA 1
ATOM 2525 C C . ALA A 1 318 ? 17.297 -7.043 -18.406 1 93.38 318 ALA A C 1
ATOM 2527 O O . ALA A 1 318 ? 17.531 -6.707 -17.25 1 93.38 318 ALA A O 1
ATOM 2528 N N . ALA A 1 319 ? 17.594 -6.312 -19.406 1 92.94 319 ALA A N 1
ATOM 2529 C CA . ALA A 1 319 ? 18.297 -5.039 -19.281 1 92.94 319 ALA A CA 1
ATOM 2530 C C . ALA A 1 319 ? 17.484 -4.035 -18.469 1 92.94 319 ALA A C 1
ATOM 2532 O O . ALA A 1 319 ? 18.031 -3.164 -17.797 1 92.94 319 ALA A O 1
ATOM 2533 N N . ASP A 1 320 ? 16.219 -4.156 -18.547 1 92.31 320 ASP A N 1
ATOM 2534 C CA . ASP A 1 320 ? 15.336 -3.258 -17.797 1 92.31 320 ASP A CA 1
ATOM 2535 C C . ASP A 1 320 ? 15.523 -3.42 -16.297 1 92.31 320 ASP A C 1
ATOM 2537 O O . ASP A 1 320 ? 15.547 -2.434 -15.555 1 92.31 320 ASP A O 1
ATOM 2541 N N . MET A 1 321 ? 15.727 -4.586 -15.867 1 91.62 321 MET A N 1
ATOM 2542 C CA . MET A 1 321 ? 15.898 -4.848 -14.445 1 91.62 321 MET A CA 1
ATOM 2543 C C . MET A 1 321 ? 17.172 -4.195 -13.922 1 91.62 321 MET A C 1
ATOM 2545 O O . MET A 1 321 ? 17.188 -3.633 -12.828 1 91.62 321 MET A O 1
ATOM 2549 N N . VAL A 1 322 ? 18.156 -4.266 -14.734 1 89.25 322 VAL A N 1
ATOM 2550 C CA . VAL A 1 322 ? 19.438 -3.686 -14.352 1 89.25 322 VAL A CA 1
ATOM 2551 C C . VAL A 1 322 ? 19.312 -2.166 -14.266 1 89.25 322 VAL A C 1
ATOM 2553 O O . VAL A 1 322 ? 19.828 -1.547 -13.328 1 89.25 322 VAL A O 1
ATOM 2556 N N . ARG A 1 323 ? 18.656 -1.635 -15.195 1 89.56 323 ARG A N 1
ATOM 2557 C CA . ARG A 1 323 ? 18.438 -0.193 -15.195 1 89.56 323 ARG A CA 1
ATOM 2558 C C . ARG A 1 323 ? 17.641 0.238 -13.969 1 89.56 323 ARG A C 1
ATOM 2560 O O . ARG A 1 323 ? 18.016 1.206 -13.297 1 89.56 323 ARG A O 1
ATOM 2567 N N . ILE A 1 324 ? 16.609 -0.463 -13.68 1 89.94 324 ILE A N 1
ATOM 2568 C CA . ILE A 1 324 ? 15.75 -0.156 -12.539 1 89.94 324 ILE A CA 1
ATOM 2569 C C . ILE A 1 324 ? 16.547 -0.303 -11.242 1 89.94 324 ILE A C 1
ATOM 2571 O O . ILE A 1 324 ? 16.391 0.498 -10.312 1 89.94 324 ILE A O 1
ATOM 2575 N N . HIS A 1 325 ? 17.391 -1.239 -11.203 1 90.12 325 HIS A N 1
ATOM 2576 C CA . HIS A 1 325 ? 18.188 -1.518 -10.016 1 90.12 325 HIS A CA 1
ATOM 2577 C C . HIS A 1 325 ? 19.094 -0.339 -9.672 1 90.12 325 HIS A C 1
ATOM 2579 O O . HIS A 1 325 ? 19.359 -0.073 -8.492 1 90.12 325 HIS A O 1
ATOM 2585 N N . LYS A 1 326 ? 19.516 0.379 -10.656 1 83.06 326 LYS A N 1
ATOM 2586 C CA . LYS A 1 326 ? 20.391 1.536 -10.43 1 83.06 326 LYS A CA 1
ATOM 2587 C C . LYS A 1 326 ? 19.641 2.637 -9.68 1 83.06 326 LYS A C 1
ATOM 2589 O O . LYS A 1 326 ? 20.234 3.336 -8.852 1 83.06 326 LYS A O 1
ATOM 2594 N N . SER A 1 327 ? 18.344 2.633 -9.875 1 78.75 327 SER A N 1
ATOM 2595 C CA . SER A 1 327 ? 17.578 3.742 -9.328 1 78.75 327 SER A CA 1
ATOM 2596 C C . SER A 1 327 ? 16.781 3.309 -8.102 1 78.75 327 SER A C 1
ATOM 2598 O O . SER A 1 327 ? 16.484 4.125 -7.227 1 78.75 327 SER A O 1
ATOM 2600 N N . PHE A 1 328 ? 16.438 2.008 -7.969 1 82.19 328 PHE A N 1
ATOM 2601 C CA . PHE A 1 328 ? 15.453 1.609 -6.973 1 82.19 328 PHE A CA 1
ATOM 2602 C C . PHE A 1 328 ? 16.016 0.516 -6.066 1 82.19 328 PHE A C 1
ATOM 2604 O O . PHE A 1 328 ? 15.305 0.016 -5.188 1 82.19 328 PHE A O 1
ATOM 2611 N N . GLY A 1 329 ? 17.203 0.186 -6.293 1 79.75 329 GLY A N 1
ATOM 2612 C CA . GLY A 1 329 ? 17.797 -0.837 -5.453 1 79.75 329 GLY A CA 1
ATOM 2613 C C . GLY A 1 329 ? 18.062 -0.37 -4.031 1 79.75 329 GLY A C 1
ATOM 2614 O O . GLY A 1 329 ? 17.891 0.812 -3.723 1 79.75 329 GLY A O 1
ATOM 2615 N N . MET A 1 330 ? 18.234 -1.284 -3.145 1 72.12 330 MET A N 1
ATOM 2616 C CA . MET A 1 330 ? 18.453 -1.009 -1.727 1 72.12 330 MET A CA 1
ATOM 2617 C C . MET A 1 330 ? 19.75 -0.239 -1.504 1 72.12 330 MET A C 1
ATOM 2619 O O . MET A 1 330 ? 19.906 0.43 -0.482 1 72.12 330 MET A O 1
ATOM 2623 N N . HIS A 1 331 ? 20.609 -0.409 -2.453 1 57.56 331 HIS A N 1
ATOM 2624 C CA . HIS A 1 331 ? 21.812 0.39 -2.379 1 57.56 331 HIS A CA 1
ATOM 2625 C C . HIS A 1 331 ? 21.547 1.852 -2.717 1 57.56 331 HIS A C 1
ATOM 2627 O O . HIS A 1 331 ? 22.297 2.74 -2.326 1 57.56 331 HIS A O 1
ATOM 2633 N N . ALA A 1 332 ? 20.484 2.018 -3.576 1 49.25 332 ALA A N 1
ATOM 2634 C CA . ALA A 1 332 ? 20.188 3.322 -4.156 1 49.25 332 ALA A CA 1
ATOM 2635 C C . ALA A 1 332 ? 19.609 4.27 -3.107 1 49.25 332 ALA A C 1
ATOM 2637 O O . ALA A 1 332 ? 19.359 5.441 -3.396 1 49.25 332 ALA A O 1
ATOM 2638 N N . ASN A 1 333 ? 19.094 3.67 -2.105 1 47.56 333 ASN A N 1
ATOM 2639 C CA . ASN A 1 333 ? 18.656 4.656 -1.129 1 47.56 333 ASN A CA 1
ATOM 2640 C C . ASN A 1 333 ? 19.516 5.91 -1.156 1 47.56 333 ASN A C 1
ATOM 2642 O O . ASN A 1 333 ? 19.125 6.957 -0.644 1 47.56 333 ASN A O 1
ATOM 2646 N N . CYS A 1 334 ? 20.734 5.629 -1.644 1 38.72 334 CYS A N 1
ATOM 2647 C CA . CYS A 1 334 ? 21.562 6.805 -1.851 1 38.72 334 CYS A CA 1
ATOM 2648 C C . CYS A 1 334 ? 21.141 7.57 -3.092 1 38.72 334 CYS A C 1
ATOM 2650 O O . CYS A 1 334 ? 21.688 8.633 -3.395 1 38.72 334 CYS A O 1
ATOM 2652 N N . ALA A 1 335 ? 20.609 6.809 -4.012 1 36.41 335 ALA A N 1
ATOM 2653 C CA . ALA A 1 335 ? 20.328 7.559 -5.234 1 36.41 335 ALA A CA 1
ATOM 2654 C C . ALA A 1 335 ? 19.141 8.492 -5.043 1 36.41 335 ALA A C 1
ATOM 2656 O O . ALA A 1 335 ? 18.219 8.203 -4.266 1 36.41 335 ALA A O 1
ATOM 2657 N N . ARG A 1 336 ? 19.281 9.727 -5.301 1 38.78 336 ARG A N 1
ATOM 2658 C CA . ARG A 1 336 ? 18.594 11.016 -5.316 1 38.78 336 ARG A CA 1
ATOM 2659 C C . ARG A 1 336 ? 17.219 10.891 -5.945 1 38.78 336 ARG A C 1
ATOM 2661 O O . ARG A 1 336 ? 17 11.344 -7.07 1 38.78 336 ARG A O 1
ATOM 2668 N N . VAL A 1 337 ? 16.688 9.672 -6.145 1 37.56 337 VAL A N 1
ATOM 2669 C CA . VAL A 1 337 ? 15.469 9.922 -6.914 1 37.56 337 VAL A CA 1
ATOM 2670 C C . VAL A 1 337 ? 14.523 10.805 -6.105 1 37.56 337 VAL A C 1
ATOM 2672 O O . VAL A 1 337 ? 14.016 10.391 -5.059 1 37.56 337 VAL A O 1
ATOM 2675 N N . ASP A 1 338 ? 14.906 12.023 -5.879 1 38.34 338 ASP A N 1
ATOM 2676 C CA . ASP A 1 338 ? 13.969 12.984 -5.301 1 38.34 338 ASP A CA 1
ATOM 2677 C C . ASP A 1 338 ? 12.578 12.828 -5.906 1 38.34 338 ASP A C 1
ATOM 2679 O O . ASP A 1 338 ? 12.398 12.992 -7.117 1 38.34 338 ASP A O 1
ATOM 2683 N N . SER A 1 339 ? 11.898 11.953 -5.512 1 37.59 339 SER A N 1
ATOM 2684 C CA . SER A 1 339 ? 10.461 11.914 -5.762 1 37.59 339 SER A CA 1
ATOM 2685 C C . SER A 1 339 ? 9.852 13.312 -5.711 1 37.59 339 SER A C 1
ATOM 2687 O O . SER A 1 339 ? 10.391 14.203 -5.051 1 37.59 339 SER A O 1
ATOM 2689 N N . GLY A 1 340 ? 9.102 13.734 -6.734 1 36.09 340 GLY A N 1
ATOM 2690 C CA . GLY A 1 340 ? 8.281 14.898 -7.02 1 36.09 340 GLY A CA 1
ATOM 2691 C C . GLY A 1 340 ? 7.598 15.461 -5.785 1 36.09 340 GLY A C 1
ATOM 2692 O O . GLY A 1 340 ? 6.391 15.281 -5.602 1 36.09 340 GLY A O 1
ATOM 2693 N N . GLY A 1 341 ? 8.125 15.195 -4.641 1 34.16 341 GLY A N 1
ATOM 2694 C CA . GLY A 1 341 ? 7.332 16.016 -3.74 1 34.16 341 GLY A CA 1
ATOM 2695 C C . GLY A 1 341 ? 6.973 17.375 -4.328 1 34.16 341 GLY A C 1
ATOM 2696 O O . GLY A 1 341 ? 7.441 17.734 -5.41 1 34.16 341 GLY A O 1
ATOM 2697 N N . ASP A 1 342 ? 5.855 17.984 -3.812 1 31.75 342 ASP A N 1
ATOM 2698 C CA . ASP A 1 342 ? 5.445 19.344 -4.203 1 31.75 342 ASP A CA 1
ATOM 2699 C C . ASP A 1 342 ? 6.656 20.25 -4.367 1 31.75 342 ASP A C 1
ATOM 2701 O O . ASP A 1 342 ? 7.449 20.422 -3.438 1 31.75 342 ASP A O 1
ATOM 2705 N N . PHE A 1 343 ? 7.496 20 -5.383 1 27.97 343 PHE A N 1
ATOM 2706 C CA . PHE A 1 343 ? 8.227 21.234 -5.66 1 27.97 343 PHE A CA 1
ATOM 2707 C C . PHE A 1 343 ? 7.379 22.453 -5.328 1 27.97 343 PHE A C 1
ATOM 2709 O O . PHE A 1 343 ? 6.348 22.688 -5.957 1 27.9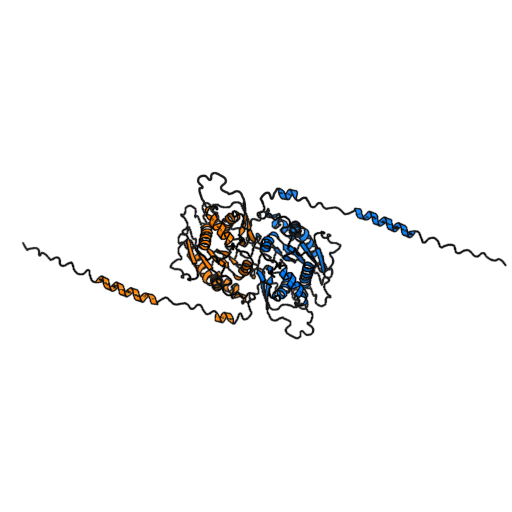7 343 PHE A O 1
ATOM 2716 N N . VAL A 1 344 ? 7.094 22.672 -4.082 1 23.33 344 VAL A N 1
ATOM 2717 C CA . VAL A 1 344 ? 6.723 24.047 -3.82 1 23.33 344 VAL A CA 1
ATOM 2718 C C . VAL A 1 344 ? 7.785 24.984 -4.387 1 23.33 344 VAL A C 1
ATOM 2720 O O . VAL A 1 344 ? 8.984 24.797 -4.152 1 23.33 344 VAL A O 1
ATOM 2723 N N . MET B 1 1 ? -48.719 95 28.469 1 27.39 1 MET B N 1
ATOM 2724 C CA . MET B 1 1 ? -47.719 94.062 27.906 1 27.39 1 MET B CA 1
ATOM 2725 C C . MET B 1 1 ? -48.031 92.688 28.344 1 27.39 1 MET B C 1
ATOM 2727 O O . MET B 1 1 ? -48.125 92.375 29.547 1 27.39 1 MET B O 1
ATOM 2731 N N . PRO B 1 2 ? -48.656 91.875 27.5 1 26.39 2 PRO B N 1
ATOM 2732 C CA . PRO B 1 2 ? -49.438 90.625 27.703 1 26.39 2 PRO B CA 1
ATOM 2733 C C . PRO B 1 2 ? -48.594 89.5 28.219 1 26.39 2 PRO B C 1
ATOM 2735 O O . PRO B 1 2 ? -47.375 89.438 27.969 1 26.39 2 PRO B O 1
ATOM 2738 N N . GLN B 1 3 ? -48.938 88.938 29.359 1 21.91 3 GLN B N 1
ATOM 2739 C CA . GLN B 1 3 ? -48.469 87.938 30.344 1 21.91 3 GLN B CA 1
ATOM 2740 C C . GLN B 1 3 ? -48.312 86.562 29.734 1 21.91 3 GLN B C 1
ATOM 2742 O O . GLN B 1 3 ? -49.25 86.062 29.109 1 21.91 3 GLN B O 1
ATOM 2747 N N . LYS B 1 4 ? -47.031 86.188 29.312 1 29.88 4 LYS B N 1
ATOM 2748 C CA . LYS B 1 4 ? -46.469 85.062 28.578 1 29.88 4 LYS B CA 1
ATOM 2749 C C . LYS B 1 4 ? -46.812 83.75 29.219 1 29.88 4 LYS B C 1
ATOM 2751 O O . LYS B 1 4 ? -46.562 83.562 30.406 1 29.88 4 LYS B O 1
ATOM 2756 N N . PRO B 1 5 ? -47.938 83.125 28.781 1 25.92 5 PRO B N 1
ATOM 2757 C CA . PRO B 1 5 ? -48.594 82 29.453 1 25.92 5 PRO B CA 1
ATOM 2758 C C . PRO B 1 5 ? -47.625 80.812 29.688 1 25.92 5 PRO B C 1
ATOM 2760 O O . PRO B 1 5 ? -46.656 80.625 28.938 1 25.92 5 PRO B O 1
ATOM 2763 N N . ARG B 1 6 ? -47.406 80.375 30.922 1 26.94 6 ARG B N 1
ATOM 2764 C CA . ARG B 1 6 ? -46.594 79.438 31.672 1 26.94 6 ARG B CA 1
ATOM 2765 C C . ARG B 1 6 ? -46.875 78 31.234 1 26.94 6 ARG B C 1
ATOM 2767 O O . ARG B 1 6 ? -47.875 77.375 31.594 1 26.94 6 ARG B O 1
ATOM 2774 N N . LEU B 1 7 ? -46.812 77.75 29.859 1 27.58 7 LEU B N 1
ATOM 2775 C CA . LEU B 1 7 ? -47.375 76.5 29.359 1 27.58 7 LEU B CA 1
ATOM 2776 C C . LEU B 1 7 ? -46.719 75.312 30.062 1 27.58 7 LEU B C 1
ATOM 2778 O O . LEU B 1 7 ? -45.469 75.25 30.141 1 27.58 7 LEU B O 1
ATOM 2782 N N . GLY B 1 8 ? -47.344 74.688 31.016 1 23.58 8 GLY B N 1
ATOM 2783 C CA . GLY B 1 8 ? -47.188 73.688 32 1 23.58 8 GLY B CA 1
ATOM 2784 C C . GLY B 1 8 ? -46.594 72.375 31.438 1 23.58 8 GLY B C 1
ATOM 2785 O O . GLY B 1 8 ? -46.625 72.188 30.234 1 23.58 8 GLY B O 1
ATOM 2786 N N . LYS B 1 9 ? -45.812 71.562 32.188 1 27.59 9 LYS B N 1
ATOM 2787 C CA . LYS B 1 9 ? -44.75 70.562 32.281 1 27.59 9 LYS B CA 1
ATOM 2788 C C . LYS B 1 9 ? -45.312 69.188 31.953 1 27.59 9 LYS B C 1
ATOM 2790 O O . LYS B 1 9 ? -44.719 68.188 32.344 1 27.59 9 LYS B O 1
ATOM 2795 N N . HIS B 1 10 ? -46.406 69 31.219 1 24.91 10 HIS B N 1
ATOM 2796 C CA . HIS B 1 10 ? -47.094 67.75 31.422 1 24.91 10 HIS B CA 1
ATOM 2797 C C . HIS B 1 10 ? -46.281 66.562 30.922 1 24.91 10 HIS B C 1
ATOM 2799 O O . HIS B 1 10 ? -46.781 65.438 30.797 1 24.91 10 HIS B O 1
ATOM 2805 N N . SER B 1 11 ? -44.906 66.625 30.656 1 24.53 11 SER B N 1
ATOM 2806 C CA . SER B 1 11 ? -44.344 65.75 29.641 1 24.53 11 SER B CA 1
ATOM 2807 C C . SER B 1 11 ? -44.25 64.312 30.141 1 24.53 11 SER B C 1
ATOM 2809 O O . SER B 1 11 ? -43.625 63.438 29.5 1 24.53 11 SER B O 1
ATOM 2811 N N . SER B 1 12 ? -44.594 63.875 31.422 1 24.14 12 SER B N 1
ATOM 2812 C CA . SER B 1 12 ? -43.812 62.812 32.062 1 24.14 12 SER B CA 1
ATOM 2813 C C . SER B 1 12 ? -44.219 61.438 31.484 1 24.14 12 SER B C 1
ATOM 2815 O O . SER B 1 12 ? -43.5 60.469 31.656 1 24.14 12 SER B O 1
ATOM 2817 N N . ARG B 1 13 ? -45.438 61.125 31.219 1 23.69 13 ARG B N 1
ATOM 2818 C CA . ARG B 1 13 ? -46.031 59.844 31.594 1 23.69 13 ARG B CA 1
ATOM 2819 C C . ARG B 1 13 ? -45.594 58.719 30.641 1 23.69 13 ARG B C 1
ATOM 2821 O O . ARG B 1 13 ? -45.781 57.531 30.922 1 23.69 13 ARG B O 1
ATOM 2828 N N . THR B 1 14 ? -45.406 58.938 29.344 1 26.17 14 THR B N 1
ATOM 2829 C CA . THR B 1 14 ? -45.844 57.875 28.438 1 26.17 14 THR B CA 1
ATOM 2830 C C . THR B 1 14 ? -44.844 56.719 28.391 1 26.17 14 THR B C 1
ATOM 2832 O O . THR B 1 14 ? -44.906 55.875 27.531 1 26.17 14 THR B O 1
ATOM 2835 N N . ARG B 1 15 ? -43.875 56.625 29.312 1 25.03 15 ARG B N 1
ATOM 2836 C CA . ARG B 1 15 ? -42.719 55.75 29.062 1 25.03 15 ARG B CA 1
ATOM 2837 C C . ARG B 1 15 ? -43.125 54.281 29.156 1 25.03 15 ARG B C 1
ATOM 2839 O O . ARG B 1 15 ? -42.281 53.406 28.922 1 25.03 15 ARG B O 1
ATOM 2846 N N . ARG B 1 16 ? -44.25 53.969 29.844 1 25.84 16 ARG B N 1
ATOM 2847 C CA . ARG B 1 16 ? -44.281 52.656 30.484 1 25.84 16 ARG B CA 1
ATOM 2848 C C . ARG B 1 16 ? -44.5 51.562 29.453 1 25.84 16 ARG B C 1
ATOM 2850 O O . ARG B 1 16 ? -44.281 50.375 29.75 1 25.84 16 ARG B O 1
ATOM 2857 N N . PHE B 1 17 ? -45.25 51.75 28.406 1 26.62 17 PHE B N 1
ATOM 2858 C CA . PHE B 1 17 ? -46 50.625 27.875 1 26.62 17 PHE B CA 1
ATOM 2859 C C . PHE B 1 17 ? -45.062 49.719 27.047 1 26.62 17 PHE B C 1
ATOM 2861 O O . PHE B 1 17 ? -45.531 48.75 26.453 1 26.62 17 PHE B O 1
ATOM 2868 N N . ARG B 1 18 ? -43.875 50.125 26.703 1 26.86 18 ARG B N 1
ATOM 2869 C CA . ARG B 1 18 ? -43.281 49.406 25.578 1 26.86 18 ARG B CA 1
ATOM 2870 C C . ARG B 1 18 ? -42.812 48.031 26 1 26.86 18 ARG B C 1
ATOM 2872 O O . ARG B 1 18 ? -42.188 47.312 25.203 1 26.86 18 ARG B O 1
ATOM 2879 N N . GLY B 1 19 ? -42.875 47.688 27.328 1 25.75 19 GLY B N 1
ATOM 2880 C CA . GLY B 1 19 ? -42.156 46.5 27.734 1 25.75 19 GLY B CA 1
ATOM 2881 C C . GLY B 1 19 ? -42.781 45.219 27.188 1 25.75 19 GLY B C 1
ATOM 2882 O O . GLY B 1 19 ? -42.094 44.219 27.031 1 25.75 19 GLY B O 1
ATOM 2883 N N . LEU B 1 20 ? -44.094 45.219 27.281 1 28.77 20 LEU B N 1
ATOM 2884 C CA . LEU B 1 20 ? -44.781 43.906 27.281 1 28.77 20 LEU B CA 1
ATOM 2885 C C . LEU B 1 20 ? -44.656 43.219 25.922 1 28.77 20 LEU B C 1
ATOM 2887 O O . LEU B 1 20 ? -44.656 42 25.844 1 28.77 20 LEU B O 1
ATOM 2891 N N . LEU B 1 21 ? -44.656 44.062 24.859 1 27.33 21 LEU B N 1
ATOM 2892 C CA . LEU B 1 21 ? -44.969 43.375 23.609 1 27.33 21 LEU B CA 1
ATOM 2893 C C . LEU B 1 21 ? -43.812 42.469 23.188 1 27.33 21 LEU B C 1
ATOM 2895 O O . LEU B 1 21 ? -43.938 41.688 22.266 1 27.33 21 LEU B O 1
ATOM 2899 N N . LEU B 1 22 ? -42.594 42.781 23.719 1 27.62 22 LEU B N 1
ATOM 2900 C CA . LEU B 1 22 ? -41.5 42.094 23.047 1 27.62 22 LEU B CA 1
ATOM 2901 C C . LEU B 1 22 ? -41.5 40.594 23.375 1 27.62 22 LEU B C 1
ATOM 2903 O O . LEU B 1 22 ? -40.719 39.844 22.828 1 27.62 22 LEU B O 1
ATOM 2907 N N . LEU B 1 23 ? -42.25 40.219 24.453 1 28.44 23 LEU B N 1
ATOM 2908 C CA . LEU B 1 23 ? -42.094 38.844 24.891 1 28.44 23 LEU B CA 1
ATOM 2909 C C . LEU B 1 23 ? -42.688 37.875 23.875 1 28.44 23 LEU B C 1
ATOM 2911 O O . LEU B 1 23 ? -42.312 36.719 23.828 1 28.44 23 LEU B O 1
ATOM 2915 N N . LEU B 1 24 ? -43.844 38.281 23.312 1 28.34 24 LEU B N 1
ATOM 2916 C CA . LEU B 1 24 ? -44.594 37.25 22.625 1 28.34 24 LEU B CA 1
ATOM 2917 C C . LEU B 1 24 ? -43.844 36.781 21.375 1 28.34 24 LEU B C 1
ATOM 2919 O O . LEU B 1 24 ? -44.188 35.719 20.828 1 28.34 24 LEU B O 1
ATOM 2923 N N . ALA B 1 25 ? -43.156 37.688 20.703 1 27.22 25 ALA B N 1
ATOM 2924 C CA . ALA B 1 25 ? -42.781 37.281 19.344 1 27.22 25 ALA B CA 1
ATOM 2925 C C . ALA B 1 25 ? -41.781 36.125 19.359 1 27.22 25 ALA B C 1
ATOM 2927 O O . ALA B 1 25 ? -41.5 35.562 18.312 1 27.22 25 ALA B O 1
ATOM 2928 N N . VAL B 1 26 ? -41.125 35.938 20.469 1 27.66 26 VAL B N 1
ATOM 2929 C CA . VAL B 1 26 ? -40 35 20.359 1 27.66 26 VAL B CA 1
ATOM 2930 C C . VAL B 1 26 ? -40.531 33.562 20.203 1 27.66 26 VAL B C 1
ATOM 2932 O O . VAL B 1 26 ? -39.75 32.656 19.938 1 27.66 26 VAL B O 1
ATOM 2935 N N . ALA B 1 27 ? -41.75 33.281 20.625 1 26.67 27 ALA B N 1
ATOM 2936 C CA . ALA B 1 27 ? -42.125 31.875 20.734 1 26.67 27 ALA B CA 1
ATOM 2937 C C . ALA B 1 27 ? -42.125 31.203 19.375 1 26.67 27 ALA B C 1
ATOM 2939 O O . ALA B 1 27 ? -41.812 30.016 19.25 1 26.67 27 ALA B O 1
ATOM 2940 N N . CYS B 1 28 ? -42.75 31.781 18.375 1 25.48 28 CYS B N 1
ATOM 2941 C CA . CYS B 1 28 ? -43.188 31.016 17.219 1 25.48 28 CYS B CA 1
ATOM 2942 C C . CYS B 1 28 ? -42 30.562 16.391 1 25.48 28 CYS B C 1
ATOM 2944 O O . CYS B 1 28 ? -42.156 29.875 15.391 1 25.48 28 CYS B O 1
ATOM 2946 N N . ALA B 1 29 ? -40.906 31.297 16.422 1 26.73 29 ALA B N 1
ATOM 2947 C CA . ALA B 1 29 ? -40 31 15.328 1 26.73 29 ALA B CA 1
ATOM 2948 C C . ALA B 1 29 ? -39.438 29.594 15.453 1 26.73 29 ALA B C 1
ATOM 2950 O O . ALA B 1 29 ? -38.625 29.172 14.633 1 26.73 29 ALA B O 1
ATOM 2951 N N . GLY B 1 30 ? -39.656 28.891 16.547 1 25.88 30 GLY B N 1
ATOM 2952 C CA . GLY B 1 30 ? -38.969 27.609 16.703 1 25.88 30 GLY B CA 1
ATOM 2953 C C . GLY B 1 30 ? -39.406 26.578 15.68 1 25.88 30 GLY B C 1
ATOM 2954 O O . GLY B 1 30 ? -38.906 25.453 15.68 1 25.88 30 GLY B O 1
ATOM 2955 N N . LEU B 1 31 ? -40.625 26.656 15.18 1 27.56 31 LEU B N 1
ATOM 2956 C CA . LEU B 1 31 ? -41.156 25.484 14.5 1 27.56 31 LEU B CA 1
ATOM 2957 C C . LEU B 1 31 ? -40.438 25.234 13.188 1 27.56 31 LEU B C 1
ATOM 2959 O O . LEU B 1 31 ? -40.781 24.312 12.445 1 27.56 31 LEU B O 1
ATOM 2963 N N . CYS B 1 32 ? -39.938 26.266 12.562 1 23.44 32 CYS B N 1
ATOM 2964 C CA . CYS B 1 32 ? -39.75 25.984 11.141 1 23.44 32 CYS B CA 1
ATOM 2965 C C . CYS B 1 32 ? -38.906 24.734 10.93 1 23.44 32 CYS B C 1
ATOM 2967 O O . CYS B 1 32 ? -39.219 23.891 10.086 1 23.44 32 CYS B O 1
ATOM 2969 N N . GLY B 1 33 ? -37.562 24.875 11.078 1 23.62 33 GLY B N 1
ATOM 2970 C CA . GLY B 1 33 ? -36.656 24.375 10.055 1 23.62 33 GLY B CA 1
ATOM 2971 C C . GLY B 1 33 ? -36.438 22.875 10.172 1 23.62 33 GLY B C 1
ATOM 2972 O O . GLY B 1 33 ? -35.312 22.406 9.977 1 23.62 33 GLY B O 1
ATOM 2973 N N . ARG B 1 34 ? -37.219 22.172 10.977 1 24.19 34 ARG B N 1
ATOM 2974 C CA . ARG B 1 34 ? -36.75 20.797 11.023 1 24.19 34 ARG B CA 1
ATOM 2975 C C . ARG B 1 34 ? -36.906 20.125 9.664 1 24.19 34 ARG B C 1
ATOM 2977 O O . ARG B 1 34 ? -37.844 19.359 9.445 1 24.19 34 ARG B O 1
ATOM 2984 N N . LEU B 1 35 ? -37.125 20.797 8.586 1 26.19 35 LEU B N 1
ATOM 2985 C CA . LEU B 1 35 ? -37.25 19.859 7.473 1 26.19 35 LEU B CA 1
ATOM 2986 C C . LEU B 1 35 ? -36.094 18.859 7.457 1 26.19 35 LEU B C 1
ATOM 2988 O O . LEU B 1 35 ? -34.938 19.234 7.203 1 26.19 35 LEU B O 1
ATOM 2992 N N . LEU B 1 36 ? -36.219 17.891 8.289 1 25.3 36 LEU B N 1
ATOM 2993 C CA . LEU B 1 36 ? -35.438 16.672 8.234 1 25.3 36 LEU B CA 1
ATOM 2994 C C . LEU B 1 36 ? -35.375 16.125 6.809 1 25.3 36 LEU B C 1
ATOM 2996 O O . LEU B 1 36 ? -36.406 15.82 6.223 1 25.3 36 LEU B O 1
ATOM 3000 N N . TRP B 1 37 ? -34.688 16.688 5.934 1 23.86 37 TRP B N 1
ATOM 3001 C CA . TRP B 1 37 ? -34.5 15.961 4.684 1 23.86 37 TRP B CA 1
ATOM 3002 C C . TRP B 1 37 ? -34.312 14.477 4.949 1 23.86 37 TRP B C 1
ATOM 3004 O O . TRP B 1 37 ? -33.438 14.086 5.75 1 23.86 37 TRP B O 1
ATOM 3014 N N . PRO B 1 38 ? -35.344 13.672 4.871 1 29.47 38 PRO B N 1
ATOM 3015 C CA . PRO B 1 38 ? -35.219 12.227 5.074 1 29.47 38 PRO B CA 1
ATOM 3016 C C . PRO B 1 38 ? -34.031 11.633 4.328 1 29.47 38 PRO B C 1
ATOM 3018 O O . PRO B 1 38 ? -33.812 11.938 3.152 1 29.47 38 PRO B O 1
ATOM 3021 N N . TRP B 1 39 ? -33.062 11.43 4.957 1 26.47 39 TRP B N 1
ATOM 3022 C CA . TRP B 1 39 ? -32 10.594 4.379 1 26.47 39 TRP B CA 1
ATOM 3023 C C . TRP B 1 39 ? -32.594 9.344 3.729 1 26.47 39 TRP B C 1
ATOM 3025 O O . TRP B 1 39 ? -33.469 8.68 4.312 1 26.47 39 TRP B O 1
ATOM 3035 N N . PRO B 1 40 ? -32.812 9.375 2.428 1 28.23 40 PRO B N 1
ATOM 3036 C CA . PRO B 1 40 ? -33.406 8.148 1.877 1 28.23 40 PRO B CA 1
ATOM 3037 C C . PRO B 1 40 ? -32.938 6.895 2.609 1 28.23 40 PRO B C 1
ATOM 3039 O O . PRO B 1 40 ? -31.812 6.832 3.09 1 28.23 40 PRO B O 1
ATOM 3042 N N . LYS B 1 41 ? -33.812 6.062 3.115 1 28.39 41 LYS B N 1
ATOM 3043 C CA . LYS B 1 41 ? -33.688 4.785 3.811 1 28.39 41 LYS B CA 1
ATOM 3044 C C . LYS B 1 41 ? -32.75 3.838 3.061 1 28.39 41 LYS B C 1
ATOM 3046 O O . LYS B 1 41 ? -32.781 3.787 1.829 1 28.39 41 LYS B O 1
ATOM 3051 N N . ALA B 1 42 ? -31.812 3.156 3.619 1 30.75 42 ALA B N 1
ATOM 3052 C CA . ALA B 1 42 ? -30.875 2.082 3.326 1 30.75 42 ALA B CA 1
ATOM 3053 C C . ALA B 1 42 ? -31.562 0.91 2.643 1 30.75 42 ALA B C 1
ATOM 3055 O O . ALA B 1 42 ? -30.938 -0.107 2.344 1 30.75 42 ALA B O 1
ATOM 3056 N N . GLU B 1 43 ? -32.875 0.922 2.402 1 30.02 43 GLU B N 1
ATOM 3057 C CA . GLU B 1 43 ? -33.594 -0.292 2.043 1 30.02 43 GLU B CA 1
ATOM 3058 C C . GLU B 1 43 ? -33.25 -0.747 0.629 1 30.02 43 GLU B C 1
ATOM 3060 O O . GLU B 1 43 ? -33.25 -1.944 0.337 1 30.02 43 GLU B O 1
ATOM 3065 N N . HIS B 1 44 ? -33.188 0.167 -0.24 1 29.84 44 HIS B N 1
ATOM 3066 C CA . HIS B 1 44 ? -33.125 -0.32 -1.612 1 29.84 44 HIS B CA 1
ATOM 3067 C C . HIS B 1 44 ? -31.703 -0.783 -1.95 1 29.84 44 HIS B C 1
ATOM 3069 O O . HIS B 1 44 ? -31.453 -1.295 -3.045 1 29.84 44 HIS B O 1
ATOM 3075 N N . TRP B 1 45 ? -30.812 -0.328 -1.166 1 30.38 45 TRP B N 1
ATOM 3076 C CA . TRP B 1 45 ? -29.453 -0.771 -1.443 1 30.38 45 TRP B CA 1
ATOM 3077 C C . TRP B 1 45 ? -29.297 -2.262 -1.167 1 30.38 45 TRP B C 1
ATOM 3079 O O . TRP B 1 45 ? -28.344 -2.895 -1.647 1 30.38 45 TRP B O 1
ATOM 3089 N N . ASP B 1 46 ? -30.203 -2.82 -0.398 1 32.16 46 ASP B N 1
ATOM 3090 C CA . ASP B 1 46 ? -30.109 -4.223 -0.01 1 32.16 46 ASP B CA 1
ATOM 3091 C C . ASP B 1 46 ? -30.359 -5.141 -1.203 1 32.16 46 ASP B C 1
ATOM 3093 O O . ASP B 1 46 ? -29.797 -6.238 -1.28 1 32.16 46 ASP B O 1
ATOM 3097 N N . ALA B 1 47 ? -31.281 -4.773 -2.041 1 31.28 47 ALA B N 1
ATOM 3098 C CA . ALA B 1 47 ? -31.734 -5.746 -3.031 1 31.28 47 ALA B CA 1
ATOM 3099 C C . ALA B 1 47 ? -30.656 -5.992 -4.09 1 31.28 47 ALA B C 1
ATOM 3101 O O . ALA B 1 47 ? -30.547 -7.102 -4.617 1 31.28 47 ALA B O 1
ATOM 3102 N N . LEU B 1 48 ? -30.062 -4.934 -4.555 1 32.06 48 LEU B N 1
ATOM 3103 C CA . LEU B 1 48 ? -29.172 -5.211 -5.672 1 32.06 48 LEU B CA 1
ATOM 3104 C C . LEU B 1 48 ? -27.891 -5.895 -5.188 1 32.06 48 LEU B C 1
ATOM 3106 O O . LEU B 1 48 ? -27.172 -6.5 -5.984 1 32.06 48 LEU B O 1
ATOM 3110 N N . CYS B 1 49 ? -27.391 -5.465 -4.016 1 36.12 49 CYS B N 1
ATOM 3111 C CA . CYS B 1 49 ? -26.188 -6.113 -3.486 1 36.12 49 CYS B CA 1
ATOM 3112 C C . CYS B 1 49 ? -26.5 -7.527 -3.012 1 36.12 49 CYS B C 1
ATOM 3114 O O . CYS B 1 49 ? -26.406 -7.82 -1.818 1 36.12 49 CYS B O 1
ATOM 3116 N N . HIS B 1 50 ? -27.328 -8.148 -3.498 1 32.28 50 HIS B N 1
ATOM 3117 C CA . HIS B 1 50 ? -27.562 -9.5 -3.012 1 32.28 50 HIS B CA 1
ATOM 3118 C C . HIS B 1 50 ? -26.25 -10.281 -2.902 1 32.28 50 HIS B C 1
ATOM 3120 O O . HIS B 1 50 ? -26.25 -11.422 -2.434 1 32.28 50 HIS B O 1
ATOM 3126 N N . HIS B 1 51 ? -25.266 -9.945 -3.75 1 34.12 51 HIS B N 1
ATOM 3127 C CA . HIS B 1 51 ? -24.094 -10.805 -3.562 1 34.12 51 HIS B CA 1
ATOM 3128 C C . HIS B 1 51 ? -23.219 -10.297 -2.428 1 34.12 51 HIS B C 1
ATOM 3130 O O . HIS B 1 51 ? -23.031 -9.086 -2.279 1 34.12 51 HIS B O 1
ATOM 3136 N N . ARG B 1 52 ? -23.031 -11.039 -1.352 1 36.16 52 ARG B N 1
ATOM 3137 C CA . ARG B 1 52 ? -22.297 -10.797 -0.112 1 36.16 52 ARG B CA 1
ATOM 3138 C C . ARG B 1 52 ? -20.969 -10.078 -0.384 1 36.16 52 ARG B C 1
ATOM 3140 O O . ARG B 1 52 ? -20.141 -10.562 -1.146 1 36.16 52 ARG B O 1
ATOM 3147 N N . PRO B 1 53 ? -20.922 -8.812 -0.274 1 40.5 53 PRO B N 1
ATOM 3148 C CA . PRO B 1 53 ? -19.562 -8.242 -0.316 1 40.5 53 PRO B CA 1
ATOM 3149 C C . PRO B 1 53 ? -18.562 -9.07 0.476 1 40.5 53 PRO B C 1
ATOM 3151 O O . PRO B 1 53 ? -18.922 -9.742 1.443 1 40.5 53 PRO B O 1
ATOM 3154 N N . SER B 1 54 ? -17.562 -9.578 -0.2 1 40.53 54 SER B N 1
ATOM 3155 C CA . SER B 1 54 ? -16.562 -10.375 0.503 1 40.53 54 SER B CA 1
ATOM 3156 C C . SER B 1 54 ? -16.391 -9.891 1.941 1 40.53 54 SER B C 1
ATOM 3158 O O . SER B 1 54 ? -16.172 -10.703 2.846 1 40.53 54 SER B O 1
ATOM 3160 N N . VAL B 1 55 ? -16.188 -8.5 2.152 1 46.81 55 VAL B N 1
ATOM 3161 C CA . VAL B 1 55 ? -15.914 -8.18 3.549 1 46.81 55 VAL B CA 1
ATOM 3162 C C . VAL B 1 55 ? -17.172 -7.625 4.207 1 46.81 55 VAL B C 1
ATOM 3164 O O . VAL B 1 55 ? -17.609 -6.516 3.889 1 46.81 55 VAL B O 1
ATOM 3167 N N . LEU B 1 56 ? -18.078 -8.375 4.492 1 57 56 LEU B N 1
ATOM 3168 C CA . LEU B 1 56 ? -19.141 -7.871 5.359 1 57 56 LEU B CA 1
ATOM 3169 C C . LEU B 1 56 ? -18.562 -7.152 6.57 1 57 56 LEU B C 1
ATOM 3171 O O . LEU B 1 56 ? -17.969 -7.785 7.449 1 57 56 LEU B O 1
ATOM 3175 N N . LEU B 1 57 ? -18.484 -5.867 6.34 1 68.75 57 LEU B N 1
ATOM 3176 C CA . LEU B 1 57 ? -18.016 -5.094 7.484 1 68.75 57 LEU B CA 1
ATOM 3177 C C . LEU B 1 57 ? -19.016 -5.133 8.625 1 68.75 57 LEU B C 1
ATOM 3179 O O . LEU B 1 57 ? -20.234 -5 8.398 1 68.75 57 LEU B O 1
ATOM 3183 N N . GLU B 1 58 ? -18.578 -5.543 9.68 1 75.25 58 GLU B N 1
ATOM 3184 C CA . GLU B 1 58 ? -19.391 -5.492 10.898 1 75.25 58 GLU B CA 1
ATOM 3185 C C . GLU B 1 58 ? -19.766 -4.059 11.25 1 75.25 58 GLU B C 1
ATOM 3187 O O . GLU B 1 58 ? -19.047 -3.117 10.914 1 75.25 58 GLU B O 1
ATOM 3192 N N . PRO B 1 59 ? -20.906 -4.059 11.844 1 75.5 59 PRO B N 1
ATOM 3193 C CA . PRO B 1 59 ? -21.234 -2.73 12.375 1 75.5 59 PRO B CA 1
ATOM 3194 C C . PRO B 1 59 ? -20.125 -2.17 13.266 1 75.5 59 PRO B C 1
ATOM 3196 O O . PRO B 1 59 ? -19.5 -2.918 14.016 1 75.5 59 PRO B O 1
ATOM 3199 N N . TYR B 1 60 ? -19.688 -0.961 13.141 1 80.06 60 TYR B N 1
ATOM 3200 C CA . TYR B 1 60 ? -18.703 -0.222 13.914 1 80.06 60 TYR B CA 1
ATOM 3201 C C . TYR B 1 60 ? -17.297 -0.746 13.641 1 80.06 60 TYR B C 1
ATOM 3203 O O . TYR B 1 60 ? -16.438 -0.696 14.523 1 80.06 60 TYR B O 1
ATOM 3211 N N . ALA B 1 61 ? -17.188 -1.3 12.461 1 84.56 61 ALA B N 1
ATOM 3212 C CA . ALA B 1 61 ? -15.883 -1.836 12.078 1 84.56 61 ALA B CA 1
ATOM 3213 C C . ALA B 1 61 ? -14.789 -0.783 12.234 1 84.56 61 ALA B C 1
ATOM 3215 O O . ALA B 1 61 ? -13.641 -1.112 12.547 1 84.56 61 ALA B O 1
ATOM 3216 N N . PHE B 1 62 ? -15.203 0.461 12.102 1 91.81 62 PHE B N 1
ATOM 3217 C CA . PHE B 1 62 ? -14.195 1.519 12.094 1 91.81 62 PHE B CA 1
ATOM 3218 C C . PHE B 1 62 ? -14.195 2.271 13.422 1 91.81 62 PHE B C 1
ATOM 3220 O O . PHE B 1 62 ? -13.68 3.391 13.5 1 91.81 62 PHE B O 1
ATOM 3227 N N . ALA B 1 63 ? -14.703 1.706 14.508 1 93.56 63 ALA B N 1
ATOM 3228 C CA . ALA B 1 63 ? -14.953 2.42 15.758 1 93.56 63 ALA B CA 1
ATOM 3229 C C . ALA B 1 63 ? -13.641 2.863 16.406 1 93.56 63 ALA B C 1
ATOM 3231 O O . ALA B 1 63 ? -13.633 3.789 17.219 1 93.56 63 ALA B O 1
ATOM 3232 N N . ASN B 1 64 ? -12.555 2.23 16.094 1 96.94 64 ASN B N 1
ATOM 3233 C CA . ASN B 1 64 ? -11.297 2.59 16.719 1 96.94 64 ASN B CA 1
ATOM 3234 C C . ASN B 1 64 ? -10.461 3.51 15.836 1 96.94 64 ASN B C 1
ATOM 3236 O O . ASN B 1 64 ? -9.266 3.693 16.062 1 96.94 64 ASN B O 1
ATOM 3240 N N . LEU B 1 65 ? -11.039 4.035 14.812 1 97.75 65 LEU B N 1
ATOM 3241 C CA . LEU B 1 65 ? -10.367 4.91 13.859 1 97.75 65 LEU B CA 1
ATOM 3242 C C . LEU B 1 65 ? -10.891 6.34 13.977 1 97.75 65 LEU B C 1
ATOM 3244 O O . LEU B 1 65 ? -12.102 6.57 13.938 1 97.75 65 LEU B O 1
ATOM 3248 N N . ALA B 1 66 ? -10.062 7.297 14.188 1 98.56 66 ALA B N 1
ATOM 3249 C CA . ALA B 1 66 ? -10.367 8.719 14.055 1 98.56 66 ALA B CA 1
ATOM 3250 C C . ALA B 1 66 ? -9.812 9.273 12.75 1 98.56 66 ALA B C 1
ATOM 3252 O O . ALA B 1 66 ? -8.625 9.125 12.453 1 98.56 66 ALA B O 1
ATOM 3253 N N . ILE B 1 67 ? -10.656 9.836 11.945 1 98.69 67 ILE B N 1
ATOM 3254 C CA . ILE B 1 67 ? -10.258 10.469 10.695 1 98.69 67 ILE B CA 1
ATOM 3255 C C . ILE B 1 67 ? -10.242 11.984 10.859 1 98.69 67 ILE B C 1
ATOM 3257 O O . ILE B 1 67 ? -11.266 12.586 11.188 1 98.69 67 ILE B O 1
ATOM 3261 N N . CYS B 1 68 ? -9.086 12.57 10.656 1 98.06 68 CYS B N 1
ATOM 3262 C CA . CYS B 1 68 ? -8.875 14.008 10.82 1 98.06 68 CYS B CA 1
ATOM 3263 C C . CYS B 1 68 ? -8.75 14.703 9.477 1 98.06 68 CYS B C 1
ATOM 3265 O O . CYS B 1 68 ? -7.715 14.609 8.812 1 98.06 68 CYS B O 1
ATOM 3267 N N . ILE B 1 69 ? -9.781 15.406 9.133 1 98.25 69 ILE B N 1
ATOM 3268 C CA . ILE B 1 69 ? -9.789 16.203 7.91 1 98.25 69 ILE B CA 1
ATOM 3269 C C . ILE B 1 69 ? -9.195 17.578 8.188 1 98.25 69 ILE B C 1
ATOM 3271 O O . ILE B 1 69 ? -9.641 18.281 9.102 1 98.25 69 ILE B O 1
ATOM 3275 N N . VAL B 1 70 ? -8.18 17.969 7.445 1 96.06 70 VAL B N 1
ATOM 3276 C CA . VAL B 1 70 ? -7.562 19.297 7.59 1 96.06 70 VAL B CA 1
ATOM 3277 C C . VAL B 1 70 ? -8.016 20.203 6.453 1 96.06 70 VAL B C 1
ATOM 3279 O O . VAL B 1 70 ? -7.895 19.844 5.277 1 96.06 70 VAL B O 1
ATOM 3282 N N . THR B 1 71 ? -8.57 21.344 6.809 1 95.25 71 THR B N 1
ATOM 3283 C CA . THR B 1 71 ? -9.117 22.297 5.844 1 95.25 71 THR B CA 1
ATOM 3284 C C . THR B 1 71 ? -8.883 23.734 6.309 1 95.25 71 THR B C 1
ATOM 3286 O O . THR B 1 71 ? -8.047 23.984 7.18 1 95.25 71 THR B O 1
ATOM 3289 N N . CYS B 1 72 ? -9.352 24.719 5.578 1 92.44 72 CYS B N 1
ATOM 3290 C CA . CYS B 1 72 ? -9.367 26.125 5.98 1 92.44 72 CYS B CA 1
ATOM 3291 C C . CYS B 1 72 ? -10.688 26.781 5.605 1 92.44 72 CYS B C 1
ATOM 3293 O O . CYS B 1 72 ? -11.305 26.422 4.598 1 92.44 72 CYS B O 1
ATOM 3295 N N . THR B 1 73 ? -11.164 27.688 6.48 1 93.56 73 THR B N 1
ATOM 3296 C CA . THR B 1 73 ? -12.453 28.328 6.238 1 93.56 73 THR B CA 1
ATOM 3297 C C . THR B 1 73 ? -12.367 29.828 6.52 1 93.56 73 THR B C 1
ATOM 3299 O O . THR B 1 73 ? -13.375 30.531 6.453 1 93.56 73 THR B O 1
ATOM 3302 N N . SER B 1 74 ? -11.188 30.312 6.785 1 88.31 74 SER B N 1
ATOM 3303 C CA . SER B 1 74 ? -11.008 31.719 7.105 1 88.31 74 SER B CA 1
ATOM 3304 C C . SER B 1 74 ? -11.266 32.594 5.887 1 88.31 74 SER B C 1
ATOM 3306 O O . SER B 1 74 ? -10.891 32.25 4.766 1 88.31 74 SER B O 1
ATOM 3308 N N . ASP B 1 75 ? -11.852 33.812 6.125 1 86.5 75 ASP B N 1
ATOM 3309 C CA . ASP B 1 75 ? -12.055 34.781 5.059 1 86.5 75 ASP B CA 1
ATOM 3310 C C . ASP B 1 75 ? -10.773 35.562 4.773 1 86.5 75 ASP B C 1
ATOM 3312 O O . ASP B 1 75 ? -10.711 36.344 3.812 1 86.5 75 ASP B O 1
ATOM 3316 N N . ASN B 1 76 ? -9.852 35.375 5.645 1 78.38 76 ASN B N 1
ATOM 3317 C CA . ASN B 1 76 ? -8.547 35.969 5.395 1 78.38 76 ASN B CA 1
ATOM 3318 C C . ASN B 1 76 ? -7.766 35.219 4.328 1 78.38 76 ASN B C 1
ATOM 3320 O O . ASN B 1 76 ? -7.336 34.094 4.559 1 78.38 76 ASN B O 1
ATOM 3324 N N . ARG B 1 77 ? -7.543 35.812 3.186 1 76.81 77 ARG B N 1
ATOM 3325 C CA . ARG B 1 77 ? -6.945 35.156 2.016 1 76.81 77 ARG B CA 1
ATOM 3326 C C . ARG B 1 77 ? -5.512 34.719 2.303 1 76.81 77 ARG B C 1
ATOM 3328 O O . ARG B 1 77 ? -4.961 33.875 1.589 1 76.81 77 ARG B O 1
ATOM 3335 N N . HIS B 1 78 ? -4.957 35.312 3.363 1 69.69 78 HIS B N 1
ATOM 3336 C CA . HIS B 1 78 ? -3.604 34.938 3.736 1 69.69 78 HIS B CA 1
ATOM 3337 C C . HIS B 1 78 ? -3.596 33.562 4.426 1 69.69 78 HIS B C 1
ATOM 3339 O O . HIS B 1 78 ? -2.568 32.906 4.457 1 69.69 78 HIS B O 1
ATOM 3345 N N . TYR B 1 79 ? -4.754 33.188 4.938 1 74.5 79 TYR B N 1
ATOM 3346 C CA . TYR B 1 79 ? -4.828 31.938 5.695 1 74.5 79 TYR B CA 1
ATOM 3347 C C . TYR B 1 79 ? -5.547 30.844 4.898 1 74.5 79 TYR B C 1
ATOM 3349 O O . TYR B 1 79 ? -5.285 29.656 5.082 1 74.5 79 TYR B O 1
ATOM 3357 N N . CYS B 1 80 ? -6.391 31.312 4.062 1 84.75 80 CYS B N 1
ATOM 3358 C CA . CYS B 1 80 ? -7.184 30.391 3.252 1 84.75 80 CYS B CA 1
ATOM 3359 C C . CYS B 1 80 ? -7.426 30.969 1.861 1 84.75 80 CYS B C 1
ATOM 3361 O O . CYS B 1 80 ? -7.984 32.062 1.725 1 84.75 80 CYS B O 1
ATOM 3363 N N . ASP B 1 81 ? -6.98 30.234 0.905 1 82.94 81 ASP B N 1
ATOM 3364 C CA . ASP B 1 81 ? -6.996 30.75 -0.462 1 82.94 81 ASP B CA 1
ATOM 3365 C C . ASP B 1 81 ? -8.43 30.891 -0.98 1 82.94 81 ASP B C 1
ATOM 3367 O O . ASP B 1 81 ? -8.758 31.859 -1.667 1 82.94 81 ASP B O 1
ATOM 3371 N N . ASP B 1 82 ? -9.305 29.969 -0.729 1 90.31 82 ASP B N 1
ATOM 3372 C CA . ASP B 1 82 ? -10.68 29.953 -1.223 1 90.31 82 ASP B CA 1
ATOM 3373 C C . ASP B 1 82 ? -11.609 29.234 -0.247 1 90.31 82 ASP B C 1
ATOM 3375 O O . ASP B 1 82 ? -11.953 28.078 -0.453 1 90.31 82 ASP B O 1
ATOM 3379 N N . PRO B 1 83 ? -12.039 29.969 0.774 1 92.69 83 PRO B N 1
ATOM 3380 C CA . PRO B 1 83 ? -12.852 29.328 1.808 1 92.69 83 PRO B CA 1
ATOM 3381 C C . PRO B 1 83 ? -14.117 28.688 1.247 1 92.69 83 PRO B C 1
ATOM 3383 O O . PRO B 1 83 ? -14.562 27.656 1.742 1 92.69 83 PRO B O 1
ATOM 3386 N N . LYS B 1 84 ? -14.781 29.281 0.227 1 95.62 84 LYS B N 1
ATOM 3387 C CA . LYS B 1 84 ? -15.984 28.703 -0.368 1 95.62 84 LYS B CA 1
ATOM 3388 C C . LYS B 1 84 ? -15.695 27.344 -0.99 1 95.62 84 LYS B C 1
ATOM 3390 O O . LYS B 1 84 ? -16.484 26.406 -0.836 1 95.62 84 LYS B O 1
ATOM 3395 N N . ARG B 1 85 ? -14.578 27.281 -1.632 1 95.69 85 ARG B N 1
ATOM 3396 C CA . ARG B 1 85 ? -14.18 26.016 -2.236 1 95.69 85 ARG B CA 1
ATOM 3397 C C . ARG B 1 85 ? -13.914 24.953 -1.167 1 95.69 85 ARG B C 1
ATOM 3399 O O . ARG B 1 85 ? -14.383 23.828 -1.277 1 95.69 85 ARG B O 1
ATOM 3406 N N . HIS B 1 86 ? -13.203 25.328 -0.162 1 95.94 86 HIS B N 1
ATOM 3407 C CA . HIS B 1 86 ? -12.844 24.391 0.895 1 95.94 86 HIS B CA 1
ATOM 3408 C C . HIS B 1 86 ? -14.078 23.891 1.644 1 95.94 86 HIS B C 1
ATOM 3410 O O . HIS B 1 86 ? -14.195 22.703 1.949 1 95.94 86 HIS B O 1
ATOM 3416 N N . VAL B 1 87 ? -14.961 24.766 1.896 1 97.69 87 VAL B N 1
ATOM 3417 C CA . VAL B 1 87 ? -16.219 24.391 2.549 1 97.69 87 VAL B CA 1
ATOM 3418 C C . VAL B 1 87 ? -16.984 23.406 1.674 1 97.69 87 VAL B C 1
ATOM 3420 O O . VAL B 1 87 ? -17.469 22.375 2.162 1 97.69 87 VAL B O 1
ATOM 3423 N N . ALA B 1 88 ? -17.062 23.688 0.426 1 97.94 88 ALA B N 1
ATOM 3424 C CA . ALA B 1 88 ? -17.75 22.812 -0.503 1 97.94 88 ALA B CA 1
ATOM 3425 C C . ALA B 1 88 ? -17.125 21.422 -0.527 1 97.94 88 ALA B C 1
ATOM 3427 O O . ALA B 1 88 ? -17.812 20.406 -0.626 1 97.94 88 ALA B O 1
ATOM 3428 N N . LEU B 1 89 ? -15.828 21.375 -0.483 1 98.19 89 LEU B N 1
ATOM 3429 C CA . LEU B 1 89 ? -15.109 20.109 -0.48 1 98.19 89 LEU B CA 1
ATOM 3430 C C . LEU B 1 89 ? -15.43 19.297 0.774 1 98.19 89 LEU B C 1
ATOM 3432 O O . LEU B 1 89 ? -15.742 18.109 0.69 1 98.19 89 LEU B O 1
ATOM 3436 N N . VAL B 1 90 ? -15.391 19.938 1.895 1 98.38 90 VAL B N 1
ATOM 3437 C CA . VAL B 1 90 ? -15.688 19.25 3.152 1 98.38 90 VAL B CA 1
ATOM 3438 C C . VAL B 1 90 ? -17.125 18.75 3.135 1 98.38 90 VAL B C 1
ATOM 3440 O O . VAL B 1 90 ? -17.391 17.609 3.525 1 98.38 90 VAL B O 1
ATOM 3443 N N . GLU B 1 91 ? -18 19.578 2.654 1 98 91 GLU B N 1
ATOM 3444 C CA . GLU B 1 91 ? -19.406 19.172 2.553 1 98 91 GLU B CA 1
ATOM 3445 C C . GLU B 1 91 ? -19.547 17.938 1.664 1 98 91 GLU B C 1
ATOM 3447 O O . GLU B 1 91 ? -20.328 17.031 1.973 1 98 91 GLU B O 1
ATOM 3452 N N . SER B 1 92 ? -18.875 17.953 0.592 1 97.62 92 SER B N 1
ATOM 3453 C CA . SER B 1 92 ? -18.922 16.812 -0.309 1 97.62 92 SER B CA 1
ATOM 3454 C C . SER B 1 92 ? -18.359 15.555 0.359 1 97.62 92 SER B C 1
ATOM 3456 O O . SER B 1 92 ? -18.891 14.461 0.196 1 97.62 92 SER B O 1
ATOM 3458 N N . GLN B 1 93 ? -17.234 15.656 1.101 1 97.81 93 GLN B N 1
ATOM 3459 C CA . GLN B 1 93 ? -16.688 14.531 1.851 1 97.81 93 GLN B CA 1
ATOM 3460 C C . GLN B 1 93 ? -17.719 13.969 2.826 1 97.81 93 GLN B C 1
ATOM 3462 O O . GLN B 1 93 ? -17.891 12.758 2.914 1 97.81 93 GLN B O 1
ATOM 3467 N N . LEU B 1 94 ? -18.422 14.875 3.488 1 97.31 94 LEU B N 1
ATOM 3468 C CA . LEU B 1 94 ? -19.391 14.492 4.512 1 97.31 94 LEU B CA 1
ATOM 3469 C C . LEU B 1 94 ? -20.594 13.805 3.883 1 97.31 94 LEU B C 1
ATOM 3471 O O . LEU B 1 94 ? -21.312 13.055 4.555 1 97.31 94 LEU B O 1
ATOM 3475 N N . ARG B 1 95 ? -20.797 14 2.588 1 94.62 95 ARG B N 1
ATOM 3476 C CA . ARG B 1 95 ? -21.922 13.375 1.893 1 94.62 95 ARG B CA 1
ATOM 3477 C C . ARG B 1 95 ? -21.484 12.086 1.198 1 94.62 95 ARG B C 1
ATOM 3479 O O . ARG B 1 95 ? -22.328 11.344 0.679 1 94.62 95 ARG B O 1
ATOM 3486 N N . THR B 1 96 ? -20.25 11.828 1.168 1 94.12 96 THR B N 1
ATOM 3487 C CA . THR B 1 96 ? -19.75 10.672 0.43 1 94.12 96 THR B CA 1
ATOM 3488 C C . THR B 1 96 ? -18.984 9.727 1.356 1 94.12 96 THR B C 1
ATOM 3490 O O . THR B 1 96 ? -19.594 9.023 2.166 1 94.12 96 THR B O 1
ATOM 3493 N N . TRP B 1 97 ? -17.656 9.719 1.283 1 94.81 97 TRP B N 1
ATOM 3494 C CA . TRP B 1 97 ? -16.891 8.68 1.973 1 94.81 97 TRP B CA 1
ATOM 3495 C C . TRP B 1 97 ? -16.969 8.867 3.484 1 94.81 97 TRP B C 1
ATOM 3497 O O . TRP B 1 97 ? -16.922 7.895 4.238 1 94.81 97 TRP B O 1
ATOM 3507 N N . ALA B 1 98 ? -17.016 10.141 3.973 1 96.5 98 ALA B N 1
ATOM 3508 C CA . ALA B 1 98 ? -17.078 10.359 5.414 1 96.5 98 ALA B CA 1
ATOM 3509 C C . ALA B 1 98 ? -18.406 9.875 5.984 1 96.5 98 ALA B C 1
ATOM 3511 O O . ALA B 1 98 ? -18.469 9.422 7.129 1 96.5 98 ALA B O 1
ATOM 3512 N N . ALA B 1 99 ? -19.469 9.969 5.172 1 92.56 99 ALA B N 1
ATOM 3513 C CA . ALA B 1 99 ? -20.75 9.406 5.594 1 92.56 99 ALA B CA 1
ATOM 3514 C C . ALA B 1 99 ? -20.641 7.895 5.781 1 92.56 99 ALA B C 1
ATOM 3516 O O . ALA B 1 99 ? -21.141 7.352 6.77 1 92.56 99 ALA B O 1
ATOM 3517 N N . ASP B 1 100 ? -19.984 7.254 4.84 1 86.81 100 ASP B N 1
ATOM 3518 C CA . ASP B 1 100 ? -19.766 5.816 4.938 1 86.81 100 ASP B CA 1
ATOM 3519 C C . ASP B 1 100 ? -18.953 5.469 6.184 1 86.81 100 ASP B C 1
ATOM 3521 O O . ASP B 1 100 ? -19.281 4.531 6.906 1 86.81 100 ASP B O 1
ATOM 3525 N N . ALA B 1 101 ? -17.906 6.223 6.43 1 93.38 101 ALA B N 1
ATOM 3526 C CA . ALA B 1 101 ? -17.047 5.98 7.582 1 93.38 101 ALA B CA 1
ATOM 3527 C C . ALA B 1 101 ? -17.812 6.125 8.891 1 93.38 101 ALA B C 1
ATOM 3529 O O . ALA B 1 101 ? -17.688 5.297 9.789 1 93.38 101 ALA B O 1
ATOM 3530 N N . LEU B 1 102 ? -18.625 7.18 8.961 1 93.38 102 LEU B N 1
ATOM 3531 C CA . LEU B 1 102 ? -19.438 7.43 10.148 1 93.38 102 LEU B CA 1
ATOM 3532 C C . LEU B 1 102 ? -20.438 6.301 10.367 1 93.38 102 LEU B C 1
ATOM 3534 O O . LEU B 1 102 ? -20.672 5.871 11.5 1 93.38 102 LEU B O 1
ATOM 3538 N N . ARG B 1 103 ? -20.969 5.793 9.312 1 88.19 103 ARG B N 1
ATOM 3539 C CA . ARG B 1 103 ? -21.953 4.707 9.383 1 88.19 103 ARG B CA 1
ATOM 3540 C C . ARG B 1 103 ? -21.328 3.459 10.008 1 88.19 103 ARG B C 1
ATOM 3542 O O . ARG B 1 103 ? -22.016 2.703 10.695 1 88.19 103 ARG B O 1
ATOM 3549 N N . PHE B 1 104 ? -20.094 3.332 9.766 1 90.75 104 PHE B N 1
ATOM 3550 C CA . PHE B 1 104 ? -19.438 2.143 10.289 1 90.75 104 PHE B CA 1
ATOM 3551 C C . PHE B 1 104 ? -18.656 2.469 11.562 1 90.75 104 PHE B C 1
ATOM 3553 O O . PHE B 1 104 ? -17.766 1.722 11.953 1 90.75 104 PHE B O 1
ATOM 3560 N N . GLY B 1 105 ? -18.922 3.676 12.141 1 91.94 105 GLY B N 1
ATOM 3561 C CA . GLY B 1 105 ? -18.531 3.945 13.516 1 91.94 105 GLY B CA 1
ATOM 3562 C C . GLY B 1 105 ? -17.234 4.746 13.617 1 91.94 105 GLY B C 1
ATOM 3563 O O . GLY B 1 105 ? -16.719 4.957 14.711 1 91.94 105 GLY B O 1
ATOM 3564 N N . ALA B 1 106 ? -16.688 5.188 12.508 1 96 106 ALA B N 1
ATOM 3565 C CA . ALA B 1 106 ? -15.477 6 12.586 1 96 106 ALA B CA 1
ATOM 3566 C C . ALA B 1 106 ? -15.758 7.348 13.242 1 96 106 ALA B C 1
ATOM 3568 O O . ALA B 1 106 ? -16.906 7.812 13.242 1 96 106 ALA B O 1
ATOM 3569 N N . ASN B 1 107 ? -14.781 7.906 13.898 1 97.12 107 ASN B N 1
ATOM 3570 C CA . ASN B 1 107 ? -14.828 9.281 14.367 1 97.12 107 ASN B CA 1
ATOM 3571 C C . ASN B 1 107 ? -14.25 10.25 13.336 1 97.12 107 ASN B C 1
ATOM 3573 O O . ASN B 1 107 ? -13.133 10.055 12.852 1 97.12 107 ASN B O 1
ATOM 3577 N N . VAL B 1 108 ? -15.031 11.211 12.992 1 98.19 108 VAL B N 1
ATOM 3578 C CA . VAL B 1 108 ? -14.586 12.172 11.992 1 98.19 108 VAL B CA 1
ATOM 3579 C C . VAL B 1 108 ? -14.383 13.539 12.648 1 98.19 108 VAL B C 1
ATOM 3581 O O . VAL B 1 108 ? -15.32 14.094 13.242 1 98.19 108 VAL B O 1
ATOM 3584 N N . LEU B 1 109 ? -13.203 14.023 12.578 1 97.94 109 LEU B N 1
ATOM 3585 C CA . LEU B 1 109 ? -12.82 15.359 13.023 1 97.94 109 LEU B CA 1
ATOM 3586 C C . LEU B 1 109 ? -12.461 16.25 11.844 1 97.94 109 LEU B C 1
ATOM 3588 O O . LEU B 1 109 ? -11.82 15.797 10.891 1 97.94 109 LEU B O 1
ATOM 3592 N N . ILE B 1 110 ? -12.867 17.469 11.938 1 97.81 110 ILE B N 1
ATOM 3593 C CA . ILE B 1 110 ? -12.477 18.469 10.961 1 97.81 110 ILE B CA 1
ATOM 3594 C C . ILE B 1 110 ? -11.727 19.609 11.656 1 97.81 110 ILE B C 1
ATOM 3596 O O . ILE B 1 110 ? -12.203 20.156 12.648 1 97.81 110 ILE B O 1
ATOM 3600 N N . ALA B 1 111 ? -10.57 19.875 11.188 1 95 111 ALA B N 1
ATOM 3601 C CA . ALA B 1 111 ? -9.75 20.953 11.711 1 95 111 ALA B CA 1
ATOM 3602 C C . ALA B 1 111 ? -9.648 22.109 10.711 1 95 111 ALA B C 1
ATOM 3604 O O . ALA B 1 111 ? -9.289 21.891 9.555 1 95 111 ALA B O 1
ATOM 3605 N N . SER B 1 112 ? -9.914 23.281 11.164 1 94.5 112 SER B N 1
ATOM 3606 C CA . SER B 1 112 ? -9.891 24.469 10.312 1 94.5 112 SER B CA 1
ATOM 3607 C C . SER B 1 112 ? -9.242 25.656 11.023 1 94.5 112 SER B C 1
ATOM 3609 O O . SER B 1 112 ? -8.695 25.5 12.117 1 94.5 112 SER B O 1
ATOM 3611 N N . ASP B 1 113 ? -9.102 26.766 10.312 1 89.44 113 ASP B N 1
ATOM 3612 C CA . ASP B 1 113 ? -8.445 27.938 10.867 1 89.44 113 ASP B CA 1
ATOM 3613 C C . ASP B 1 113 ? -9.469 28.984 11.312 1 89.44 113 ASP B C 1
ATOM 3615 O O . ASP B 1 113 ? -9.109 30.031 11.844 1 89.44 113 ASP B O 1
ATOM 3619 N N . ALA B 1 114 ? -10.695 28.734 11.156 1 91.62 114 ALA B N 1
ATOM 3620 C CA . ALA B 1 114 ? -11.773 29.656 11.539 1 91.62 114 ALA B CA 1
ATOM 3621 C C . ALA B 1 114 ? -13.062 28.875 11.836 1 91.62 114 ALA B C 1
ATOM 3623 O O . ALA B 1 114 ? -13.172 27.703 11.508 1 91.62 114 ALA B O 1
ATOM 3624 N N . PRO B 1 115 ? -14.008 29.531 12.539 1 94.25 115 PRO B N 1
ATOM 3625 C CA . PRO B 1 115 ? -15.289 28.859 12.766 1 94.25 115 PRO B CA 1
ATOM 3626 C C . PRO B 1 115 ? -15.969 28.438 11.469 1 94.25 115 PRO B C 1
ATOM 3628 O O . PRO B 1 115 ? -15.781 29.078 10.43 1 94.25 115 PRO B O 1
ATOM 3631 N N . TRP B 1 116 ? -16.703 27.328 11.516 1 96.88 116 TRP B N 1
ATOM 3632 C CA . TRP B 1 116 ? -17.5 26.922 10.359 1 96.88 116 TRP B CA 1
ATOM 3633 C C . TRP B 1 116 ? -18.438 28.047 9.93 1 96.88 116 TRP B C 1
ATOM 3635 O O . TRP B 1 116 ? -19.156 28.625 10.75 1 96.88 116 TRP B O 1
ATOM 3645 N N . PRO B 1 117 ? -18.422 28.422 8.648 1 96.56 117 PRO B N 1
ATOM 3646 C CA . PRO B 1 117 ? -19.188 29.609 8.227 1 96.56 117 PRO B CA 1
ATOM 3647 C C . PRO B 1 117 ? -20.688 29.422 8.398 1 96.56 117 PRO B C 1
ATOM 3649 O O . PRO B 1 117 ? -21.219 28.344 8.141 1 96.56 117 PRO B O 1
ATOM 3652 N N . ALA B 1 118 ? -21.375 30.5 8.758 1 95.81 118 ALA B N 1
ATOM 3653 C CA . ALA B 1 118 ? -22.812 30.469 8.977 1 95.81 118 ALA B CA 1
ATOM 3654 C C . ALA B 1 118 ? -23.562 30.188 7.684 1 95.81 118 ALA B C 1
ATOM 3656 O O . ALA B 1 118 ? -24.672 29.641 7.703 1 95.81 118 ALA B O 1
ATOM 3657 N N . TRP B 1 119 ? -22.969 30.609 6.523 1 95.94 119 TRP B N 1
ATOM 3658 C CA . TRP B 1 119 ? -23.625 30.469 5.23 1 95.94 119 TRP B CA 1
ATOM 3659 C C . TRP B 1 119 ? -23.578 29.016 4.762 1 95.94 119 TRP B C 1
ATOM 3661 O O . TRP B 1 119 ? -24.281 28.641 3.818 1 95.94 119 TRP B O 1
ATOM 3671 N N . ALA B 1 120 ? -22.703 28.234 5.344 1 97.06 120 ALA B N 1
ATOM 3672 C CA . ALA B 1 120 ? -22.531 26.844 4.926 1 97.06 120 ALA B CA 1
ATOM 3673 C C . ALA B 1 120 ? -23.594 25.938 5.531 1 97.06 120 ALA B C 1
ATOM 3675 O O . ALA B 1 120 ? -24.297 26.344 6.465 1 97.06 120 ALA B O 1
ATOM 3676 N N . THR B 1 121 ? -23.719 24.719 4.918 1 96.12 121 THR B N 1
ATOM 3677 C CA . THR B 1 121 ? -24.594 23.719 5.508 1 96.12 121 THR B CA 1
ATOM 3678 C C . THR B 1 121 ? -24.141 23.359 6.918 1 96.12 121 THR B C 1
ATOM 3680 O O . THR B 1 121 ? -22.953 23.094 7.145 1 96.12 121 THR B O 1
ATOM 3683 N N . PRO B 1 122 ? -25.078 23.375 7.887 1 96.12 122 PRO B N 1
ATOM 3684 C CA . PRO B 1 122 ? -24.656 22.984 9.242 1 96.12 122 PRO B CA 1
ATOM 3685 C C . PRO B 1 122 ? -24.016 21.609 9.289 1 96.12 122 PRO B C 1
ATOM 3687 O O . PRO B 1 122 ? -24.453 20.688 8.586 1 96.12 122 PRO B O 1
ATOM 3690 N N . LEU B 1 123 ? -23.047 21.422 10.078 1 96.56 123 LEU B N 1
ATOM 3691 C CA . LEU B 1 123 ? -22.344 20.156 10.227 1 96.56 123 LEU B CA 1
ATOM 3692 C C . LEU B 1 123 ? -23.203 19.156 11 1 96.56 123 LEU B C 1
ATOM 3694 O O . LEU B 1 123 ? -23.906 19.531 11.938 1 96.56 123 LEU B O 1
ATOM 3698 N N . PRO B 1 124 ? -23.109 17.922 10.586 1 94.5 124 PRO B N 1
ATOM 3699 C CA . PRO B 1 124 ? -23.781 16.906 11.391 1 94.5 124 PRO B CA 1
ATOM 3700 C C . PRO B 1 124 ? -23.25 16.828 12.82 1 94.5 124 PRO B C 1
ATOM 3702 O O . PRO B 1 124 ? -22.062 17.062 13.047 1 94.5 124 PRO B O 1
ATOM 3705 N N . ALA B 1 125 ? -24.094 16.406 13.781 1 93.31 125 ALA B N 1
ATOM 3706 C CA . ALA B 1 125 ? -23.719 16.312 15.188 1 93.31 125 ALA B CA 1
ATOM 3707 C C . ALA B 1 125 ? -22.625 15.258 15.391 1 93.31 125 ALA B C 1
ATOM 3709 O O . ALA B 1 125 ? -21.859 15.32 16.359 1 93.31 125 ALA B O 1
ATOM 3710 N N . SER B 1 126 ? -22.516 14.305 14.461 1 94.31 126 SER B N 1
ATOM 3711 C CA . SER B 1 126 ? -21.594 13.195 14.578 1 94.31 126 SER B CA 1
ATOM 3712 C C . SER B 1 126 ? -20.172 13.617 14.203 1 94.31 126 SER B C 1
ATOM 3714 O O . SER B 1 126 ? -19.219 12.852 14.367 1 94.31 126 SER B O 1
ATOM 3716 N N . VAL B 1 127 ? -20.047 14.812 13.703 1 97.12 127 VAL B N 1
ATOM 3717 C CA . VAL B 1 127 ? -18.75 15.312 13.266 1 97.12 127 VAL B CA 1
ATOM 3718 C C . VAL B 1 127 ? -18.203 16.281 14.305 1 97.12 127 VAL B C 1
ATOM 3720 O O . VAL B 1 127 ? -18.938 17.125 14.82 1 97.12 127 VAL B O 1
ATOM 3723 N N . ASP B 1 128 ? -17 16.141 14.664 1 97.06 128 ASP B N 1
ATOM 3724 C CA . ASP B 1 128 ? -16.312 17.062 15.57 1 97.06 128 ASP B CA 1
ATOM 3725 C C . ASP B 1 128 ? -15.531 18.109 14.789 1 97.06 128 ASP B C 1
ATOM 3727 O O . ASP B 1 128 ? -14.539 17.797 14.125 1 97.06 128 ASP B O 1
ATOM 3731 N N . TYR B 1 129 ? -15.984 19.328 14.836 1 97.19 129 TYR B N 1
ATOM 3732 C CA . TYR B 1 129 ? -15.328 20.438 14.156 1 97.19 129 TYR B CA 1
ATOM 3733 C C . TYR B 1 129 ? -14.562 21.297 15.148 1 97.19 129 TYR B C 1
ATOM 3735 O O . TYR B 1 129 ? -15.125 21.781 16.141 1 97.19 129 TYR B O 1
ATOM 3743 N N . GLN B 1 130 ? -13.273 21.406 14.844 1 93.25 130 GLN B N 1
ATOM 3744 C CA . GLN B 1 130 ? -12.398 22.25 15.648 1 93.25 130 GLN B CA 1
ATOM 3745 C C . GLN B 1 130 ? -11.688 23.297 14.781 1 93.25 130 GLN B C 1
ATOM 3747 O O . GLN B 1 130 ? -11.258 22.984 13.664 1 93.25 130 GLN B O 1
ATOM 3752 N N . TRP B 1 131 ? -11.688 24.469 15.32 1 91.62 131 TRP B N 1
ATOM 3753 C CA . TRP B 1 131 ? -10.906 25.484 14.609 1 91.62 131 TRP B CA 1
ATOM 3754 C C . TRP B 1 131 ? -9.867 26.109 15.531 1 91.62 131 TRP B C 1
ATOM 3756 O O . TRP B 1 131 ? -10.094 26.219 16.734 1 91.62 131 TRP B O 1
ATOM 3766 N N . PHE B 1 132 ? -8.711 26.328 14.938 1 81.81 132 PHE B N 1
ATOM 3767 C CA . PHE B 1 132 ? -7.559 26.875 15.648 1 81.81 132 PHE B CA 1
ATOM 3768 C C . PHE B 1 132 ? -7.082 28.156 15 1 81.81 132 PHE B C 1
ATOM 3770 O O . PHE B 1 132 ? -6.82 28.203 13.789 1 81.81 132 PHE B O 1
ATOM 3777 N N . SER B 1 133 ? -7.156 29.203 15.758 1 70.12 133 SER B N 1
ATOM 3778 C CA . SER B 1 133 ? -6.703 30.484 15.211 1 70.12 133 SER B CA 1
ATOM 3779 C C . SER B 1 133 ? -5.234 30.422 14.797 1 70.12 133 SER B C 1
ATOM 3781 O O . SER B 1 133 ? -4.43 29.766 15.453 1 70.12 133 SER B O 1
ATOM 3783 N N . VAL B 1 134 ? -5.051 30.844 13.469 1 60.62 134 VAL B N 1
ATOM 3784 C CA . VAL B 1 134 ? -3.672 30.906 13 1 60.62 134 VAL B CA 1
ATOM 3785 C C . VAL B 1 134 ? -2.871 31.875 13.859 1 60.62 134 VAL B C 1
ATOM 3787 O O . VAL B 1 134 ? -3.332 32.969 14.148 1 60.62 134 VAL B O 1
ATOM 3790 N N . PRO B 1 135 ? -1.953 31.297 14.531 1 54.31 135 PRO B N 1
ATOM 3791 C CA . PRO B 1 135 ? -1.19 32.281 15.289 1 54.31 135 PRO B CA 1
ATOM 3792 C C . PRO B 1 135 ? -0.755 33.469 14.438 1 54.31 135 PRO B C 1
ATOM 3794 O O . PRO B 1 135 ? -0.649 33.344 13.219 1 54.31 135 PRO B O 1
ATOM 3797 N N . LYS B 1 136 ? -0.721 34.75 14.852 1 44.84 136 LYS B N 1
ATOM 3798 C CA . LYS B 1 136 ? -0.347 36 14.227 1 44.84 136 LYS B CA 1
ATOM 3799 C C . LYS B 1 136 ? 0.699 35.781 13.133 1 44.84 136 LYS B C 1
ATOM 3801 O O . LYS B 1 136 ? 1.489 34.844 13.203 1 44.84 136 LYS B O 1
ATOM 3806 N N . PRO B 1 137 ? 0.448 36.594 11.891 1 41.31 137 PRO B N 1
ATOM 3807 C CA . PRO B 1 137 ? 0.919 36.688 10.508 1 41.31 137 PRO B CA 1
ATOM 3808 C C . PRO B 1 137 ? 2.434 36.5 10.383 1 41.31 137 PRO B C 1
ATOM 3810 O O . PRO B 1 137 ? 2.961 36.406 9.273 1 41.31 137 PRO B O 1
ATOM 3813 N N . SER B 1 138 ? 3.186 36.969 11.219 1 37.72 138 SER B N 1
ATOM 3814 C CA . SER B 1 138 ? 4.438 37.25 10.523 1 37.72 138 SER B CA 1
ATOM 3815 C C . SER B 1 138 ? 4.812 36.125 9.562 1 37.72 138 SER B C 1
ATOM 3817 O O . SER B 1 138 ? 5.637 36.344 8.664 1 37.72 138 SER B O 1
ATOM 3819 N N . CYS B 1 139 ? 4.613 34.938 9.828 1 36.47 139 CYS B N 1
ATOM 3820 C CA . CYS B 1 139 ? 5.277 33.906 9.047 1 36.47 139 CYS B CA 1
ATOM 3821 C C . CYS B 1 139 ? 4.312 33.281 8.047 1 36.47 139 CYS B C 1
ATOM 3823 O O . CYS B 1 139 ? 4.664 32.344 7.352 1 36.47 139 CYS B O 1
ATOM 3825 N N . LEU B 1 140 ? 3.037 33.719 7.918 1 37.84 140 LEU B N 1
ATOM 3826 C CA . LEU B 1 140 ? 2.084 32.906 7.164 1 37.84 140 LEU B CA 1
ATOM 3827 C C . LEU B 1 140 ? 2.074 33.312 5.691 1 37.84 140 LEU B C 1
ATOM 3829 O O . LEU B 1 140 ? 1.62 34.406 5.352 1 37.84 140 LEU B O 1
ATOM 3833 N N . ARG B 1 141 ? 3.057 33.5 4.898 1 35.22 141 ARG B N 1
ATOM 3834 C CA . ARG B 1 141 ? 2.779 33.812 3.5 1 35.22 141 ARG B CA 1
ATOM 3835 C C . ARG B 1 141 ? 2.254 32.594 2.754 1 35.22 141 ARG B C 1
ATOM 3837 O O . ARG B 1 141 ? 2.984 31.609 2.557 1 35.22 141 ARG B O 1
ATOM 3844 N N . LEU B 1 142 ? 1.104 32.312 2.721 1 34 142 LEU B N 1
ATOM 3845 C CA . LEU B 1 142 ? 0.465 31.219 1.993 1 34 142 LEU B CA 1
ATOM 3846 C C . LEU B 1 142 ? 0.677 31.375 0.49 1 34 142 LEU B C 1
ATOM 3848 O O . LEU B 1 142 ? 0.121 30.609 -0.299 1 34 142 LEU B O 1
ATOM 3852 N N . GLY B 1 143 ? 1.16 32.531 -0.054 1 32 143 GLY B N 1
ATOM 3853 C CA . GLY B 1 143 ? 0.944 32.688 -1.484 1 32 143 GLY B CA 1
ATOM 3854 C C . GLY B 1 143 ? 1.74 31.688 -2.312 1 32 143 GLY B C 1
ATOM 3855 O O . GLY B 1 143 ? 2.967 31.641 -2.211 1 32 143 GLY B O 1
ATOM 3856 N N . PHE B 1 144 ? 1.247 30.516 -2.57 1 32.16 144 PHE B N 1
ATOM 3857 C CA . PHE B 1 144 ? 1.838 29.578 -3.529 1 32.16 144 PHE B CA 1
ATOM 3858 C C . PHE B 1 144 ? 2.129 30.281 -4.852 1 32.16 144 PHE B C 1
ATOM 3860 O O . PHE B 1 144 ? 1.363 30.156 -5.809 1 32.16 144 PHE B O 1
ATOM 3867 N N . GLU B 1 145 ? 2.418 31.594 -4.914 1 32.34 145 GLU B N 1
ATOM 3868 C CA . GLU B 1 145 ? 2.699 31.984 -6.293 1 32.34 145 GLU B CA 1
ATOM 3869 C C . GLU B 1 145 ? 3.936 31.266 -6.824 1 32.34 145 GLU B C 1
ATOM 3871 O O . GLU B 1 145 ? 4.988 31.266 -6.184 1 32.34 145 GLU B O 1
ATOM 3876 N N . ARG B 1 146 ? 3.832 30.438 -7.758 1 32.56 146 ARG B N 1
ATOM 3877 C CA . ARG B 1 146 ? 4.871 29.953 -8.664 1 32.56 146 ARG B CA 1
ATOM 3878 C C . ARG B 1 146 ? 5.785 31.094 -9.094 1 32.56 146 ARG B C 1
ATOM 3880 O O . ARG B 1 146 ? 5.309 32.156 -9.523 1 32.56 146 ARG B O 1
ATOM 3887 N N . GLY B 1 147 ? 7.199 31.062 -8.797 1 36.06 147 GLY B N 1
ATOM 3888 C CA . GLY B 1 147 ? 8.25 31.969 -9.234 1 36.06 147 GLY B CA 1
ATOM 3889 C C . GLY B 1 147 ? 8.742 32.875 -8.133 1 36.06 147 GLY B C 1
ATOM 3890 O O . GLY B 1 147 ? 9.695 33.656 -8.32 1 36.06 147 GLY B O 1
ATOM 3891 N N . ARG B 1 148 ? 7.863 33.406 -7.285 1 37.06 148 ARG B N 1
ATOM 3892 C CA . ARG B 1 148 ? 8.453 34.281 -6.293 1 37.06 148 ARG B CA 1
ATOM 3893 C C . ARG B 1 148 ? 9.156 33.5 -5.195 1 37.06 148 ARG B C 1
ATOM 3895 O O . ARG B 1 148 ? 8.789 32.375 -4.91 1 37.06 148 ARG B O 1
ATOM 3902 N N . PRO B 1 149 ? 10.375 33.969 -4.879 1 37.31 149 PRO B N 1
ATOM 3903 C CA . PRO B 1 149 ? 11.164 33.344 -3.812 1 37.31 149 PRO B CA 1
ATOM 3904 C C . PRO B 1 149 ? 10.32 32.969 -2.598 1 37.31 149 PRO B C 1
ATOM 3906 O O . PRO B 1 149 ? 9.367 33.688 -2.256 1 37.31 149 PRO B O 1
ATOM 3909 N N . ARG B 1 150 ? 10.211 31.641 -2.307 1 40.62 150 ARG B N 1
ATOM 3910 C CA . ARG B 1 150 ? 9.586 30.984 -1.158 1 40.62 150 ARG B CA 1
ATOM 3911 C C . ARG B 1 150 ? 9.812 31.797 0.115 1 40.62 150 ARG B C 1
ATOM 3913 O O . ARG B 1 150 ? 10.312 31.266 1.109 1 40.62 150 ARG B O 1
ATOM 3920 N N . GLU B 1 151 ? 10.242 32.938 0.198 1 36.31 151 GLU B N 1
ATOM 3921 C CA . GLU B 1 151 ? 10.375 33.688 1.434 1 36.31 151 GLU B CA 1
ATOM 3922 C C . GLU B 1 151 ? 9.023 33.875 2.115 1 36.31 151 GLU B C 1
ATOM 3924 O O . GLU B 1 151 ? 8.047 34.281 1.471 1 36.31 151 GLU B O 1
ATOM 3929 N N . GLY B 1 152 ? 8.75 33.312 3.43 1 39.84 152 GLY B N 1
ATOM 3930 C CA . GLY B 1 152 ? 7.789 33.469 4.508 1 39.84 152 GLY B CA 1
ATOM 3931 C C . GLY B 1 152 ? 6.555 32.594 4.367 1 39.84 152 GLY B C 1
ATOM 3932 O O . GLY B 1 152 ? 5.477 32.969 4.84 1 39.84 152 GLY B O 1
ATOM 3933 N N . VAL B 1 153 ? 6.445 31.734 3.377 1 44.62 153 VAL B N 1
ATOM 3934 C CA . VAL B 1 153 ? 5.148 31.078 3.217 1 44.62 153 VAL B CA 1
ATOM 3935 C C . VAL B 1 153 ? 4.938 30.062 4.344 1 44.62 153 VAL B C 1
ATOM 3937 O O . VAL B 1 153 ? 5.648 29.062 4.434 1 44.62 153 VAL B O 1
ATOM 3940 N N . PHE B 1 154 ? 4.461 30.531 5.543 1 48.34 154 PHE B N 1
ATOM 3941 C CA . PHE B 1 154 ? 3.957 29.609 6.555 1 48.34 154 PHE B CA 1
ATOM 3942 C C . PHE B 1 154 ? 2.717 28.875 6.059 1 48.34 154 PHE B C 1
ATOM 3944 O O . PHE B 1 154 ? 1.74 29.5 5.648 1 48.34 154 PHE B O 1
ATOM 3951 N N . ARG B 1 155 ? 2.773 27.578 5.777 1 61.81 155 ARG B N 1
ATOM 3952 C CA . ARG B 1 155 ? 1.595 26.766 5.496 1 61.81 155 ARG B CA 1
ATOM 3953 C C . ARG B 1 155 ? 0.887 26.359 6.785 1 61.81 155 ARG B C 1
ATOM 3955 O O . ARG B 1 155 ? 1.378 25.516 7.531 1 61.81 155 ARG B O 1
ATOM 3962 N N . PRO B 1 156 ? -0.209 27.094 7.094 1 71.44 156 PRO B N 1
ATOM 3963 C CA . PRO B 1 156 ? -0.928 26.844 8.344 1 71.44 156 PRO B CA 1
ATOM 3964 C C . PRO B 1 156 ? -1.354 25.375 8.508 1 71.44 156 PRO B C 1
ATOM 3966 O O . PRO B 1 156 ? -1.706 24.953 9.609 1 71.44 156 PRO B O 1
ATOM 3969 N N . GLU B 1 157 ? -1.166 24.625 7.379 1 76.06 157 GLU B N 1
ATOM 3970 C CA . GLU B 1 157 ? -1.628 23.234 7.41 1 76.06 157 GLU B CA 1
ATOM 3971 C C . GLU B 1 157 ? -0.781 22.391 8.359 1 76.06 157 GLU B C 1
ATOM 3973 O O . GLU B 1 157 ? -1.296 21.5 9.023 1 76.06 157 GLU B O 1
ATOM 3978 N N . SER B 1 158 ? 0.551 22.734 8.414 1 77.5 158 SER B N 1
ATOM 3979 C CA . SER B 1 158 ? 1.424 22 9.312 1 77.5 158 SER B CA 1
ATOM 3980 C C . SER B 1 158 ? 1.003 22.188 10.766 1 77.5 158 SER B C 1
ATOM 3982 O O . SER B 1 158 ? 0.914 21.219 11.523 1 77.5 158 SER B O 1
ATOM 3984 N N . ASN B 1 159 ? 0.684 23.406 11.062 1 77.19 159 ASN B N 1
ATOM 3985 C CA . ASN B 1 159 ? 0.225 23.703 12.414 1 77.19 159 ASN B CA 1
ATOM 3986 C C . ASN B 1 159 ? -1.123 23.047 12.703 1 77.19 159 ASN B C 1
ATOM 3988 O O . ASN B 1 159 ? -1.324 22.484 13.781 1 77.19 159 ASN B O 1
ATOM 3992 N N . ARG B 1 160 ? -1.974 23.109 11.789 1 87.38 160 ARG B N 1
ATOM 3993 C CA . ARG B 1 160 ? -3.316 22.562 11.977 1 87.38 160 ARG B CA 1
ATOM 3994 C C . ARG B 1 160 ? -3.273 21.062 12.195 1 87.38 160 ARG B C 1
ATOM 3996 O O . ARG B 1 160 ? -4.039 20.516 12.992 1 87.38 160 ARG B O 1
ATOM 4003 N N . THR B 1 161 ? -2.414 20.344 11.445 1 91.81 161 THR B N 1
ATOM 4004 C CA . THR B 1 161 ? -2.248 18.906 11.633 1 91.81 161 THR B CA 1
ATOM 4005 C C . THR B 1 161 ? -1.787 18.594 13.055 1 91.81 161 THR B C 1
ATOM 4007 O O . THR B 1 161 ? -2.34 17.719 13.711 1 91.81 161 THR B O 1
ATOM 4010 N N . ARG B 1 162 ? -0.814 19.375 13.586 1 89.44 162 ARG B N 1
ATOM 4011 C CA . ARG B 1 162 ? -0.346 19.156 14.945 1 89.44 162 ARG B CA 1
ATOM 4012 C C . ARG B 1 162 ? -1.451 19.453 15.961 1 89.44 162 ARG B C 1
ATOM 4014 O O . ARG B 1 162 ? -1.629 18.719 16.922 1 89.44 162 ARG B O 1
ATOM 4021 N N . GLN B 1 163 ? -2.184 20.516 15.688 1 88.75 163 GLN B N 1
ATOM 4022 C CA . GLN B 1 163 ? -3.242 20.922 16.609 1 88.75 163 GLN B CA 1
ATOM 4023 C C . GLN B 1 163 ? -4.359 19.891 16.656 1 88.75 163 GLN B C 1
ATOM 4025 O O . GLN B 1 163 ? -4.844 19.547 17.734 1 88.75 163 GLN B O 1
ATOM 4030 N N . VAL B 1 164 ? -4.766 19.375 15.516 1 93.06 164 VAL B N 1
ATOM 4031 C CA . VAL B 1 164 ? -5.879 18.438 15.5 1 93.06 164 VAL B CA 1
ATOM 4032 C C . VAL B 1 164 ? -5.441 17.109 16.125 1 93.06 164 VAL B C 1
ATOM 4034 O O . VAL B 1 164 ? -6.234 16.438 16.797 1 93.06 164 VAL B O 1
ATOM 4037 N N . LEU B 1 165 ? -4.227 16.672 15.898 1 94.31 165 LEU B N 1
ATOM 4038 C CA . LEU B 1 165 ? -3.732 15.453 16.547 1 94.31 165 LEU B CA 1
ATOM 4039 C C . LEU B 1 165 ? -3.664 15.641 18.062 1 94.31 165 LEU B C 1
ATOM 4041 O O . LEU B 1 165 ? -4.004 14.727 18.812 1 94.31 165 LEU B O 1
ATOM 4045 N N . GLY B 1 166 ? -3.201 16.859 18.484 1 92.62 166 GLY B N 1
ATOM 4046 C CA . GLY B 1 166 ? -3.227 17.172 19.906 1 92.62 166 GLY B CA 1
ATOM 4047 C C . GLY B 1 166 ? -4.617 17.109 20.5 1 92.62 166 GLY B C 1
ATOM 4048 O O . GLY B 1 166 ? -4.828 16.516 21.562 1 92.62 166 GLY B O 1
ATOM 4049 N N . TYR B 1 167 ? -5.535 17.734 19.844 1 92.12 167 TYR B N 1
ATOM 4050 C CA . TYR B 1 167 ? -6.926 17.719 20.281 1 92.12 167 TYR B CA 1
ATOM 4051 C C . TYR B 1 167 ? -7.469 16.297 20.359 1 92.12 167 TYR B C 1
ATOM 4053 O O . TYR B 1 167 ? -8.094 15.914 21.344 1 92.12 167 TYR B O 1
ATOM 4061 N N . ALA B 1 168 ? -7.258 15.516 19.234 1 94.69 168 ALA B N 1
ATOM 4062 C CA . ALA B 1 168 ? -7.762 14.148 19.156 1 94.69 168 ALA B CA 1
ATOM 4063 C C . ALA B 1 168 ? -7.219 13.305 20.297 1 94.69 168 ALA B C 1
ATOM 4065 O O . ALA B 1 168 ? -7.961 12.539 20.922 1 94.69 168 ALA B O 1
ATOM 4066 N N . TRP B 1 169 ? -5.961 13.445 20.578 1 93.06 169 TRP B N 1
ATOM 4067 C CA . TRP B 1 169 ? -5.332 12.703 21.672 1 93.06 169 TRP B CA 1
ATOM 4068 C C . TRP B 1 169 ? -5.973 13.055 23.016 1 93.06 169 TRP B C 1
ATOM 4070 O O . TRP B 1 169 ? -6.254 12.172 23.828 1 93.06 169 TRP B O 1
ATOM 4080 N N . LYS B 1 170 ? -6.223 14.289 23.234 1 92.12 170 LYS B N 1
ATOM 4081 C CA . LYS B 1 170 ? -6.715 14.781 24.516 1 92.12 170 LYS B CA 1
ATOM 4082 C C . LYS B 1 170 ? -8.195 14.477 24.688 1 92.12 170 LYS B C 1
ATOM 4084 O O . LYS B 1 170 ? -8.641 14.102 25.781 1 92.12 170 LYS B O 1
ATOM 4089 N N . GLU B 1 171 ? -9.008 14.586 23.625 1 94.25 171 GLU B N 1
ATOM 4090 C CA . GLU B 1 171 ? -10.461 14.656 23.781 1 94.25 171 GLU B CA 1
ATOM 4091 C C . GLU B 1 171 ? -11.125 13.336 23.391 1 94.25 171 GLU B C 1
ATOM 4093 O O . GLU B 1 171 ? -12.219 13.023 23.859 1 94.25 171 GLU B O 1
ATOM 4098 N N . LEU B 1 172 ? -10.547 12.539 22.469 1 95.81 172 LEU B N 1
ATOM 4099 C CA . LEU B 1 172 ? -11.188 11.305 22.016 1 95.81 172 LEU B CA 1
ATOM 4100 C C . LEU B 1 172 ? -10.953 10.188 23.031 1 95.81 172 LEU B C 1
ATOM 4102 O O . LEU B 1 172 ? -9.953 10.188 23.75 1 95.81 172 LEU B O 1
ATOM 4106 N N . PRO B 1 173 ? -11.875 9.258 23.109 1 95.69 173 PRO B N 1
ATOM 4107 C CA . PRO B 1 173 ? -11.727 8.156 24.062 1 95.69 173 PRO B CA 1
ATOM 4108 C C . PRO B 1 173 ? -10.531 7.262 23.75 1 95.69 173 PRO B C 1
ATOM 4110 O O . PRO B 1 173 ? -10.016 7.277 22.625 1 95.69 173 PRO B O 1
ATOM 4113 N N . SER B 1 174 ? -10.117 6.484 24.703 1 96.06 174 SER B N 1
ATOM 4114 C CA . SER B 1 174 ? -8.961 5.602 24.578 1 96.06 174 SER B CA 1
ATOM 4115 C C . SER B 1 174 ? -9.25 4.438 23.641 1 96.06 174 SER B C 1
ATOM 4117 O O . SER B 1 174 ? -8.336 3.711 23.25 1 96.06 174 SER B O 1
ATOM 4119 N N . THR B 1 175 ? -10.508 4.293 23.219 1 96.81 175 THR B N 1
ATOM 4120 C CA . THR B 1 175 ? -10.867 3.244 22.266 1 96.81 175 THR B CA 1
ATOM 4121 C C . THR B 1 175 ? -10.336 3.566 20.875 1 96.81 175 THR B C 1
ATOM 4123 O O . THR B 1 175 ? -10.273 2.689 20.016 1 96.81 175 THR B O 1
ATOM 4126 N N . ILE B 1 176 ? -10.016 4.879 20.641 1 97.88 176 ILE B N 1
ATOM 4127 C CA . ILE B 1 176 ? -9.414 5.258 19.359 1 97.88 176 ILE B CA 1
ATOM 4128 C C . ILE B 1 176 ? -7.965 4.781 19.312 1 97.88 176 ILE B C 1
ATOM 4130 O O . ILE B 1 176 ? -7.152 5.164 20.156 1 97.88 176 ILE B O 1
ATOM 4134 N N . GLN B 1 177 ? -7.691 3.965 18.344 1 98.31 177 GLN B N 1
ATOM 4135 C CA . GLN B 1 177 ? -6.395 3.295 18.297 1 98.31 177 GLN B CA 1
ATOM 4136 C C . GLN B 1 177 ? -5.559 3.789 17.125 1 98.31 177 GLN B C 1
ATOM 4138 O O . GLN B 1 177 ? -4.336 3.639 17.125 1 98.31 177 GLN B O 1
ATOM 4143 N N . PHE B 1 178 ? -6.199 4.293 16.125 1 98.75 178 PHE B N 1
ATOM 4144 C CA . PHE B 1 178 ? -5.52 4.816 14.945 1 98.75 178 PHE B CA 1
ATOM 4145 C C . PHE B 1 178 ? -6.098 6.168 14.547 1 98.75 178 PHE B C 1
ATOM 4147 O O . PHE B 1 178 ? -7.289 6.426 14.742 1 98.75 178 PHE B O 1
ATOM 4154 N N . PHE B 1 179 ? -5.266 7.039 14.047 1 98.75 179 PHE B N 1
ATOM 4155 C CA . PHE B 1 179 ? -5.586 8.383 13.57 1 98.75 179 PHE B CA 1
ATOM 4156 C C . PHE B 1 179 ? -5.188 8.539 12.102 1 98.75 179 PHE B C 1
ATOM 4158 O O . PHE B 1 179 ? -4.031 8.312 11.742 1 98.75 179 PHE B O 1
ATOM 4165 N N . LEU B 1 180 ? -6.141 8.828 11.312 1 98.75 180 LEU B N 1
ATOM 4166 C CA . LEU B 1 180 ? -5.879 9.047 9.891 1 98.75 180 LEU B CA 1
ATOM 4167 C C . LEU B 1 180 ? -6.02 10.523 9.539 1 98.75 180 LEU B C 1
ATOM 4169 O O . LEU B 1 180 ? -7.086 11.117 9.734 1 98.75 180 LEU B O 1
ATOM 4173 N N . LYS B 1 181 ? -4.941 11.164 9.133 1 98.19 181 LYS B N 1
ATOM 4174 C CA . LYS B 1 181 ? -4.973 12.523 8.609 1 98.19 181 LYS B CA 1
ATOM 4175 C C . LYS B 1 181 ? -5.242 12.531 7.109 1 98.19 181 LYS B C 1
ATOM 4177 O O . LYS B 1 181 ? -4.68 11.727 6.367 1 98.19 181 LYS B O 1
ATOM 4182 N N . ILE B 1 182 ? -6.082 13.422 6.637 1 98.19 182 ILE B N 1
ATOM 4183 C CA . ILE B 1 182 ? -6.375 13.547 5.211 1 98.19 182 ILE B CA 1
ATOM 4184 C C . ILE B 1 182 ? -6.789 14.984 4.891 1 98.19 182 ILE B C 1
ATOM 4186 O O . ILE B 1 182 ? -7.375 15.672 5.734 1 98.19 182 ILE B O 1
ATOM 4190 N N . ASP B 1 183 ? -6.492 15.5 3.686 1 96.81 183 ASP B N 1
ATOM 4191 C CA . ASP B 1 183 ? -6.859 16.859 3.277 1 96.81 183 ASP B CA 1
ATOM 4192 C C . ASP B 1 183 ? -8.305 16.906 2.779 1 96.81 183 ASP B C 1
ATOM 4194 O O . ASP B 1 183 ? -8.914 15.867 2.527 1 96.81 183 ASP B O 1
ATOM 4198 N N . ASP B 1 184 ? -8.812 18.094 2.619 1 97.38 184 ASP B N 1
ATOM 4199 C CA . ASP B 1 184 ? -10.211 18.266 2.227 1 97.38 184 ASP B CA 1
ATOM 4200 C C . ASP B 1 184 ? -10.398 18.016 0.733 1 97.38 184 ASP B C 1
ATOM 4202 O O . ASP B 1 184 ? -11.523 17.844 0.261 1 97.38 184 ASP B O 1
ATOM 4206 N N . ASP B 1 185 ? -9.344 17.953 -0.064 1 97.19 185 ASP B N 1
ATOM 4207 C CA . ASP B 1 185 ? -9.461 17.672 -1.492 1 97.19 185 ASP B CA 1
ATOM 4208 C C . ASP B 1 185 ? -9.102 16.219 -1.801 1 97.19 185 ASP B C 1
ATOM 4210 O O . ASP B 1 185 ? -8.539 15.922 -2.857 1 97.19 185 ASP B O 1
ATOM 4214 N N . ALA B 1 186 ? -9.398 15.32 -0.854 1 97.56 186 ALA B N 1
ATOM 4215 C CA . ALA B 1 186 ? -9.094 13.906 -1.022 1 97.56 186 ALA B CA 1
ATOM 4216 C C . ALA B 1 186 ? -10.328 13.047 -0.775 1 97.56 186 ALA B C 1
ATOM 4218 O O . ALA B 1 186 ? -11.266 13.477 -0.087 1 97.56 186 ALA B O 1
ATOM 4219 N N . TYR B 1 187 ? -10.438 11.914 -1.38 1 97 187 TYR B N 1
ATOM 4220 C CA . TYR B 1 187 ? -11.477 10.898 -1.219 1 97 187 TYR B CA 1
ATOM 4221 C C . TYR B 1 187 ? -10.906 9.641 -0.58 1 97 187 TYR B C 1
ATOM 4223 O O . TYR B 1 187 ? -10.023 8.992 -1.145 1 97 187 TYR B O 1
ATOM 4231 N N . LEU B 1 188 ? -11.445 9.25 0.526 1 96.75 188 LEU B N 1
ATOM 4232 C CA . LEU B 1 188 ? -10.938 8.109 1.291 1 96.75 188 LEU B CA 1
ATOM 4233 C C . LEU B 1 188 ? -11.82 6.887 1.103 1 96.75 188 LEU B C 1
ATOM 4235 O O . LEU B 1 188 ? -13.055 7.004 1.084 1 96.75 188 LEU B O 1
ATOM 4239 N N . ARG B 1 189 ? -11.211 5.77 0.93 1 93.06 189 ARG B N 1
ATOM 4240 C CA . ARG B 1 189 ? -11.859 4.465 0.952 1 93.06 189 ARG B CA 1
ATOM 4241 C C . ARG B 1 189 ? -11.438 3.662 2.178 1 93.06 189 ARG B C 1
ATOM 4243 O O . ARG B 1 189 ? -10.555 2.801 2.09 1 93.06 189 ARG B O 1
ATOM 4250 N N . PRO B 1 190 ? -12.086 3.896 3.305 1 91.81 190 PRO B N 1
ATOM 4251 C CA . PRO B 1 190 ? -11.602 3.336 4.566 1 91.81 190 PRO B CA 1
ATOM 4252 C C . PRO B 1 190 ? -11.578 1.809 4.562 1 91.81 190 PRO B C 1
ATOM 4254 O O . PRO B 1 190 ? -10.734 1.198 5.227 1 91.81 190 PRO B O 1
ATOM 4257 N N . HIS B 1 191 ? -12.414 1.144 3.82 1 88.31 191 HIS B N 1
ATOM 4258 C CA . HIS B 1 191 ? -12.477 -0.313 3.785 1 88.31 191 HIS B CA 1
ATOM 4259 C C . HIS B 1 191 ? -11.219 -0.904 3.162 1 88.31 191 HIS B C 1
ATOM 4261 O O . HIS B 1 191 ? -10.953 -2.098 3.309 1 88.31 191 HIS B O 1
ATOM 4267 N N . ARG B 1 192 ? -10.453 -0.059 2.508 1 91.81 192 ARG B N 1
ATOM 4268 C CA . ARG B 1 192 ? -9.25 -0.542 1.839 1 91.81 192 ARG B CA 1
ATOM 4269 C C . ARG B 1 192 ? -8.055 -0.511 2.781 1 91.81 192 ARG B C 1
ATOM 4271 O O . ARG B 1 192 ? -7.012 -1.104 2.49 1 91.81 192 ARG B O 1
ATOM 4278 N N . ILE B 1 193 ? -8.172 0.155 3.912 1 94.06 193 ILE B N 1
ATOM 4279 C CA . ILE B 1 193 ? -7.016 0.217 4.801 1 94.06 193 ILE B CA 1
ATOM 4280 C C . ILE B 1 193 ? -7.371 -0.384 6.156 1 94.06 193 ILE B C 1
ATOM 4282 O O . ILE B 1 193 ? -6.5 -0.896 6.863 1 94.06 193 ILE B O 1
ATOM 4286 N N . PHE B 1 194 ? -8.602 -0.423 6.52 1 92.44 194 PHE B N 1
ATOM 4287 C CA . PHE B 1 194 ? -9.023 -0.751 7.879 1 92.44 194 PHE B CA 1
ATOM 4288 C C . PHE B 1 194 ? -8.672 -2.195 8.219 1 92.44 194 PHE B C 1
ATOM 4290 O O . PHE B 1 194 ? -8.172 -2.479 9.305 1 92.44 194 PHE B O 1
ATOM 4297 N N . PRO B 1 195 ? -8.891 -3.201 7.297 1 92.88 195 PRO B N 1
ATOM 4298 C CA . PRO B 1 195 ? -8.523 -4.578 7.637 1 92.88 195 PRO B CA 1
ATOM 4299 C C . PRO B 1 195 ? -7.051 -4.715 8.016 1 92.88 195 PRO B C 1
ATOM 4301 O O . PRO B 1 195 ? -6.711 -5.488 8.914 1 92.88 195 PRO B O 1
ATOM 4304 N N . LEU B 1 196 ? -6.199 -3.975 7.363 1 96.75 196 LEU B N 1
ATOM 4305 C CA . LEU B 1 196 ? -4.777 -4.008 7.699 1 96.75 196 LEU B CA 1
ATOM 4306 C C . LEU B 1 196 ? -4.539 -3.449 9.094 1 96.75 196 LEU B C 1
ATOM 4308 O O . LEU B 1 196 ? -3.771 -4.023 9.875 1 96.75 196 LEU B O 1
ATOM 4312 N N . LEU B 1 197 ? -5.184 -2.35 9.445 1 97.31 197 LEU B N 1
ATOM 4313 C CA . LEU B 1 197 ? -4.988 -1.699 10.734 1 97.31 197 LEU B CA 1
ATOM 4314 C C . LEU B 1 197 ? -5.367 -2.633 11.875 1 97.31 197 LEU B C 1
ATOM 4316 O O . LEU B 1 197 ? -4.77 -2.582 12.953 1 97.31 197 LEU B O 1
ATOM 4320 N N . GLN B 1 198 ? -6.312 -3.523 11.617 1 94.88 198 GLN B N 1
ATOM 4321 C CA . GLN B 1 198 ? -6.777 -4.445 12.648 1 94.88 198 GLN B CA 1
ATOM 4322 C C . GLN B 1 198 ? -5.703 -5.469 13 1 94.88 198 GLN B C 1
ATOM 4324 O O . GLN B 1 198 ? -5.785 -6.133 14.031 1 94.88 198 GLN B O 1
ATOM 4329 N N . HIS B 1 199 ? -4.711 -5.562 12.18 1 97.25 199 HIS B N 1
ATOM 4330 C CA . HIS B 1 199 ? -3.652 -6.535 12.414 1 97.25 199 HIS B CA 1
ATOM 4331 C C . HIS B 1 199 ? -2.4 -5.867 12.969 1 97.25 199 HIS B C 1
ATOM 4333 O O . HIS B 1 199 ? -1.4 -6.539 13.242 1 97.25 199 HIS B O 1
ATOM 4339 N N . LEU B 1 200 ? -2.404 -4.574 13.156 1 98.19 200 LEU B N 1
ATOM 4340 C CA . LEU B 1 200 ? -1.264 -3.834 13.68 1 98.19 200 LEU B CA 1
ATOM 4341 C C . LEU B 1 200 ? -1.468 -3.496 15.156 1 98.19 200 LEU B C 1
ATOM 4343 O O . LEU B 1 200 ? -2.6 -3.283 15.594 1 98.19 200 LEU B O 1
ATOM 4347 N N . ASP B 1 201 ? -0.428 -3.463 15.883 1 98.19 201 ASP B N 1
ATOM 4348 C CA . ASP B 1 201 ? -0.459 -3.143 17.312 1 98.19 201 ASP B CA 1
ATOM 4349 C C . ASP B 1 201 ? -0.419 -1.634 17.531 1 98.19 201 ASP B C 1
ATOM 4351 O O . ASP B 1 201 ? 0.625 -1.002 17.359 1 98.19 201 ASP B O 1
ATOM 4355 N N . PRO B 1 202 ? -1.532 -1.071 17.969 1 98 202 PRO B N 1
ATOM 4356 C CA . PRO B 1 202 ? -1.566 0.382 18.156 1 98 202 PRO B CA 1
ATOM 4357 C C . PRO B 1 202 ? -0.667 0.856 19.297 1 98 202 PRO B C 1
ATOM 4359 O O . PRO B 1 202 ? -0.431 2.059 19.438 1 98 202 PRO B O 1
ATOM 4362 N N . ALA B 1 203 ? -0.195 -0.051 20.094 1 98.06 203 ALA B N 1
ATOM 4363 C CA . ALA B 1 203 ? 0.708 0.301 21.188 1 98.06 203 ALA B CA 1
ATOM 4364 C C . ALA B 1 203 ? 2.133 0.497 20.672 1 98.06 203 ALA B C 1
ATOM 4366 O O . ALA B 1 203 ? 3.002 0.967 21.422 1 98.06 203 ALA B O 1
ATOM 4367 N N . ARG B 1 204 ? 2.391 0.098 19.469 1 97.69 204 ARG B N 1
ATOM 4368 C CA . ARG B 1 204 ? 3.65 0.425 18.812 1 97.69 204 ARG B CA 1
ATOM 4369 C C . ARG B 1 204 ? 3.555 1.761 18.078 1 97.69 204 ARG B C 1
ATOM 4371 O O . ARG B 1 204 ? 2.537 2.057 17.453 1 97.69 204 ARG B O 1
ATOM 4378 N N . PRO B 1 205 ? 4.594 2.625 18.156 1 98.06 205 PRO B N 1
ATOM 4379 C CA . PRO B 1 205 ? 4.555 3.916 17.469 1 98.06 205 PRO B CA 1
ATOM 4380 C C . PRO B 1 205 ? 4.723 3.779 15.953 1 98.06 205 PRO B C 1
ATOM 4382 O O . PRO B 1 205 ? 5.844 3.852 15.438 1 98.06 205 PRO B O 1
ATOM 4385 N N . LEU B 1 206 ? 3.621 3.621 15.234 1 98.44 206 LEU B N 1
ATOM 4386 C CA . LEU B 1 206 ? 3.615 3.303 13.812 1 98.44 206 LEU B CA 1
ATOM 4387 C C . LEU B 1 206 ? 3.158 4.504 12.992 1 98.44 206 LEU B C 1
ATOM 4389 O O . LEU B 1 206 ? 2.215 5.199 13.367 1 98.44 206 LEU B O 1
ATOM 4393 N N . TYR B 1 207 ? 3.867 4.797 11.922 1 98.12 207 TYR B N 1
ATOM 4394 C CA . TYR B 1 207 ? 3.59 5.801 10.898 1 98.12 207 TYR B CA 1
ATOM 4395 C C . TYR B 1 207 ? 3.404 5.148 9.539 1 98.12 207 TYR B C 1
ATOM 4397 O O . TYR B 1 207 ? 4.367 4.656 8.938 1 98.12 207 TYR B O 1
ATOM 4405 N N . LEU B 1 208 ? 2.123 5.102 9.07 1 98.31 208 LEU B N 1
ATOM 4406 C CA . LEU B 1 208 ? 1.805 4.371 7.852 1 98.31 208 LEU B CA 1
ATOM 4407 C C . LEU B 1 208 ? 1.38 5.328 6.742 1 98.31 208 LEU B C 1
ATOM 4409 O O . LEU B 1 208 ? 0.641 6.281 6.988 1 98.31 208 LEU B O 1
ATOM 4413 N N . GLY B 1 209 ? 1.749 5.09 5.531 1 97.56 209 GLY B N 1
ATOM 4414 C CA . GLY B 1 209 ? 1.315 5.812 4.344 1 97.56 209 GLY B CA 1
ATOM 4415 C C . GLY B 1 209 ? 2.145 5.496 3.117 1 97.56 209 GLY B C 1
ATOM 4416 O O . GLY B 1 209 ? 2.889 4.512 3.1 1 97.56 209 GLY B O 1
ATOM 4417 N N . SER B 1 210 ? 1.838 6.164 2.053 1 96.06 210 SER B N 1
ATOM 4418 C CA . SER B 1 210 ? 2.691 6.059 0.873 1 96.06 210 SER B CA 1
ATOM 4419 C C . SER B 1 210 ? 4.035 6.746 1.101 1 96.06 210 SER B C 1
ATOM 4421 O O . SER B 1 210 ? 4.156 7.957 0.923 1 96.06 210 SER B O 1
ATOM 4423 N N . VAL B 1 211 ? 5.016 5.953 1.48 1 92.62 211 VAL B N 1
ATOM 4424 C CA . VAL B 1 211 ? 6.277 6.484 1.982 1 92.62 211 VAL B CA 1
ATOM 4425 C C . VAL B 1 211 ? 7.203 6.809 0.812 1 92.62 211 VAL B C 1
ATOM 4427 O O . VAL B 1 211 ? 7.344 6.012 -0.118 1 92.62 211 VAL B O 1
ATOM 4430 N N . ARG B 1 212 ? 7.781 7.934 0.969 1 87.31 212 ARG B N 1
ATOM 4431 C CA . ARG B 1 212 ? 8.773 8.445 0.026 1 87.31 212 ARG B CA 1
ATOM 4432 C C . ARG B 1 212 ? 10.016 8.938 0.754 1 87.31 212 ARG B C 1
ATOM 4434 O O . ARG B 1 212 ? 9.992 9.156 1.967 1 87.31 212 ARG B O 1
ATOM 4441 N N . THR B 1 213 ? 11.016 9.086 -0.047 1 82.31 213 THR B N 1
ATOM 4442 C CA . THR B 1 213 ? 12.266 9.609 0.509 1 82.31 213 THR B CA 1
ATOM 4443 C C . THR B 1 213 ? 12.562 11 -0.039 1 82.31 213 THR B C 1
ATOM 4445 O O . THR B 1 213 ? 12.617 11.195 -1.255 1 82.31 213 THR B O 1
ATOM 4448 N N . PHE B 1 214 ? 12.703 11.914 0.854 1 82.38 214 PHE B N 1
ATOM 4449 C CA . PHE B 1 214 ? 13.07 13.289 0.525 1 82.38 214 PHE B CA 1
ATOM 4450 C C . PHE B 1 214 ? 14.562 13.516 0.733 1 82.38 214 PHE B C 1
ATOM 4452 O O . PHE B 1 214 ? 15.117 13.117 1.761 1 82.38 214 PHE B O 1
ATOM 4459 N N . TRP B 1 215 ? 15.156 14.039 -0.322 1 76.62 215 TRP B N 1
ATOM 4460 C CA . TRP B 1 215 ? 16.547 14.469 -0.259 1 76.62 215 TRP B CA 1
ATOM 4461 C C . TRP B 1 215 ? 16.656 15.977 -0.414 1 76.62 215 TRP B C 1
ATOM 4463 O O . TRP B 1 215 ? 16.406 16.516 -1.495 1 76.62 215 TRP B O 1
ATOM 4473 N N . GLY B 1 216 ? 16.953 16.625 0.658 1 75.94 216 GLY B N 1
ATOM 4474 C CA . GLY B 1 216 ? 17.078 18.078 0.577 1 75.94 216 GLY B CA 1
ATOM 4475 C C . GLY B 1 216 ? 16.938 18.766 1.925 1 75.94 216 GLY B C 1
ATOM 4476 O O . GLY B 1 216 ? 17 18.109 2.967 1 75.94 216 GLY B O 1
ATOM 4477 N N . ALA B 1 217 ? 16.875 20.031 1.829 1 75.5 217 ALA B N 1
ATOM 4478 C CA . ALA B 1 217 ? 16.734 20.828 3.043 1 75.5 217 ALA B CA 1
ATOM 4479 C C . ALA B 1 217 ? 15.266 21.156 3.312 1 75.5 217 ALA B C 1
ATOM 4481 O O . ALA B 1 217 ? 14.516 21.484 2.391 1 75.5 217 ALA B O 1
ATOM 4482 N N . LEU B 1 218 ? 14.883 20.891 4.523 1 79.81 218 LEU B N 1
ATOM 4483 C CA . LEU B 1 218 ? 13.547 21.312 4.934 1 79.81 218 LEU B CA 1
ATOM 4484 C C . LEU B 1 218 ? 13.469 22.828 5.055 1 79.81 218 LEU B C 1
ATOM 4486 O O . LEU B 1 218 ? 14.477 23.484 5.324 1 79.81 218 LEU B O 1
ATOM 4490 N N . ASP B 1 219 ? 12.281 23.344 4.832 1 76.38 219 ASP B N 1
ATOM 4491 C CA . ASP B 1 219 ? 12.023 24.781 4.906 1 76.38 219 ASP B CA 1
ATOM 4492 C C . ASP B 1 219 ? 11.344 25.141 6.223 1 76.38 219 ASP B C 1
ATOM 4494 O O . ASP B 1 219 ? 10.125 25 6.352 1 76.38 219 ASP B O 1
ATOM 4498 N N . PRO B 1 220 ? 12.133 25.594 7.254 1 75.75 220 PRO B N 1
ATOM 4499 C CA . PRO B 1 220 ? 11.523 25.922 8.547 1 75.75 220 PRO B CA 1
ATOM 4500 C C . PRO B 1 220 ? 10.578 27.125 8.469 1 75.75 220 PRO B C 1
ATOM 4502 O O . PRO B 1 220 ? 10.82 28.047 7.699 1 75.75 220 PRO B O 1
ATOM 4505 N N . VAL B 1 221 ? 9.461 26.906 9.156 1 68.5 221 VAL B N 1
ATOM 4506 C CA . VAL B 1 221 ? 8.547 28.047 9.289 1 68.5 221 VAL B CA 1
ATOM 4507 C C . VAL B 1 221 ? 9.188 29.125 10.148 1 68.5 221 VAL B C 1
ATOM 4509 O O . VAL B 1 221 ? 9.953 28.828 11.07 1 68.5 221 VAL B O 1
ATOM 4512 N N . HIS B 1 222 ? 9.633 30.484 9.742 1 53.25 222 HIS B N 1
ATOM 4513 C CA . HIS B 1 222 ? 10.305 31.625 10.336 1 53.25 222 HIS B CA 1
ATOM 4514 C C . HIS B 1 222 ? 10.312 31.547 11.852 1 53.25 222 HIS B C 1
ATOM 4516 O O . HIS B 1 222 ? 9.281 31.797 12.492 1 53.25 222 HIS B O 1
ATOM 4522 N N . ALA B 1 223 ? 10.734 30.766 12.484 1 46.88 223 ALA B N 1
ATOM 4523 C CA . ALA B 1 223 ? 11.07 31.375 13.773 1 46.88 223 ALA B CA 1
ATOM 4524 C C . ALA B 1 223 ? 11.883 32.656 13.578 1 46.88 223 ALA B C 1
ATOM 4526 O O . ALA B 1 223 ? 12.18 33.031 12.445 1 46.88 223 ALA B O 1
ATOM 4527 N N . GLU B 1 224 ? 13.203 32.875 14.633 1 40.03 224 GLU B N 1
ATOM 4528 C CA . GLU B 1 224 ? 14.18 33.906 14.914 1 40.03 224 GLU B CA 1
ATOM 4529 C C . GLU B 1 224 ? 15.055 34.188 13.695 1 40.03 224 GLU B C 1
ATOM 4531 O O . GLU B 1 224 ? 16.047 33.5 13.453 1 40.03 224 GLU B O 1
ATOM 4536 N N . ALA B 1 225 ? 14.734 34.25 12.609 1 37.06 225 ALA B N 1
ATOM 4537 C CA . ALA B 1 225 ? 15.578 34.781 11.539 1 37.06 225 ALA B CA 1
ATOM 4538 C C . ALA B 1 225 ? 16.625 35.75 12.086 1 37.06 225 ALA B C 1
ATOM 4540 O O . ALA B 1 225 ? 17.453 36.25 11.336 1 37.06 225 ALA B O 1
ATOM 4541 N N . ALA B 1 226 ? 16.266 36.5 13.102 1 36.97 226 ALA B N 1
ATOM 4542 C CA . ALA B 1 226 ? 17.297 37.469 13.484 1 36.97 226 ALA B CA 1
ATOM 4543 C C . ALA B 1 226 ? 18.688 36.812 13.406 1 36.97 226 ALA B C 1
ATOM 4545 O O . ALA B 1 226 ? 19.656 37.469 12.984 1 36.97 226 ALA B O 1
ATOM 4546 N N . ASN B 1 227 ? 19.047 35.906 14.297 1 36.34 227 ASN B N 1
ATOM 4547 C CA . ASN B 1 227 ? 20.438 35.469 14.328 1 36.34 227 ASN B CA 1
ATOM 4548 C C . ASN B 1 227 ? 20.766 34.531 13.18 1 36.34 227 ASN B C 1
ATOM 4550 O O . ASN B 1 227 ? 21.703 33.719 13.289 1 36.34 227 ASN B O 1
ATOM 4554 N N . ALA B 1 228 ? 19.969 34.344 12.234 1 37.62 228 ALA B N 1
ATOM 4555 C CA . ALA B 1 228 ? 20.219 33.344 11.188 1 37.62 228 ALA B CA 1
ATOM 4556 C C . ALA B 1 228 ? 21.312 33.812 10.234 1 37.62 228 ALA B C 1
ATOM 4558 O O . ALA B 1 228 ? 21.047 34.125 9.07 1 37.62 228 ALA B O 1
ATOM 4559 N N . SER B 1 229 ? 22.016 34.688 10.422 1 37.53 229 SER B N 1
ATOM 4560 C CA . SER B 1 229 ? 23.188 34.781 9.555 1 37.53 229 SER B CA 1
ATOM 4561 C C . SER B 1 229 ? 23.609 33.406 9.047 1 37.53 229 SER B C 1
ATOM 4563 O O . SER B 1 229 ? 24.422 33.281 8.125 1 37.53 229 SER B O 1
ATOM 4565 N N . GLN B 1 230 ? 23.641 32.375 9.969 1 35.91 230 GLN B N 1
ATOM 4566 C CA . GLN B 1 230 ? 24.281 31.109 9.57 1 35.91 230 GLN B CA 1
ATOM 4567 C C . GLN B 1 230 ? 23.375 30.297 8.664 1 35.91 230 GLN B C 1
ATOM 4569 O O . GLN B 1 230 ? 22.156 30.438 8.688 1 35.91 230 GLN B O 1
ATOM 4574 N N . ASP B 1 231 ? 23.734 29.234 7.855 1 41 231 ASP B N 1
ATOM 4575 C CA . ASP B 1 231 ? 23.312 28.344 6.777 1 41 231 ASP B CA 1
ATOM 4576 C C . ASP B 1 231 ? 21.891 27.844 6.992 1 41 231 ASP B C 1
ATOM 4578 O O . ASP B 1 231 ? 21.625 27.062 7.91 1 41 231 ASP B O 1
ATOM 4582 N N . ARG B 1 232 ? 20.75 28.766 6.82 1 43.38 232 ARG B N 1
ATOM 4583 C CA . ARG B 1 232 ? 19.297 28.656 6.824 1 43.38 232 ARG B CA 1
ATOM 4584 C C . ARG B 1 232 ? 18.844 27.25 6.465 1 43.38 232 ARG B C 1
ATOM 4586 O O . ARG B 1 232 ? 17.719 26.859 6.766 1 43.38 232 ARG B O 1
ATOM 4593 N N . ARG B 1 233 ? 19.281 26.781 5.453 1 50.22 233 ARG B N 1
ATOM 4594 C CA . ARG B 1 233 ? 18.984 25.422 5.02 1 50.22 233 ARG B CA 1
ATOM 4595 C C . ARG B 1 233 ? 19.547 24.391 6 1 50.22 233 ARG B C 1
ATOM 4597 O O . ARG B 1 233 ? 20.734 24.422 6.305 1 50.22 233 ARG B O 1
ATOM 4604 N N . ALA B 1 234 ? 18.547 23.969 6.895 1 51.66 234 ALA B N 1
ATOM 4605 C CA . ALA B 1 234 ? 19.047 22.812 7.633 1 51.66 234 ALA B CA 1
ATOM 4606 C C . ALA B 1 234 ? 19.906 21.922 6.742 1 51.66 234 ALA B C 1
ATOM 4608 O O . ALA B 1 234 ? 19.781 21.953 5.516 1 51.66 234 ALA B O 1
ATOM 4609 N N . ALA B 1 235 ? 20.953 21.375 7.117 1 51.44 235 ALA B N 1
ATOM 4610 C CA . ALA B 1 235 ? 21.797 20.406 6.414 1 51.44 235 ALA B CA 1
ATOM 4611 C C . ALA B 1 235 ? 20.953 19.391 5.66 1 51.44 235 ALA B C 1
ATOM 4613 O O . ALA B 1 235 ? 19.875 19.016 6.113 1 51.44 235 ALA B O 1
ATOM 4614 N N . PRO B 1 236 ? 21.203 19.297 4.344 1 56.56 236 PRO B N 1
ATOM 4615 C CA . PRO B 1 236 ? 20.5 18.25 3.598 1 56.56 236 PRO B CA 1
ATOM 4616 C C . PRO B 1 236 ? 20.312 16.984 4.41 1 56.56 236 PRO B C 1
ATOM 4618 O O . PRO B 1 236 ? 21.188 16.594 5.184 1 56.56 236 PRO B O 1
ATOM 4621 N N . SER B 1 237 ? 18.984 16.781 4.496 1 66.44 237 SER B N 1
ATOM 4622 C CA . SER B 1 237 ? 18.656 15.555 5.227 1 66.44 237 SER B CA 1
ATOM 4623 C C . SER B 1 237 ? 17.875 14.578 4.348 1 66.44 237 SER B C 1
ATOM 4625 O O . SER B 1 237 ? 17.344 14.961 3.303 1 66.44 237 SER B O 1
ATOM 4627 N N . ILE B 1 238 ? 18.141 13.336 4.609 1 77.62 238 ILE B N 1
ATOM 4628 C CA . ILE B 1 238 ? 17.312 12.273 4.062 1 77.62 238 ILE B CA 1
ATOM 4629 C C . ILE B 1 238 ? 16.125 12.016 4.992 1 77.62 238 ILE B C 1
ATOM 4631 O O . ILE B 1 238 ? 16.297 11.781 6.188 1 77.62 238 ILE B O 1
ATOM 4635 N N . LEU B 1 239 ? 14.914 12.289 4.422 1 85.81 239 LEU B N 1
ATOM 4636 C CA . LEU B 1 239 ? 13.711 12.148 5.234 1 85.81 239 LEU B CA 1
ATOM 4637 C C . LEU B 1 239 ? 12.703 11.227 4.562 1 85.81 239 LEU B C 1
ATOM 4639 O O . LEU B 1 239 ? 12.25 11.5 3.447 1 85.81 239 LEU B O 1
ATOM 4643 N N . GLU B 1 240 ? 12.414 10.102 5.223 1 88.19 240 GLU B N 1
ATOM 4644 C CA . GLU B 1 240 ? 11.258 9.32 4.801 1 88.19 240 GLU B CA 1
ATOM 4645 C C . GLU B 1 240 ? 9.961 9.945 5.305 1 88.19 240 GLU B C 1
ATOM 4647 O O . GLU B 1 240 ? 9.852 10.305 6.48 1 88.19 240 GLU B O 1
ATOM 4652 N N . TYR B 1 241 ? 9.078 10.148 4.387 1 92.06 241 TYR B N 1
ATOM 4653 C CA . TYR B 1 241 ? 7.812 10.75 4.773 1 92.06 241 TYR B CA 1
ATOM 4654 C C . TYR B 1 241 ? 6.656 10.156 3.984 1 92.06 241 TYR B C 1
ATOM 4656 O O . TYR B 1 241 ? 6.844 9.656 2.871 1 92.06 241 TYR B O 1
ATOM 4664 N N . ALA B 1 242 ? 5.48 10.039 4.578 1 94 242 ALA B N 1
ATOM 4665 C CA . ALA B 1 242 ? 4.254 9.648 3.895 1 94 242 ALA B CA 1
ATOM 4666 C C . ALA B 1 242 ? 3.568 10.852 3.254 1 94 242 ALA B C 1
ATOM 4668 O O . ALA B 1 242 ? 3.453 11.906 3.875 1 94 242 ALA B O 1
ATOM 4669 N N . MET B 1 243 ? 3.17 10.68 2.023 1 86.94 243 MET B N 1
ATOM 4670 C CA . MET B 1 243 ? 2.412 11.742 1.373 1 86.94 243 MET B CA 1
ATOM 4671 C C . MET B 1 243 ? 1.26 12.211 2.258 1 86.94 243 MET B C 1
ATOM 4673 O O . MET B 1 243 ? 0.504 11.391 2.783 1 86.94 243 MET B O 1
ATOM 4677 N N . GLY B 1 244 ? 1.115 13.562 2.316 1 87.75 244 GLY B N 1
ATOM 4678 C CA . GLY B 1 244 ? 0.196 14.086 3.312 1 87.75 244 GLY B CA 1
ATOM 4679 C C . GLY B 1 244 ? -1.203 14.312 2.773 1 87.75 244 GLY B C 1
ATOM 4680 O O . GLY B 1 244 ? -2.191 13.992 3.439 1 87.75 244 GLY B O 1
ATOM 4681 N N . GLY B 1 245 ? -1.291 14.758 1.563 1 92.75 245 GLY B N 1
ATOM 4682 C CA . GLY B 1 245 ? -2.582 15.18 1.047 1 92.75 245 GLY B CA 1
ATOM 4683 C C . GLY B 1 245 ? -3.576 14.047 0.91 1 92.75 245 GLY B C 1
ATOM 4684 O O . GLY B 1 245 ? -4.746 14.188 1.271 1 92.75 245 GLY B O 1
ATOM 4685 N N . ALA B 1 246 ? -3.086 12.906 0.455 1 95.69 246 ALA B N 1
ATOM 4686 C CA . ALA B 1 246 ? -3.941 11.742 0.269 1 95.69 246 ALA B CA 1
ATOM 4687 C C . ALA B 1 246 ? -4.188 11.023 1.593 1 95.69 246 ALA B C 1
ATOM 4689 O O . ALA B 1 246 ? -5.082 10.18 1.693 1 95.69 246 ALA B O 1
ATOM 4690 N N . GLY B 1 247 ? -3.293 11.32 2.566 1 97.25 247 GLY B N 1
ATOM 4691 C CA . GLY B 1 247 ? -3.521 10.797 3.904 1 97.25 247 GLY B CA 1
ATOM 4692 C C . GLY B 1 247 ? -2.41 9.891 4.391 1 97.25 247 GLY B C 1
ATOM 4693 O O . GLY B 1 247 ? -1.585 9.43 3.598 1 97.25 247 GLY B O 1
ATOM 4694 N N . TYR B 1 248 ? -2.326 9.727 5.641 1 98.25 248 TYR B N 1
ATOM 4695 C CA . TYR B 1 248 ? -1.485 8.766 6.352 1 98.25 248 TYR B CA 1
ATOM 4696 C C . TYR B 1 248 ? -2.104 8.391 7.691 1 98.25 248 TYR B C 1
ATOM 4698 O O . TYR B 1 248 ? -3.076 9.008 8.133 1 98.25 248 TYR B O 1
ATOM 4706 N N . VAL B 1 249 ? -1.605 7.328 8.281 1 98.75 249 VAL B N 1
ATOM 4707 C CA . VAL B 1 249 ? -2.18 6.797 9.516 1 98.75 249 VAL B CA 1
ATOM 4708 C C . VAL B 1 249 ? -1.119 6.777 10.609 1 98.75 249 VAL B C 1
ATOM 4710 O O . VAL B 1 249 ? 0.033 6.414 10.359 1 98.75 249 VAL B O 1
ATOM 4713 N N . LEU B 1 250 ? -1.47 7.215 11.766 1 98.69 250 LEU B N 1
ATOM 4714 C CA . LEU B 1 250 ? -0.644 7.148 12.969 1 98.69 250 LEU B CA 1
ATOM 4715 C C . LEU B 1 250 ? -1.293 6.266 14.023 1 98.69 250 LEU B C 1
ATOM 4717 O O . LEU B 1 250 ? -2.508 6.328 14.234 1 98.69 250 LEU B O 1
ATOM 4721 N N . SER B 1 251 ? -0.515 5.422 14.664 1 98.62 251 SER B N 1
ATOM 4722 C CA . SER B 1 251 ? -1.021 4.648 15.797 1 98.62 251 SER B CA 1
ATOM 4723 C C . SER B 1 251 ? -1.203 5.527 17.031 1 98.62 251 SER B C 1
ATOM 4725 O O . SER B 1 251 ? -0.662 6.633 17.094 1 98.62 251 SER B O 1
ATOM 4727 N N . ARG B 1 252 ? -1.966 5.02 17.906 1 98.25 252 ARG B N 1
ATOM 4728 C CA . ARG B 1 252 ? -2.213 5.75 19.156 1 98.25 252 ARG B CA 1
ATOM 4729 C C . ARG B 1 252 ? -0.908 6.031 19.891 1 98.25 252 ARG B C 1
ATOM 4731 O O . ARG B 1 252 ? -0.688 7.145 20.375 1 98.25 252 ARG B O 1
ATOM 4738 N N . ALA B 1 253 ? -0.018 5.066 20.016 1 97.94 253 ALA B N 1
ATOM 4739 C CA . ALA B 1 253 ? 1.259 5.242 20.703 1 97.94 253 ALA B CA 1
ATOM 4740 C C . ALA B 1 253 ? 2.088 6.344 20.047 1 97.94 253 ALA B C 1
ATOM 4742 O O . ALA B 1 253 ? 2.742 7.129 20.734 1 97.94 253 ALA B O 1
ATOM 4743 N N . LEU B 1 254 ? 2.088 6.398 18.719 1 98.19 254 LEU B N 1
ATOM 4744 C CA . LEU B 1 254 ? 2.861 7.43 18.031 1 98.19 254 LEU B CA 1
ATOM 4745 C C . LEU B 1 254 ? 2.277 8.812 18.297 1 98.19 254 LEU B C 1
ATOM 4747 O O . LEU B 1 254 ? 3.018 9.766 18.562 1 98.19 254 LEU B O 1
ATOM 4751 N N . VAL B 1 255 ? 0.944 8.93 18.234 1 97.19 255 VAL B N 1
ATOM 4752 C CA . VAL B 1 255 ? 0.302 10.219 18.484 1 97.19 255 VAL B CA 1
ATOM 4753 C C . VAL B 1 255 ? 0.621 10.688 19.906 1 97.19 255 VAL B C 1
ATOM 4755 O O . VAL B 1 255 ? 0.925 11.867 20.125 1 97.19 255 VAL B O 1
ATOM 4758 N N . ALA B 1 256 ? 0.555 9.812 20.812 1 95.62 256 ALA B N 1
ATOM 4759 C CA . ALA B 1 256 ? 0.898 10.148 22.203 1 95.62 256 ALA B CA 1
ATOM 4760 C C . ALA B 1 256 ? 2.303 10.742 22.281 1 95.62 256 ALA B C 1
ATOM 4762 O O . ALA B 1 256 ? 2.514 11.773 22.922 1 95.62 256 ALA B O 1
ATOM 4763 N N . THR B 1 257 ? 3.225 10.07 21.672 1 95.75 257 THR B N 1
ATOM 4764 C CA . THR B 1 257 ? 4.609 10.523 21.688 1 95.75 257 THR B CA 1
ATOM 4765 C C . THR B 1 257 ? 4.746 11.867 20.969 1 95.75 257 THR B C 1
ATOM 4767 O O . THR B 1 257 ? 5.434 12.766 21.453 1 95.75 257 THR B O 1
ATOM 4770 N N . LEU B 1 258 ? 4.133 12.023 19.844 1 94.62 258 LEU B N 1
ATOM 4771 C CA . LEU B 1 258 ? 4.219 13.242 19.047 1 94.62 258 LEU B CA 1
ATOM 4772 C C . LEU B 1 258 ? 3.658 14.43 19.828 1 94.62 258 LEU B C 1
ATOM 4774 O O . LEU B 1 258 ? 4.281 15.492 19.859 1 94.62 258 LEU B O 1
ATOM 4778 N N . VAL B 1 259 ? 2.498 14.234 20.359 1 92.06 259 VAL B N 1
ATOM 4779 C CA . VAL B 1 259 ? 1.824 15.32 21.062 1 92.06 259 VAL B CA 1
ATOM 4780 C C . VAL B 1 259 ? 2.709 15.828 22.203 1 92.06 259 VAL B C 1
ATOM 4782 O O . VAL B 1 259 ? 2.771 17.031 22.453 1 92.06 259 VAL B O 1
ATOM 4785 N N . SER B 1 260 ? 3.416 15 22.812 1 89.38 260 SER B N 1
ATOM 4786 C CA . SER B 1 260 ? 4.316 15.391 23.891 1 89.38 260 SER B CA 1
ATOM 4787 C C . SER B 1 260 ? 5.539 16.125 23.344 1 89.38 260 SER B C 1
ATOM 4789 O O . SER B 1 260 ? 6.223 16.828 24.094 1 89.38 260 SER B O 1
ATOM 4791 N N . ARG B 1 261 ? 5.762 16.047 22.047 1 88.44 261 ARG B N 1
ATOM 4792 C CA . ARG B 1 261 ? 7.004 16.578 21.484 1 88.44 261 ARG B CA 1
ATOM 4793 C C . ARG B 1 261 ? 6.723 17.719 20.516 1 88.44 261 ARG B C 1
ATOM 4795 O O . ARG B 1 261 ? 7.652 18.391 20.062 1 88.44 261 ARG B O 1
ATOM 4802 N N . PHE B 1 262 ? 5.516 17.922 20.156 1 86.31 262 PHE B N 1
ATOM 4803 C CA . PHE B 1 262 ? 5.164 18.891 19.125 1 86.31 262 PHE B CA 1
ATOM 4804 C C . PHE B 1 262 ? 5.781 20.25 19.422 1 86.31 262 PHE B C 1
ATOM 4806 O O . PHE B 1 262 ? 6.215 20.953 18.5 1 86.31 262 PHE B O 1
ATOM 4813 N N . GLN B 1 263 ? 5.91 20.625 20.703 1 81.38 263 GLN B N 1
ATOM 4814 C CA . GLN B 1 263 ? 6.457 21.922 21.062 1 81.38 263 GLN B CA 1
ATOM 4815 C C . GLN B 1 263 ? 7.965 21.969 20.844 1 81.38 263 GLN B C 1
ATOM 4817 O O . GLN B 1 263 ? 8.531 23.031 20.578 1 81.38 263 GLN B O 1
ATOM 4822 N N . SER B 1 264 ? 8.602 20.844 20.922 1 82.81 264 SER B N 1
ATOM 4823 C CA . SER B 1 264 ? 10.055 20.781 20.766 1 82.81 264 SER B CA 1
ATOM 4824 C C . SER B 1 264 ? 10.445 20.562 19.312 1 82.81 264 SER B C 1
ATOM 4826 O O . SER B 1 264 ? 11.594 20.797 18.922 1 82.81 264 SER B O 1
ATOM 4828 N N . CYS B 1 265 ? 9.516 20.078 18.531 1 84.62 265 CYS B N 1
ATOM 4829 C CA . CYS B 1 265 ? 9.797 19.859 17.125 1 84.62 265 CYS B CA 1
ATOM 4830 C C . CYS B 1 265 ? 9.742 21.172 16.344 1 84.62 265 CYS B C 1
ATOM 4832 O O . CYS B 1 265 ? 8.789 21.953 16.484 1 84.62 265 CYS B O 1
ATOM 4834 N N . ARG B 1 266 ? 10.773 21.375 15.609 1 81.38 266 ARG B N 1
ATOM 4835 C CA . ARG B 1 266 ? 10.742 22.531 14.727 1 81.38 266 ARG B CA 1
ATOM 4836 C C . ARG B 1 266 ? 9.617 22.422 13.703 1 81.38 266 ARG B C 1
ATOM 4838 O O . ARG B 1 266 ? 9.328 21.328 13.211 1 81.38 266 ARG B O 1
ATOM 4845 N N . LEU B 1 267 ? 9 23.547 13.398 1 80.81 267 LEU B N 1
ATOM 4846 C CA . LEU B 1 267 ? 7.918 23.578 12.43 1 80.81 267 LEU B CA 1
ATOM 4847 C C . LEU B 1 267 ? 8.453 23.859 11.031 1 80.81 267 LEU B C 1
ATOM 4849 O O . LEU B 1 267 ? 9.258 24.781 10.844 1 80.81 267 LEU B O 1
ATOM 4853 N N . TYR B 1 268 ? 8.094 23.047 10.047 1 81.69 268 TYR B N 1
ATOM 4854 C CA . TYR B 1 268 ? 8.547 23.203 8.672 1 81.69 268 TYR B CA 1
ATOM 4855 C C . TYR B 1 268 ? 7.363 23.438 7.738 1 81.69 268 TYR B C 1
ATOM 4857 O O . TYR B 1 268 ? 6.23 23.062 8.055 1 81.69 268 TYR B O 1
ATOM 4865 N N . ASN B 1 269 ? 7.762 24.109 6.598 1 77.44 269 ASN B N 1
ATOM 4866 C CA . ASN B 1 269 ? 6.785 24.188 5.516 1 77.44 269 ASN B CA 1
ATOM 4867 C C . ASN B 1 269 ? 6.578 22.828 4.859 1 77.44 269 ASN B C 1
ATOM 4869 O O . ASN B 1 269 ? 7.496 22 4.812 1 77.44 269 ASN B O 1
ATOM 4873 N N . GLY B 1 270 ? 5.371 22.469 4.367 1 84.56 270 GLY B N 1
ATOM 4874 C CA . GLY B 1 270 ? 5.023 21.125 3.896 1 84.56 270 GLY B CA 1
ATOM 4875 C C . GLY B 1 270 ? 4.535 20.219 5.004 1 84.56 270 GLY B C 1
ATOM 4876 O O . GLY B 1 270 ? 5.344 19.625 5.723 1 84.56 270 GLY B O 1
ATOM 4877 N N . GLU B 1 271 ? 3.389 20.156 5.121 1 89.31 271 GLU B N 1
ATOM 4878 C CA . GLU B 1 271 ? 2.73 19.516 6.262 1 89.31 271 GLU B CA 1
ATOM 4879 C C . GLU B 1 271 ? 3.197 18.078 6.438 1 89.31 271 GLU B C 1
ATOM 4881 O O . GLU B 1 271 ? 3.443 17.641 7.559 1 89.31 271 GLU B O 1
ATOM 4886 N N . ASP B 1 272 ? 3.295 17.297 5.328 1 92.38 272 ASP B N 1
ATOM 4887 C CA . ASP B 1 272 ? 3.686 15.891 5.41 1 92.38 272 ASP B CA 1
ATOM 4888 C C . ASP B 1 272 ? 5.148 15.75 5.824 1 92.38 272 ASP B C 1
ATOM 4890 O O . ASP B 1 272 ? 5.48 14.93 6.684 1 92.38 272 ASP B O 1
ATOM 4894 N N . LYS B 1 273 ? 6.051 16.656 5.324 1 90.12 273 LYS B N 1
ATOM 4895 C CA . LYS B 1 273 ? 7.457 16.625 5.711 1 90.12 273 LYS B CA 1
ATOM 4896 C C . LYS B 1 273 ? 7.648 17.141 7.133 1 90.12 273 LYS B C 1
ATOM 4898 O O . LYS B 1 273 ? 8.516 16.656 7.863 1 90.12 273 LYS B O 1
ATOM 4903 N N . ASP B 1 274 ? 6.844 18.172 7.496 1 87.44 274 ASP B N 1
ATOM 4904 C CA . ASP B 1 274 ? 6.879 18.688 8.859 1 87.44 274 ASP B CA 1
ATOM 4905 C C . ASP B 1 274 ? 6.578 17.578 9.875 1 87.44 274 ASP B C 1
ATOM 4907 O O . ASP B 1 274 ? 7.34 17.375 10.82 1 87.44 274 ASP B O 1
ATOM 4911 N N . LEU B 1 275 ? 5.477 16.875 9.68 1 93.12 275 LEU B N 1
ATOM 4912 C CA . LEU B 1 275 ? 5.094 15.797 10.586 1 93.12 275 LEU B CA 1
ATOM 4913 C C . LEU B 1 275 ? 6.156 14.695 10.602 1 93.12 275 LEU B C 1
ATOM 4915 O O . LEU B 1 275 ? 6.52 14.195 11.672 1 93.12 275 LEU B O 1
ATOM 4919 N N . ALA B 1 276 ? 6.629 14.297 9.406 1 93.75 276 ALA B N 1
ATOM 4920 C CA . ALA B 1 276 ? 7.621 13.227 9.289 1 93.75 276 ALA B CA 1
ATOM 4921 C C . ALA B 1 276 ? 8.906 13.594 10.023 1 93.75 276 ALA B C 1
ATOM 4923 O O . ALA B 1 276 ? 9.547 12.734 10.633 1 93.75 276 ALA B O 1
ATOM 4924 N N . ALA B 1 277 ? 9.328 14.875 9.93 1 90 277 ALA B N 1
ATOM 4925 C CA . ALA B 1 277 ? 10.516 15.328 10.648 1 90 277 ALA B CA 1
ATOM 4926 C C . ALA B 1 277 ? 10.359 15.117 12.148 1 90 277 ALA B C 1
ATOM 4928 O O . ALA B 1 277 ? 11.297 14.68 12.82 1 90 277 ALA B O 1
ATOM 4929 N N . CYS B 1 278 ? 9.219 15.422 12.641 1 91.25 278 CYS B N 1
ATOM 4930 C CA . CYS B 1 278 ? 8.961 15.219 14.062 1 91.25 278 CYS B CA 1
ATOM 4931 C C . CYS B 1 278 ? 8.883 13.734 14.398 1 91.25 278 CYS B C 1
ATOM 4933 O O . CYS B 1 278 ? 9.352 13.305 15.453 1 91.25 278 CYS B O 1
ATOM 4935 N N . VAL B 1 279 ? 8.242 12.914 13.484 1 95.06 279 VAL B N 1
ATOM 4936 C CA . VAL B 1 279 ? 8.172 11.469 13.656 1 95.06 279 VAL B CA 1
ATOM 4937 C C . VAL B 1 279 ? 9.586 10.891 13.766 1 95.06 279 VAL B C 1
ATOM 4939 O O . VAL B 1 279 ? 9.852 10.07 14.641 1 95.06 279 VAL B O 1
ATOM 4942 N N . ARG B 1 280 ? 10.453 11.344 12.914 1 89.5 280 ARG B N 1
ATOM 4943 C CA . ARG B 1 280 ? 11.812 10.82 12.883 1 89.5 280 ARG B CA 1
ATOM 4944 C C . ARG B 1 280 ? 12.57 11.18 14.164 1 89.5 280 ARG B C 1
ATOM 4946 O O . ARG B 1 280 ? 13.492 10.477 14.562 1 89.5 280 ARG B O 1
ATOM 4953 N N . ALA B 1 281 ? 12.148 12.227 14.781 1 86.88 281 ALA B N 1
ATOM 4954 C CA . ALA B 1 281 ? 12.773 12.648 16.031 1 86.88 281 ALA B CA 1
ATOM 4955 C C . ALA B 1 281 ? 12.281 11.789 17.203 1 86.88 281 ALA B C 1
ATOM 4957 O O . ALA B 1 281 ? 12.836 11.844 18.297 1 86.88 281 ALA B O 1
ATOM 4958 N N . CYS B 1 282 ? 11.266 11.016 16.969 1 89.94 282 CYS B N 1
ATOM 4959 C CA . CYS B 1 282 ? 10.758 10.086 17.969 1 89.94 282 CYS B CA 1
ATOM 4960 C C . CYS B 1 282 ? 11.539 8.773 17.938 1 89.94 282 CYS B C 1
ATOM 4962 O O . CYS B 1 282 ? 11.578 8.094 16.922 1 89.94 282 CYS B O 1
ATOM 4964 N N . PRO B 1 283 ? 12.258 8.406 18.969 1 82.38 283 PRO B N 1
ATOM 4965 C CA . PRO B 1 283 ? 13.188 7.277 18.969 1 82.38 283 PRO B CA 1
ATOM 4966 C C . PRO B 1 283 ? 12.523 5.961 18.562 1 82.38 283 PRO B C 1
ATOM 4968 O O . PRO B 1 283 ? 13.117 5.152 17.859 1 82.38 283 PRO B O 1
ATOM 4971 N N . ASP B 1 284 ? 11.289 5.648 18.844 1 90.12 284 ASP B N 1
ATOM 4972 C CA . ASP B 1 284 ? 10.727 4.32 18.641 1 90.12 284 ASP B CA 1
ATOM 4973 C C . ASP B 1 284 ? 9.703 4.32 17.516 1 90.12 284 ASP B C 1
ATOM 4975 O O . ASP B 1 284 ? 9 3.33 17.297 1 90.12 284 ASP B O 1
ATOM 4979 N N . ALA B 1 285 ? 9.781 5.379 16.75 1 95.19 285 ALA B N 1
ATOM 4980 C CA . ALA B 1 285 ? 8.789 5.445 15.688 1 95.19 285 ALA B CA 1
ATOM 4981 C C . ALA B 1 285 ? 9.172 4.527 14.531 1 95.19 285 ALA B C 1
ATOM 4983 O O . ALA B 1 285 ? 10.336 4.449 14.148 1 95.19 285 ALA B O 1
ATOM 4984 N N . GLU B 1 286 ? 8.312 3.781 14.039 1 94.75 286 GLU B N 1
ATOM 4985 C CA . GLU B 1 286 ? 8.508 2.898 12.891 1 94.75 286 GLU B CA 1
ATOM 4986 C C . GLU B 1 286 ? 7.672 3.352 11.695 1 94.75 286 GLU B C 1
ATOM 4988 O O . GLU B 1 286 ? 6.469 3.582 11.82 1 94.75 286 GLU B O 1
ATOM 4993 N N . ILE B 1 287 ? 8.32 3.516 10.609 1 94.12 287 ILE B N 1
ATOM 4994 C CA . ILE B 1 287 ? 7.668 3.938 9.375 1 94.12 287 ILE B CA 1
ATOM 4995 C C . ILE B 1 287 ? 7.309 2.713 8.531 1 94.12 287 ILE B C 1
ATOM 4997 O O . ILE B 1 287 ? 8.18 1.901 8.203 1 94.12 287 ILE B O 1
ATOM 5001 N N . LEU B 1 288 ? 6.062 2.531 8.242 1 96.38 288 LEU B N 1
ATOM 5002 C CA . LEU B 1 288 ? 5.566 1.41 7.453 1 96.38 288 LEU B CA 1
ATOM 5003 C C . LEU B 1 288 ? 5.02 1.891 6.113 1 96.38 288 LEU B C 1
ATOM 5005 O O . LEU B 1 288 ? 4.109 2.723 6.074 1 96.38 288 LEU B O 1
ATOM 5009 N N . ASN B 1 289 ? 5.559 1.354 5.051 1 95.31 289 ASN B N 1
ATOM 5010 C CA . ASN B 1 289 ? 5.113 1.713 3.711 1 95.31 289 ASN B CA 1
ATOM 5011 C C . ASN B 1 289 ? 3.812 1.005 3.344 1 95.31 289 ASN B C 1
ATOM 5013 O O . ASN B 1 289 ? 3.756 -0.226 3.322 1 95.31 289 ASN B O 1
ATOM 5017 N N . VAL B 1 290 ? 2.779 1.793 3.059 1 96.69 290 VAL B N 1
ATOM 5018 C CA . VAL B 1 290 ? 1.488 1.374 2.525 1 96.69 290 VAL B CA 1
ATOM 5019 C C . VAL B 1 290 ? 1.112 2.252 1.334 1 96.69 290 VAL B C 1
ATOM 5021 O O . VAL B 1 290 ? 0.449 3.279 1.496 1 96.69 290 VAL B O 1
ATOM 5024 N N . ALA B 1 291 ? 1.385 1.957 0.092 1 94.19 291 ALA B N 1
ATOM 5025 C CA . ALA B 1 291 ? 1.465 2.779 -1.111 1 94.19 291 ALA B CA 1
ATOM 5026 C C . ALA B 1 291 ? 0.074 3.16 -1.609 1 94.19 291 ALA B C 1
ATOM 5028 O O . ALA B 1 291 ? -0.062 3.928 -2.566 1 94.19 291 ALA B O 1
ATOM 5029 N N . GLY B 1 292 ? -0.985 2.912 -1.088 1 94.5 292 GLY B N 1
ATOM 5030 C CA . GLY B 1 292 ? -2.326 3.064 -1.631 1 94.5 292 GLY B CA 1
ATOM 5031 C C . GLY B 1 292 ? -2.898 4.453 -1.426 1 94.5 292 GLY B C 1
ATOM 5032 O O . GLY B 1 292 ? -3.953 4.785 -1.973 1 94.5 292 GLY B O 1
ATOM 5033 N N . PHE B 1 293 ? -2.236 5.363 -0.645 1 97.12 293 PHE B N 1
ATOM 5034 C CA . PHE B 1 293 ? -2.613 6.766 -0.552 1 97.12 293 PHE B CA 1
ATOM 5035 C C . PHE B 1 293 ? -2.148 7.535 -1.783 1 97.12 293 PHE B C 1
ATOM 5037 O O . PHE B 1 293 ? -1.007 8 -1.838 1 97.12 293 PHE B O 1
ATOM 5044 N N . TRP B 1 294 ? -3.055 7.715 -2.715 1 94.62 294 TRP B N 1
ATOM 5045 C CA . TRP B 1 294 ? -2.719 8.062 -4.094 1 94.62 294 TRP B CA 1
ATOM 5046 C C . TRP B 1 294 ? -2.678 9.57 -4.281 1 94.62 294 TRP B C 1
ATOM 5048 O O . TRP B 1 294 ? -3.568 10.289 -3.814 1 94.62 294 TRP B O 1
ATOM 5058 N N . TYR B 1 295 ? -1.751 10.07 -5.051 1 90.56 295 TYR B N 1
ATOM 5059 C CA . TYR B 1 295 ? -1.442 11.492 -5.191 1 90.56 295 TYR B CA 1
ATOM 5060 C C . TYR B 1 295 ? -2.512 12.203 -6.012 1 90.56 295 TYR B C 1
ATOM 5062 O O . TYR B 1 295 ? -2.801 13.383 -5.777 1 90.56 295 TYR B O 1
ATOM 5070 N N . GLY B 1 296 ? -3.127 11.547 -6.902 1 91.44 296 GLY B N 1
ATOM 5071 C CA . GLY B 1 296 ? -4.004 12.211 -7.855 1 91.44 296 GLY B CA 1
ATOM 5072 C C . GLY B 1 296 ? -5.391 11.594 -7.91 1 91.44 296 GLY B C 1
ATOM 5073 O O . GLY B 1 296 ? -5.727 10.727 -7.102 1 91.44 296 GLY B O 1
ATOM 5074 N N . PRO B 1 297 ? -6.215 12.188 -8.828 1 93 297 PRO B N 1
ATOM 5075 C CA . PRO B 1 297 ? -7.543 11.602 -9.023 1 93 297 PRO B CA 1
ATOM 5076 C C . PRO B 1 297 ? -7.484 10.18 -9.578 1 93 297 PRO B C 1
ATOM 5078 O O . PRO B 1 297 ? -6.422 9.727 -10.016 1 93 297 PRO B O 1
ATOM 5081 N N . PRO B 1 298 ? -8.617 9.43 -9.484 1 89.94 298 PRO B N 1
ATOM 5082 C CA . PRO B 1 298 ? -8.633 8.023 -9.883 1 89.94 298 PRO B CA 1
ATOM 5083 C C . PRO B 1 298 ? -8.148 7.82 -11.32 1 89.94 298 PRO B C 1
ATOM 5085 O O . PRO B 1 298 ? -7.523 6.801 -11.625 1 89.94 298 PRO B O 1
ATOM 5088 N N . GLU B 1 299 ? -8.336 8.781 -12.211 1 86.81 299 GLU B N 1
ATOM 5089 C CA . GLU B 1 299 ? -8.016 8.625 -13.625 1 86.81 299 GLU B CA 1
ATOM 5090 C C . GLU B 1 299 ? -6.508 8.602 -13.852 1 86.81 299 GLU B C 1
ATOM 5092 O O . GLU B 1 299 ? -6.039 8.195 -14.914 1 86.81 299 GLU B O 1
ATOM 5097 N N . THR B 1 300 ? -5.77 9.07 -12.852 1 87.56 300 THR B N 1
ATOM 5098 C CA . THR B 1 300 ? -4.316 9.094 -12.992 1 87.56 300 THR B CA 1
ATOM 5099 C C . THR B 1 300 ? -3.707 7.766 -12.555 1 87.56 300 THR B C 1
ATOM 5101 O O . THR B 1 300 ? -2.512 7.535 -12.742 1 87.56 300 THR B O 1
ATOM 5104 N N . ALA B 1 301 ? -4.453 6.902 -11.938 1 85.12 301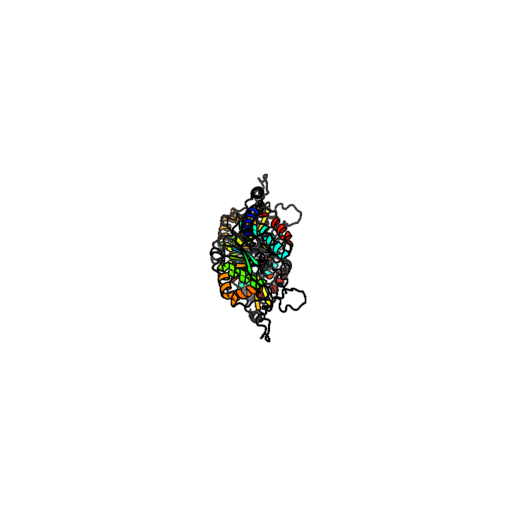 ALA B N 1
ATOM 5105 C CA . ALA 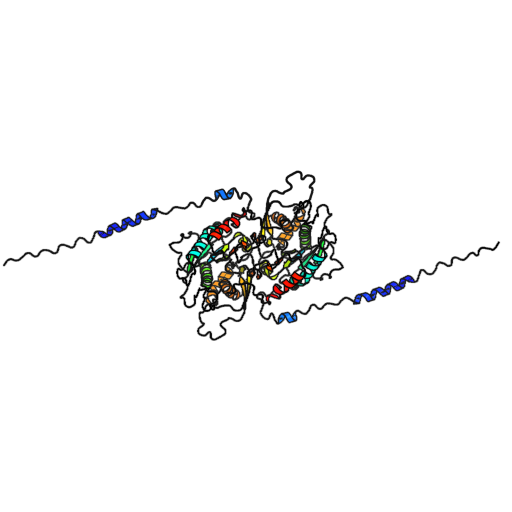B 1 301 ? -4.016 5.543 -11.633 1 85.12 301 ALA B CA 1
ATOM 5106 C C . ALA B 1 301 ? -4.348 4.59 -12.781 1 85.12 301 ALA B C 1
ATOM 5108 O O . ALA B 1 301 ? -5.422 4.68 -13.383 1 85.12 301 ALA B O 1
ATOM 5109 N N . PRO B 1 302 ? -3.424 3.719 -13.094 1 82.06 302 PRO B N 1
ATOM 5110 C CA . PRO B 1 302 ? -3.787 2.713 -14.094 1 82.06 302 PRO B CA 1
ATOM 5111 C C . PRO B 1 302 ? -5 1.882 -13.68 1 82.06 302 PRO B C 1
ATOM 5113 O O . PRO B 1 302 ? -5.164 1.566 -12.5 1 82.06 302 PRO B O 1
ATOM 5116 N N . PRO B 1 303 ? -5.754 1.481 -14.68 1 81 303 PRO B N 1
ATOM 5117 C CA . PRO B 1 303 ? -6.969 0.724 -14.375 1 81 303 PRO B CA 1
ATOM 5118 C C . PRO B 1 303 ? -6.695 -0.536 -13.555 1 81 303 PRO B C 1
ATOM 5120 O O . PRO B 1 303 ? -7.492 -0.9 -12.688 1 81 303 PRO B O 1
ATOM 5123 N N . GLN B 1 304 ? -5.504 -1.118 -13.797 1 81.12 304 GLN B N 1
ATOM 5124 C CA . GLN B 1 304 ? -5.176 -2.385 -13.148 1 81.12 304 GLN B CA 1
ATOM 5125 C C . GLN B 1 304 ? -4.848 -2.178 -11.672 1 81.12 304 GLN B C 1
ATOM 5127 O O . GLN B 1 304 ? -4.805 -3.137 -10.898 1 81.12 304 GLN B O 1
ATOM 5132 N N . GLN B 1 305 ? -4.652 -0.866 -11.289 1 86.75 305 GLN B N 1
ATOM 5133 C CA . GLN B 1 305 ? -4.203 -0.588 -9.93 1 86.75 305 GLN B CA 1
ATOM 5134 C C . GLN B 1 305 ? -5.25 0.203 -9.156 1 86.75 305 GLN B C 1
ATOM 5136 O O . GLN B 1 305 ? -5.184 0.293 -7.926 1 86.75 305 GLN B O 1
ATOM 5141 N N . ARG B 1 306 ? -6.156 0.69 -9.797 1 86.62 306 ARG B N 1
ATOM 5142 C CA . ARG B 1 306 ? -7.062 1.704 -9.266 1 86.62 306 ARG B CA 1
ATOM 5143 C C . ARG B 1 306 ? -7.867 1.16 -8.086 1 86.62 306 ARG B C 1
ATOM 5145 O O . ARG B 1 306 ? -8.062 1.856 -7.09 1 86.62 306 ARG B O 1
ATOM 5152 N N . ASP B 1 307 ? -8.281 -0.047 -8.195 1 87.31 307 ASP B N 1
ATOM 5153 C CA . ASP B 1 307 ? -9.156 -0.625 -7.18 1 87.31 307 ASP B CA 1
ATOM 5154 C C . ASP B 1 307 ? -8.406 -0.831 -5.863 1 87.31 307 ASP B C 1
ATOM 5156 O O . ASP B 1 307 ? -9.023 -0.942 -4.801 1 87.31 307 ASP B O 1
ATOM 5160 N N . SER B 1 308 ? -7.117 -0.889 -5.914 1 92.19 308 SER B N 1
ATOM 5161 C CA . SER B 1 308 ? -6.336 -1.137 -4.703 1 92.19 308 SER B CA 1
ATOM 5162 C C . SER B 1 308 ? -6.023 0.164 -3.971 1 92.19 308 SER B C 1
ATOM 5164 O O . SER B 1 308 ? -5.539 0.142 -2.838 1 92.19 308 SER B O 1
ATOM 5166 N N . MET B 1 309 ? -6.344 1.309 -4.543 1 93.94 309 MET B N 1
ATOM 5167 C CA . MET B 1 309 ? -5.992 2.586 -3.932 1 93.94 309 MET B CA 1
ATOM 5168 C C . MET B 1 309 ? -6.836 2.846 -2.689 1 93.94 309 MET B C 1
ATOM 5170 O O . MET B 1 309 ? -8.023 2.523 -2.666 1 93.94 309 MET B O 1
ATOM 5174 N N . ILE B 1 310 ? -6.234 3.4 -1.702 1 95.75 310 ILE B N 1
ATOM 5175 C CA . ILE B 1 310 ? -6.848 3.682 -0.408 1 95.75 310 ILE B CA 1
ATOM 5176 C C . ILE B 1 310 ? -7.512 5.059 -0.439 1 95.75 310 ILE B C 1
ATOM 5178 O O . ILE B 1 310 ? -8.531 5.277 0.219 1 95.75 310 ILE B O 1
ATOM 5182 N N . SER B 1 311 ? -6.93 5.953 -1.131 1 96.69 311 SER B N 1
ATOM 5183 C CA . SER B 1 311 ? -7.477 7.297 -1.284 1 96.69 311 SER B CA 1
ATOM 5184 C C . SER B 1 311 ? -7.043 7.922 -2.605 1 96.69 311 SER B C 1
ATOM 5186 O O . SER B 1 311 ? -6.121 7.43 -3.26 1 96.69 311 SER B O 1
ATOM 5188 N N . PHE B 1 312 ? -7.801 8.906 -2.986 1 95.81 312 PHE B N 1
ATOM 5189 C CA . PHE B 1 312 ? -7.488 9.75 -4.133 1 95.81 312 PHE B CA 1
ATOM 5190 C C . PHE B 1 312 ? -7.359 11.203 -3.713 1 95.81 312 PHE B C 1
ATOM 5192 O O . PHE B 1 312 ? -8.125 11.688 -2.873 1 95.81 312 PHE B O 1
ATOM 5199 N N . HIS B 1 313 ? -6.402 11.914 -4.285 1 96.19 313 HIS B N 1
ATOM 5200 C CA . HIS B 1 313 ? -6.105 13.289 -3.898 1 96.19 313 HIS B CA 1
ATOM 5201 C C . HIS B 1 313 ? -6.211 14.234 -5.09 1 96.19 313 HIS B C 1
ATOM 5203 O O . HIS B 1 313 ? -6.48 13.797 -6.211 1 96.19 313 HIS B O 1
ATOM 5209 N N . LYS B 1 314 ? -6.098 15.555 -4.871 1 94.38 314 LYS B N 1
ATOM 5210 C CA . LYS B 1 314 ? -6.164 16.625 -5.867 1 94.38 314 LYS B CA 1
ATOM 5211 C C . LYS B 1 314 ? -7.539 16.672 -6.523 1 94.38 314 LYS B C 1
ATOM 5213 O O . LYS B 1 314 ? -7.648 16.812 -7.742 1 94.38 314 LYS B O 1
ATOM 5218 N N . LEU B 1 315 ? -8.508 16.422 -5.711 1 96.12 315 LEU B N 1
ATOM 5219 C CA . LEU B 1 315 ? -9.891 16.609 -6.137 1 96.12 315 LEU B CA 1
ATOM 5220 C C . LEU B 1 315 ? -10.352 18.047 -5.844 1 96.12 315 LEU B C 1
ATOM 5222 O O . LEU B 1 315 ? -10.867 18.328 -4.758 1 96.12 315 LEU B O 1
ATOM 5226 N N . ASN B 1 316 ? -10.25 18.859 -6.828 1 90.25 316 ASN B N 1
ATOM 5227 C CA . ASN B 1 316 ? -10.383 20.297 -6.586 1 90.25 316 ASN B CA 1
ATOM 5228 C C . ASN B 1 316 ? -11.836 20.75 -6.695 1 90.25 316 ASN B C 1
ATOM 5230 O O . ASN B 1 316 ? -12.148 21.906 -6.422 1 90.25 316 ASN B O 1
ATOM 5234 N N . ARG B 1 317 ? -12.734 19.938 -7.098 1 93.62 317 ARG B N 1
ATOM 5235 C CA . ARG B 1 317 ? -14.156 20.281 -7.18 1 93.62 317 ARG B CA 1
ATOM 5236 C C . ARG B 1 317 ? -15 19.312 -6.359 1 93.62 317 ARG B C 1
ATOM 5238 O O . ARG B 1 317 ? -14.797 18.094 -6.422 1 93.62 317 ARG B O 1
ATOM 5245 N N . ALA B 1 318 ? -15.914 19.844 -5.672 1 93.19 318 ALA B N 1
ATOM 5246 C CA . ALA B 1 318 ? -16.844 19.047 -4.859 1 93.19 318 ALA B CA 1
ATOM 5247 C C . ALA B 1 318 ? -17.547 18 -5.699 1 93.19 318 ALA B C 1
ATOM 5249 O O . ALA B 1 318 ? -17.766 16.875 -5.242 1 93.19 318 ALA B O 1
ATOM 5250 N N . ALA B 1 319 ? -17.891 18.312 -6.871 1 92.88 319 ALA B N 1
ATOM 5251 C CA . ALA B 1 319 ? -18.609 17.422 -7.773 1 92.88 319 ALA B CA 1
ATOM 5252 C C . ALA B 1 319 ? -17.781 16.172 -8.094 1 92.88 319 ALA B C 1
ATOM 5254 O O . ALA B 1 319 ? -18.328 15.102 -8.344 1 92.88 319 ALA B O 1
ATOM 5255 N N . ASP B 1 320 ? -16.516 16.312 -8.07 1 92.25 320 ASP B N 1
ATOM 5256 C CA . ASP B 1 320 ? -15.625 15.195 -8.344 1 92.25 320 ASP B CA 1
ATOM 5257 C C . ASP B 1 320 ? -15.773 14.109 -7.281 1 92.25 320 ASP B C 1
ATOM 5259 O O . ASP B 1 320 ? -15.781 12.914 -7.602 1 92.25 320 ASP B O 1
ATOM 5263 N N . MET B 1 321 ? -15.953 14.484 -6.09 1 91.69 321 MET B N 1
ATOM 5264 C CA . MET B 1 321 ? -16.078 13.523 -5 1 91.69 321 MET B CA 1
ATOM 5265 C C . MET B 1 321 ? -17.344 12.688 -5.148 1 91.69 321 MET B C 1
ATOM 5267 O O . MET B 1 321 ? -17.344 11.484 -4.902 1 91.69 321 MET B O 1
ATOM 5271 N N . VAL B 1 322 ? -18.344 13.359 -5.578 1 89.19 322 VAL B N 1
ATOM 5272 C CA . VAL B 1 322 ? -19.625 12.68 -5.762 1 89.19 322 VAL B CA 1
ATOM 5273 C C . VAL B 1 322 ? -19.516 11.664 -6.898 1 89.19 322 VAL B C 1
ATOM 5275 O O . VAL B 1 322 ? -20.016 10.539 -6.785 1 89.19 322 VAL B O 1
ATOM 5278 N N . ARG B 1 323 ? -18.891 12.078 -7.902 1 89.38 323 ARG B N 1
ATOM 5279 C CA . ARG B 1 323 ? -18.688 11.18 -9.031 1 89.38 323 ARG B CA 1
ATOM 5280 C C . ARG B 1 323 ? -17.859 9.969 -8.625 1 89.38 323 ARG B C 1
ATOM 5282 O O . ARG B 1 323 ? -18.219 8.828 -8.953 1 89.38 323 ARG B O 1
ATOM 5289 N N . ILE B 1 324 ? -16.797 10.188 -7.941 1 90 324 ILE B N 1
ATOM 5290 C CA . ILE B 1 324 ? -15.914 9.117 -7.492 1 90 324 ILE B CA 1
ATOM 5291 C C . ILE B 1 324 ? -16.672 8.18 -6.551 1 90 324 ILE B C 1
ATOM 5293 O O . ILE B 1 324 ? -16.5 6.961 -6.605 1 90 324 ILE B O 1
ATOM 5297 N N . HIS B 1 325 ? -17.516 8.711 -5.773 1 90.06 325 HIS B N 1
ATOM 5298 C CA . HIS B 1 325 ? -18.266 7.945 -4.797 1 90.06 325 HIS B CA 1
ATOM 5299 C C . HIS B 1 325 ? -19.172 6.93 -5.477 1 90.06 325 HIS B C 1
ATOM 5301 O O . HIS B 1 325 ? -19.406 5.844 -4.945 1 90.06 325 HIS B O 1
ATOM 5307 N N . LYS B 1 326 ? -19.641 7.242 -6.637 1 82.94 326 LYS B N 1
ATOM 5308 C CA . LYS B 1 326 ? -20.516 6.336 -7.379 1 82.94 326 LYS B CA 1
ATOM 5309 C C . LYS B 1 326 ? -19.766 5.074 -7.793 1 82.94 326 LYS B C 1
ATOM 5311 O O . LYS B 1 326 ? -20.328 3.98 -7.809 1 82.94 326 LYS B O 1
ATOM 5316 N N . SER B 1 327 ? -18.484 5.25 -7.949 1 78.75 327 SER B N 1
ATOM 5317 C CA . SER B 1 327 ? -17.703 4.145 -8.5 1 78.75 327 SER B CA 1
ATOM 5318 C C . SER B 1 327 ? -16.875 3.467 -7.422 1 78.75 327 SER B C 1
ATOM 5320 O O . SER B 1 327 ? -16.562 2.277 -7.527 1 78.75 327 SER B O 1
ATOM 5322 N N . PHE B 1 328 ? -16.516 4.176 -6.336 1 82.31 328 PHE B N 1
ATOM 5323 C CA . PHE B 1 328 ? -15.492 3.66 -5.434 1 82.31 328 PHE B CA 1
ATOM 5324 C C . PHE B 1 328 ? -16 3.619 -4 1 82.31 328 PHE B C 1
ATOM 5326 O O . PHE B 1 328 ? -15.273 3.242 -3.082 1 82.31 328 PHE B O 1
ATOM 5333 N N . GLY B 1 329 ? -17.188 3.992 -3.84 1 79.81 329 GLY B N 1
ATOM 5334 C CA . GLY B 1 329 ? -17.75 3.961 -2.498 1 79.81 329 GLY B CA 1
ATOM 5335 C C . GLY B 1 329 ? -17.969 2.555 -1.975 1 79.81 329 GLY B C 1
ATOM 5336 O O . GLY B 1 329 ? -17.828 1.581 -2.717 1 79.81 329 GLY B O 1
ATOM 5337 N N . MET B 1 330 ? -18.094 2.408 -0.688 1 72.62 330 MET B N 1
ATOM 5338 C CA . MET B 1 330 ? -18.266 1.121 -0.018 1 72.62 330 MET B CA 1
ATOM 5339 C C . MET B 1 330 ? -19.562 0.446 -0.449 1 72.62 330 MET B C 1
ATOM 5341 O O . MET B 1 330 ? -19.688 -0.775 -0.345 1 72.62 330 MET B O 1
ATOM 5345 N N . HIS B 1 331 ? -20.438 1.273 -0.891 1 58.28 331 HIS B N 1
ATOM 5346 C CA . HIS B 1 331 ? -21.672 0.698 -1.438 1 58.28 331 HIS B CA 1
ATOM 5347 C C . HIS B 1 331 ? -21.406 0.056 -2.799 1 58.28 331 HIS B C 1
ATOM 5349 O O . HIS B 1 331 ? -22.156 -0.824 -3.225 1 58.28 331 HIS B O 1
ATOM 5355 N N . ALA B 1 332 ? -20.391 0.621 -3.494 1 49.72 332 ALA B N 1
ATOM 5356 C CA . ALA B 1 332 ? -20.094 0.247 -4.879 1 49.72 332 ALA B CA 1
ATOM 5357 C C . ALA B 1 332 ? -19.531 -1.166 -4.957 1 49.72 332 ALA B C 1
ATOM 5359 O O . ALA B 1 332 ? -19.391 -1.728 -6.047 1 49.72 332 ALA B O 1
ATOM 5360 N N . ASN B 1 333 ? -18.875 -1.537 -3.891 1 48.22 333 ASN B N 1
ATOM 5361 C CA . ASN B 1 333 ? -18.453 -2.93 -3.98 1 48.22 333 ASN B CA 1
ATOM 5362 C C . ASN B 1 333 ? -19.484 -3.779 -4.73 1 48.22 333 ASN B C 1
ATOM 5364 O O . ASN B 1 333 ? -19.156 -4.871 -5.207 1 48.22 333 ASN B O 1
ATOM 5368 N N . CYS B 1 334 ? -20.719 -3.25 -4.656 1 39.47 334 CYS B N 1
ATOM 5369 C CA . CYS B 1 334 ? -21.719 -3.877 -5.516 1 39.47 334 CYS B CA 1
ATOM 5370 C C . CYS B 1 334 ? -21.547 -3.432 -6.961 1 39.47 334 CYS B C 1
ATOM 5372 O O . CYS B 1 334 ? -22.219 -3.953 -7.859 1 39.47 334 CYS B O 1
ATOM 5374 N N . ALA B 1 335 ? -21.016 -2.244 -7.094 1 36.38 335 ALA B N 1
ATOM 5375 C CA . ALA B 1 335 ? -20.953 -1.768 -8.469 1 36.38 335 ALA B CA 1
ATOM 5376 C C . ALA B 1 335 ? -19.844 -2.465 -9.25 1 36.38 335 ALA B C 1
ATOM 5378 O O . ALA B 1 335 ? -18.844 -2.881 -8.664 1 36.38 335 ALA B O 1
ATOM 5379 N N . ARG B 1 336 ? -20.109 -3.047 -10.344 1 38.84 336 ARG B N 1
ATOM 5380 C CA . ARG B 1 336 ? -19.5 -3.77 -11.461 1 38.84 336 ARG B CA 1
ATOM 5381 C C . ARG B 1 336 ? -18.172 -3.15 -11.867 1 38.84 336 ARG B C 1
ATOM 5383 O O . ARG B 1 336 ? -17.719 -3.33 -12.992 1 38.84 336 ARG B O 1
ATOM 5390 N N . VAL B 1 337 ? -17.688 -2.123 -11.117 1 37.78 337 VAL B N 1
ATOM 5391 C CA . VAL B 1 337 ? -16.578 -1.577 -11.891 1 37.78 337 VAL B CA 1
ATOM 5392 C C . VAL B 1 337 ? -15.461 -2.609 -11.992 1 37.78 337 VAL B C 1
ATOM 5394 O O . VAL B 1 337 ? -14.867 -2.992 -10.984 1 37.78 337 VAL B O 1
ATOM 5397 N N . ASP B 1 338 ? -15.656 -3.645 -12.758 1 38.91 338 ASP B N 1
ATOM 5398 C CA . ASP B 1 338 ? -14.586 -4.539 -13.188 1 38.91 338 ASP B CA 1
ATOM 5399 C C . ASP B 1 338 ? -13.297 -3.768 -13.453 1 38.91 338 ASP B C 1
ATOM 5401 O O . ASP B 1 338 ? -13.219 -2.99 -14.406 1 38.91 338 ASP B O 1
ATOM 5405 N N . SER B 1 339 ? -12.789 -3.25 -12.555 1 37.31 339 SER B N 1
ATOM 5406 C CA . SER B 1 339 ? -11.469 -2.703 -12.852 1 37.31 339 SER B CA 1
ATOM 5407 C C . SER B 1 339 ? -10.656 -3.645 -13.734 1 37.31 339 SER B C 1
ATOM 5409 O O . SER B 1 339 ? -10.977 -4.832 -13.844 1 37.31 339 SER B O 1
ATOM 5411 N N . GLY B 1 340 ? -9.586 -3.17 -14.445 1 37.12 340 GLY B N 1
ATOM 5412 C CA . GLY B 1 340 ? -8.656 -3.59 -15.477 1 37.12 340 GLY B CA 1
ATOM 5413 C C . GLY B 1 340 ? -8.086 -4.973 -15.242 1 37.12 340 GLY B C 1
ATOM 5414 O O . GLY B 1 340 ? -6.945 -5.254 -15.617 1 37.12 340 GLY B O 1
ATOM 5415 N N . GLY B 1 341 ? -8.641 -5.691 -14.305 1 34.47 341 GLY B N 1
ATOM 5416 C CA . GLY B 1 341 ? -7.855 -6.91 -14.438 1 34.47 341 GLY B CA 1
ATOM 5417 C C . GLY B 1 341 ? -7.703 -7.367 -15.875 1 34.47 341 GLY B C 1
ATOM 5418 O O . GLY B 1 341 ? -8.297 -6.781 -16.781 1 34.47 341 GLY B O 1
ATOM 5419 N N . ASP B 1 342 ? -6.684 -8.211 -16.156 1 32.5 342 ASP B N 1
ATOM 5420 C CA . ASP B 1 342 ? -6.422 -8.766 -17.484 1 32.5 342 ASP B CA 1
ATOM 5421 C C . ASP B 1 342 ? -7.711 -9.242 -18.141 1 32.5 342 ASP B C 1
ATOM 5423 O O . ASP B 1 342 ? -8.422 -10.086 -17.594 1 32.5 342 ASP B O 1
ATOM 5427 N N . PHE B 1 343 ? -8.586 -8.305 -18.531 1 29.33 343 PHE B N 1
ATOM 5428 C CA . PHE B 1 343 ? -9.438 -8.898 -19.547 1 29.33 343 PHE B CA 1
ATOM 5429 C C . PHE B 1 343 ? -8.672 -9.93 -20.359 1 29.33 343 PHE B C 1
ATOM 5431 O O . PHE B 1 343 ? -7.711 -9.594 -21.062 1 29.33 343 PHE B O 1
ATOM 5438 N N . VAL B 1 344 ? -8.281 -11.016 -19.75 1 24.16 344 VAL B N 1
ATOM 5439 C CA . VAL B 1 344 ? -7.953 -12.055 -20.719 1 24.16 344 VAL B CA 1
ATOM 5440 C C . VAL B 1 344 ? -9.133 -12.266 -21.656 1 24.16 344 VAL B C 1
ATOM 5442 O O . VAL B 1 344 ? -10.281 -12.375 -21.219 1 24.16 344 VAL B O 1
#

Nearest PDB structures (foldseek):
  8tic-assembly1_A  TM=6.495E-01  e=5.813E-10  Homo sapiens
  7jho-assembly2_B  TM=6.788E-01  e=2.330E-09  Homo sapiens
  8tjc-assembly1_D  TM=6.607E-01  e=1.944E-09  Homo sapiens
  8tjc-assembly1_B  TM=6.752E-01  e=5.762E-09  Homo sapiens
  8tjc-assembly1_A  TM=6.347E-01  e=2.174E-08  Homo sapiens

Radius of gyration: 34.3 Å; Cα contacts (8 Å, |Δi|>4): 1258; chains: 2; bounding box: 103×185×79 Å

pLDDT: mean 73.44, std 27.33, range [21.28, 98.75]

=== Feature glossary ===
The record interleaves many kinds of information about one protein. Here is each kind framed as the question it answers.

Q: What are the backbone torsion angles?
A: φ (phi) and ψ (psi) are the two rotatable backbone dihedrals per residue: φ is the C(i-1)–N–Cα–C torsion, ψ is the N–Cα–C–N(i+1) torsion, both in degrees on (−180°, 180°]. α-helical residues cluster near (−60°, −45°); β-strand residues near (−120°, +130°). A Ramachandran plot is simply a scatter of (φ, ψ) for every residue.

Q: What is the amino-acid chain?
A: This is the polypeptide sequence — one letter per residue, N-terminus first. Length ranges from a few dozen residues for small domains to over a thousand for large multi-domain proteins.

Q: How mobile is each atom in the crystal?
A: For experimental (PDB) structures, the B-factor (temperature factor) quantifies the positional spread of each atom in the crystal — a combination of thermal vibration and static disorder — in units of Å². High B-factors mark flexible loops or poorly resolved regions; low B-factors mark the rigid, well-ordered core.

Q: Are the domains correctly placed relative to each other?
A: Predicted Aligned Error (PAE) is an AlphaFold confidence matrix: entry (i, j) is the expected error in the position of residue j, in ångströms, when the prediction is superimposed on the true structure at residue i. Low PAE within a block of residues means that block is internally rigid and well-predicted; high PAE between two blocks means their relative placement is uncertain even if each block individually is confident.

Q: How confident is the AlphaFold model at each residue?
A: pLDDT is the predicted lDDT-Cα score: AlphaFold's confidence that the local environment of each residue (all inter-atomic distances within 15 Å) is correctly placed. It is a per-residue number between 0 and 100, with higher meaning more reliable.

Q: What family and function is it annotated with?
A: Functional annotations link the protein to curated databases. InterPro entries identify conserved domains and families by matching the sequence against member-database signatures (Pfam, PROSITE, CDD, …). Gene Ontology (GO) terms describe molecular function, biological process, and cellular component in a controlled vocabulary. CATH places the structure in a hierarchical fold classification (Class/Architecture/Topology/Homologous-superfamily). The organism is the source species.

Q: How big and how compact is the whole molecule?
A: Three whole-structure scalars: the radius of gyration (RMS distance of Cα from centroid, in Å), the count of Cα–Cα contacts (pairs closer than 8 Å and separated by more than four residues in sequence — i.e. tertiary, not local, contacts), and the bounding-box dimensions. Together they distinguish compact globular folds from extended fibres or disordered chains.

Q: What known structures does this most resemble?
A: The Foldseek neighbor list gives the closest experimentally determined structures in the PDB, ranked by structural alignment. TM-score near 1 means near-identical fold; near 0.3 means only rough topology match. This is how one finds what a novel AlphaFold prediction most resembles in the solved-structure universe.

Q: Which residues are buried vs exposed?
A: SASA measures how much of the protein is reachable by solvent. It is computed by rolling a water-sized probe over the atomic surface and summing the exposed area (Å²). Per-residue SASA distinguishes core (buried, low SASA) from surface (exposed, high SASA) residues; total SASA is a whole-molecule size measure.

Q: Which residues are in helices, strands, or loops?
A: Eight-state secondary structure (DSSP): H is the canonical α-helix, G the tighter 3₁₀-helix, I the wider π-helix; E/B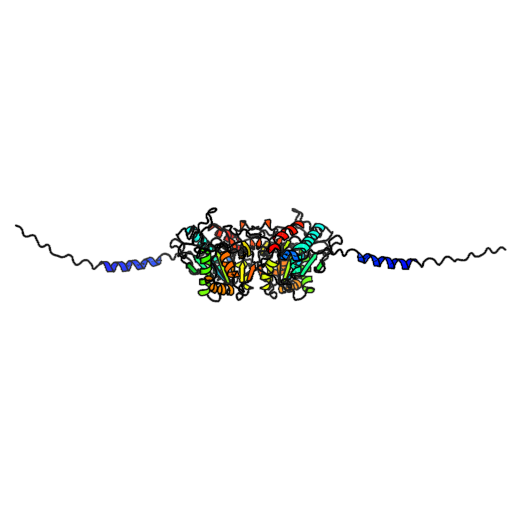 are β-structure, T and S are turns and bends, and '-' is everything else. DSSP derives these from the pattern of main-chain N–H···O=C hydrogen bonds, not from the sequence.

Q: Where is each backbone atom in 3D?
A: Structure coordinates are given as an mmCIF _atom_site loop: one row per atom with element, residue name, chain id, sequence number, and x/y/z position in Å. Only the four main-chain atoms per residue are included here; side chains are omitted to keep the record compact.

Q: What if only a Cα trace is available?
A: Three-state secondary structure (P-SEA) collapses the eight DSSP classes into helix (a), strand (b), and coil (c). P-SEA assigns these from Cα geometry alone — distances and angles — without requiring backbone oxygens, so it works on any Cα trace.

Q: What do the rendered images show?
A: The six renders are orthographic views along the three Cartesian axes in both directions. Representation (cartoon, sticks, or surface) and color scheme (sequence-rainbow or by-chain) vary across proteins so the training set covers all the common visualization conventions.

Q: What does the local fold look like, residue by residue?
A: Foldseek's 3Di representation compresses backbone geometry into a per-residue letter drawn from a learned twenty-state alphabet. It captures the tertiary interaction pattern around each residue — which residues are packed against it in space, regardless of where they are in sequence.

Q: What do the diagnostic plots show?
A: The contact map is a binary N×N matrix image: pixel (i, j) is dark where Cα_i and Cα_j are within 8 Å and |i−j|>4. Because the |i−j|>4 filter removes local helical contacts, off-diagonal stripes parallel to the main diagonal indicate parallel β-sheets; stripes perpendicular to it indicate antiparallel β-sheets. The Ramachandran plot scatters every residue's (φ, ψ) pair against the sterically allowed regions. The PAE heatmap renders the predicted-aligned-error matrix.